Protein AF-0000000079821167 (afdb_homodimer)

Foldseek 3Di:
DFAAEEAAFDFFQDDLVLRLVLRAVLVVLRHAEYEYEDDPGDDQLVSLLVSLVRDLHQYEYLAAELQLDALVVQLVSQQVSLVSNVNSYAYEYENPFPCCACPVSVHDSPPRLQSVLQSLQQNQQAQQQHFGAGDGPRHGDDTDGDPRHRSDRHFYEYEDQDLVSLLVRLQRGQAYEYEQAFLVCLVVSVVSSVNSVVVNVHDHDPPHAYEYEAEAFADACQVVVLLVVLLVCLVVCLTPRNLVSCCVSPLVQLSVQSVVCVVVVNSVSSSVSCDPVSSVRRHQYYHLQSNLVRLLSNRVSPHNYYHYHYPDHDSVRSSRGSSSNSSNVD/DFAAEEAAFDFFQDDLVLRLVLRAVLVVLRHAEYEYEDDPGDDQLVSLLVSLVRDLHQYEYLAAELQLDALVVQLVSQQVSLVSNVNRYAYEYENPFPCCACPVSVHDSPPRLQSVLQSLQQNQQAQQQHFGAGDGPRHGDDTDGDPRHRSDRHFYEYEDQDLVSLLVRLQRGQAYEYEQAFLVCLVVSVVSSVNSVVVNVHDHDPPHAYEYEAEAFADACQVVVLLVVLLVCLVVCLTPRNLVSCCVSPLVQLSVQSVVCVVVVNSVSSSVSCDPVSSVRRHQYYHLQSNLVRLLSNRVSPHNYYHYHYRDHDSVRSSRGSSSNSSNVD

Solvent-accessible surface area (backbone atoms only — not comparable to full-atom values): 32207 Å² total; per-residue (Å²): 134,82,47,45,39,22,36,32,63,77,41,46,78,40,54,70,71,54,34,50,55,49,52,48,53,38,47,76,56,64,35,53,30,37,37,26,43,61,80,78,61,57,27,42,55,27,50,48,23,26,44,44,74,69,42,97,49,34,37,33,34,62,28,40,44,52,84,47,37,24,49,47,56,53,34,29,42,49,42,39,43,15,53,65,48,73,32,40,29,34,44,19,32,20,60,72,48,67,60,54,39,36,28,40,35,34,42,85,77,76,62,43,66,59,37,38,54,42,38,49,55,37,31,54,28,35,55,70,45,31,68,16,69,33,87,50,97,77,35,36,27,59,57,36,61,45,83,67,73,42,81,40,82,62,45,40,25,28,45,38,79,41,65,70,49,22,18,46,26,33,49,73,38,57,22,37,27,40,67,74,56,30,43,81,47,42,52,59,50,50,49,33,17,49,52,20,9,52,77,61,73,44,79,79,59,94,79,54,43,25,35,32,52,41,48,30,39,68,34,91,51,42,70,63,54,50,58,55,47,27,64,60,48,25,66,54,40,42,37,70,71,44,22,54,30,37,36,70,75,72,36,43,71,36,28,52,43,17,41,53,20,53,77,70,65,34,63,70,53,15,29,62,26,47,38,69,67,56,48,61,48,34,35,41,68,18,39,49,68,54,32,8,52,52,54,31,44,31,34,74,37,61,33,40,29,42,20,42,28,42,67,48,56,26,64,67,44,35,51,51,32,55,56,26,43,38,55,36,79,110,134,82,46,44,38,23,37,32,65,75,40,46,79,41,54,68,69,54,35,51,53,48,52,48,52,38,46,75,56,65,36,52,29,36,38,26,42,60,80,77,60,56,28,41,53,28,51,48,22,27,44,44,73,69,43,97,51,35,38,33,33,61,27,41,43,54,84,48,36,24,48,48,56,52,35,29,39,48,41,39,43,14,53,64,49,72,32,39,31,37,44,18,32,21,61,72,48,66,60,55,39,36,28,42,34,32,41,84,80,73,61,46,67,60,37,39,52,43,37,50,55,37,30,53,28,34,55,69,44,30,67,16,67,34,88,51,97,78,35,37,26,62,57,36,59,47,84,68,70,42,79,39,81,62,45,41,25,28,47,36,78,42,64,71,48,23,17,46,27,33,48,73,37,57,21,38,28,41,66,74,57,30,43,83,48,41,51,58,49,51,50,34,18,49,51,19,8,52,76,63,73,45,79,79,60,95,78,53,44,24,35,31,53,40,49,30,40,68,34,92,51,44,67,62,52,47,57,55,47,27,65,60,47,25,63,53,39,43,37,70,72,44,21,55,31,36,35,70,75,73,35,43,69,36,30,51,43,18,41,56,19,54,76,70,67,33,64,70,52,15,28,64,26,46,39,68,67,57,49,62,49,34,36,40,67,18,38,51,67,54,31,8,52,51,53,32,43,30,35,74,38,62,32,39,32,42,22,43,28,41,66,48,58,26,64,68,43,35,52,52,33,54,55,26,44,38,54,32,77,106

Radius of gyration: 25.73 Å; Cα contacts (8 Å, |Δi|>4): 1485; chains: 2; bounding box: 53×77×61 Å

Organism: NCBI:txid1608957

Structure (mmCIF, N/CA/C/O backbone):
data_AF-0000000079821167-model_v1
#
loop_
_entity.id
_entity.type
_entity.pdbx_description
1 polymer 'N5,N10-methylenetetrahydromethanopterin reductase-related protein, Tbis_3526 family'
#
loop_
_atom_site.group_PDB
_atom_site.id
_atom_site.type_symbol
_atom_site.label_atom_id
_atom_site.label_alt_id
_atom_site.label_comp_id
_atom_site.label_asym_id
_atom_site.label_entity_id
_atom_site.label_seq_id
_atom_site.pdbx_PDB_ins_code
_atom_site.Cartn_x
_atom_site.Cartn_y
_atom_site.Cartn_z
_atom_site.occupancy
_atom_site.B_iso_or_equiv
_atom_site.auth_seq_id
_atom_site.auth_comp_id
_atom_site.auth_asym_id
_atom_site.auth_atom_id
_atom_site.pdbx_PDB_model_num
ATOM 1 N N . MET A 1 1 ? 18.5 -29.359 -0.879 1 48.91 1 MET A N 1
ATOM 2 C CA . MET A 1 1 ? 17.969 -28.453 0.135 1 48.91 1 MET A CA 1
ATOM 3 C C . MET A 1 1 ? 16.469 -28.281 -0.023 1 48.91 1 MET A C 1
ATOM 5 O O . MET A 1 1 ? 15.984 -27.906 -1.097 1 48.91 1 MET A O 1
ATOM 9 N N . GLY A 1 2 ? 15.602 -29.109 0.552 1 73.44 2 GLY A N 1
ATOM 10 C CA . GLY A 1 2 ? 14.25 -29.469 0.149 1 73.44 2 GLY A CA 1
ATOM 11 C C . GLY A 1 2 ? 13.289 -28.297 0.189 1 73.44 2 GLY A C 1
ATOM 12 O O . GLY A 1 2 ? 13.562 -27.281 0.833 1 73.44 2 GLY A O 1
ATOM 13 N N . GLY A 1 3 ? 12.32 -28.094 -0.852 1 92.5 3 GLY A N 1
ATOM 14 C CA . GLY A 1 3 ? 11.266 -27.109 -1.002 1 92.5 3 GLY A CA 1
ATOM 15 C C . GLY A 1 3 ? 10.484 -26.875 0.274 1 92.5 3 GLY A C 1
ATOM 16 O O . GLY A 1 3 ? 10.555 -27.672 1.209 1 92.5 3 GLY A O 1
ATOM 17 N N . THR A 1 4 ? 10.094 -25.734 0.546 1 97.88 4 THR A N 1
ATOM 18 C CA . THR A 1 4 ? 9.281 -25.375 1.699 1 97.88 4 THR A CA 1
ATOM 19 C C . THR A 1 4 ? 7.848 -25.062 1.272 1 97.88 4 THR A C 1
ATOM 21 O O . THR A 1 4 ? 7.559 -24.953 0.078 1 97.88 4 THR A O 1
ATOM 24 N N . LEU A 1 5 ? 6.945 -25.062 2.24 1 98.56 5 LEU A N 1
ATOM 25 C CA . LEU A 1 5 ? 5.551 -24.734 1.989 1 98.56 5 LEU A CA 1
ATOM 26 C C . LEU A 1 5 ? 5.223 -23.344 2.525 1 98.56 5 LEU A C 1
ATOM 28 O O . LEU A 1 5 ? 5.77 -22.922 3.547 1 98.56 5 LEU A O 1
ATOM 32 N N . ALA A 1 6 ? 4.391 -22.719 1.831 1 98.81 6 ALA A N 1
ATOM 33 C CA . ALA A 1 6 ? 3.871 -21.406 2.213 1 98.81 6 ALA A CA 1
ATOM 34 C C . ALA A 1 6 ? 2.354 -21.359 2.072 1 98.81 6 ALA A C 1
ATOM 36 O O . ALA A 1 6 ? 1.765 -22.156 1.341 1 98.81 6 ALA A O 1
ATOM 37 N N . ILE A 1 7 ? 1.757 -20.469 2.777 1 98.44 7 ILE A N 1
ATOM 38 C CA . ILE A 1 7 ? 0.332 -20.219 2.58 1 98.44 7 ILE A CA 1
ATOM 39 C C . ILE A 1 7 ? 0.135 -19 1.675 1 98.44 7 ILE A C 1
ATOM 41 O O . ILE A 1 7 ? 0.974 -18.109 1.646 1 98.44 7 ILE A O 1
ATOM 45 N N . SER A 1 8 ? -0.812 -18.984 0.864 1 97.88 8 SER A N 1
ATOM 46 C CA . SER A 1 8 ? -1.346 -17.781 0.211 1 97.88 8 SER A CA 1
ATOM 47 C C . SER A 1 8 ? -2.531 -17.219 0.983 1 97.88 8 SER A C 1
ATOM 49 O O . SER A 1 8 ? -3.666 -17.672 0.81 1 97.88 8 SER A O 1
ATOM 51 N N . PRO A 1 9 ? -2.215 -16.172 1.705 1 94.56 9 PRO A N 1
ATOM 52 C CA . PRO A 1 9 ? -3.246 -15.727 2.645 1 94.56 9 PRO A CA 1
ATOM 53 C C . PRO A 1 9 ? -4.402 -15.008 1.955 1 94.56 9 PRO A C 1
ATOM 55 O O . PRO A 1 9 ? -4.344 -14.75 0.75 1 94.56 9 PRO A O 1
ATOM 58 N N . ALA A 1 10 ? -5.48 -14.664 2.678 1 88.56 10 ALA A N 1
ATOM 59 C CA . ALA A 1 10 ? -6.762 -14.133 2.217 1 88.56 10 ALA A CA 1
ATOM 60 C C . ALA A 1 10 ? -7.629 -15.242 1.621 1 88.56 10 ALA A C 1
ATOM 62 O O . ALA A 1 10 ? -8 -15.18 0.446 1 88.56 10 ALA A O 1
ATOM 63 N N . PHE A 1 11 ? -7.961 -16.203 2.414 1 92.69 11 PHE A N 1
ATOM 64 C CA . PHE A 1 11 ? -8.758 -17.359 2.01 1 92.69 11 PHE A CA 1
ATOM 65 C C . PHE A 1 11 ? -10.188 -16.938 1.694 1 92.69 11 PHE A C 1
ATOM 67 O O . PHE A 1 11 ? -10.82 -16.219 2.477 1 92.69 11 PHE A O 1
ATOM 74 N N . GLY A 1 12 ? -10.648 -17.422 0.536 1 92.06 12 GLY A N 1
ATOM 75 C CA . GLY A 1 12 ? -12.039 -17.141 0.202 1 92.06 12 GLY A CA 1
ATOM 76 C C . GLY A 1 12 ? -13.008 -17.562 1.289 1 92.06 12 GLY A C 1
ATOM 77 O O . GLY A 1 12 ? -12.891 -18.641 1.855 1 92.06 12 GLY A O 1
ATOM 78 N N . GLY A 1 13 ? -13.891 -16.656 1.615 1 92.75 13 GLY A N 1
ATOM 79 C CA . GLY A 1 13 ? -14.906 -17 2.604 1 92.75 13 GLY A CA 1
ATOM 80 C C . GLY A 1 13 ? -14.414 -16.875 4.031 1 92.75 13 GLY A C 1
ATOM 81 O O . GLY A 1 13 ? -15.117 -17.234 4.973 1 92.75 13 GLY A O 1
ATOM 82 N N . CYS A 1 14 ? -13.234 -16.391 4.23 1 95.31 14 CYS A N 1
ATOM 83 C CA . CYS A 1 14 ? -12.672 -16.188 5.559 1 95.31 14 CYS A CA 1
ATOM 84 C C . CYS A 1 14 ? -12.43 -14.719 5.844 1 95.31 14 CYS A C 1
ATOM 86 O O . CYS A 1 14 ? -12.016 -13.969 4.957 1 95.31 14 CYS A O 1
ATOM 88 N N . SER A 1 15 ? -12.742 -14.305 7.062 1 94.81 15 SER A N 1
ATOM 89 C CA . SER A 1 15 ? -12.281 -13 7.512 1 94.81 15 SER A CA 1
ATOM 90 C C . SER A 1 15 ? -10.766 -12.961 7.656 1 94.81 15 SER A C 1
ATOM 92 O O . SER A 1 15 ? -10.109 -14.008 7.656 1 94.81 15 SER A O 1
ATOM 94 N N . LEU A 1 16 ? -10.188 -11.836 7.773 1 96.19 16 LEU A N 1
ATOM 95 C CA . LEU A 1 16 ? -8.75 -11.727 8.023 1 96.19 16 LEU A CA 1
ATOM 96 C C . LEU A 1 16 ? -8.383 -12.328 9.367 1 96.19 16 LEU A C 1
ATOM 98 O O . LEU A 1 16 ? -7.328 -12.953 9.508 1 96.19 16 LEU A O 1
ATOM 102 N N . ALA A 1 17 ? -9.242 -12.117 10.359 1 96.25 17 ALA A N 1
ATOM 103 C CA . ALA A 1 17 ? -9 -12.734 11.656 1 96.25 17 ALA A CA 1
ATOM 104 C C . ALA A 1 17 ? -8.906 -14.25 11.539 1 96.25 17 ALA A C 1
ATOM 106 O O . ALA A 1 17 ? -8 -14.867 12.109 1 96.25 17 ALA A O 1
ATOM 107 N N . GLU A 1 18 ? -9.859 -14.82 10.773 1 97.5 18 GLU A N 1
ATOM 108 C CA . GLU A 1 18 ? -9.836 -16.266 10.531 1 97.5 18 GLU A CA 1
ATOM 109 C C . GLU A 1 18 ? -8.586 -16.672 9.75 1 97.5 18 GLU A C 1
ATOM 111 O O . GLU A 1 18 ? -7.984 -17.703 10.039 1 97.5 18 GLU A O 1
ATOM 116 N N . THR A 1 19 ? -8.266 -15.867 8.797 1 97.19 19 THR A N 1
ATOM 117 C CA . THR A 1 19 ? -7.066 -16.109 8.008 1 97.19 19 THR A CA 1
ATOM 118 C C . THR A 1 19 ? -5.828 -16.156 8.898 1 97.19 19 THR A C 1
ATOM 120 O O . THR A 1 19 ? -4.965 -17.016 8.727 1 97.19 19 THR A O 1
ATOM 123 N N . PHE A 1 20 ? -5.703 -15.258 9.852 1 97.75 20 PHE A N 1
ATOM 124 C CA . PHE A 1 20 ? -4.555 -15.195 10.75 1 97.75 20 PHE A CA 1
ATOM 125 C C . PHE A 1 20 ? -4.535 -16.406 11.68 1 97.75 20 PHE A C 1
ATOM 127 O O . PHE A 1 20 ? -3.469 -16.953 11.977 1 97.75 20 PHE A O 1
ATOM 134 N N . ASP A 1 21 ? -5.723 -16.828 12.133 1 97.94 21 ASP A N 1
ATOM 135 C CA . ASP A 1 21 ? -5.82 -18.047 12.938 1 97.94 21 ASP A CA 1
ATOM 136 C C . ASP A 1 21 ? -5.289 -19.266 12.18 1 97.94 21 ASP A C 1
ATOM 138 O O . ASP A 1 21 ? -4.551 -20.078 12.742 1 97.94 21 ASP A O 1
ATOM 142 N N . ILE A 1 22 ? -5.672 -19.312 10.938 1 98.12 22 ILE A N 1
ATOM 143 C CA . ILE A 1 22 ? -5.246 -20.422 10.094 1 98.12 22 ILE A CA 1
ATOM 144 C C . ILE A 1 22 ? -3.738 -20.344 9.867 1 98.12 22 ILE A C 1
ATOM 146 O O . ILE A 1 22 ? -3.049 -21.375 9.875 1 98.12 22 ILE A O 1
ATOM 150 N N . ALA A 1 23 ? -3.236 -19.156 9.633 1 98 23 ALA A N 1
ATOM 151 C CA . ALA A 1 23 ? -1.803 -18.969 9.43 1 98 23 ALA A CA 1
ATOM 152 C C . ALA A 1 23 ? -1.009 -19.422 10.648 1 98 23 ALA A C 1
ATOM 154 O O . ALA A 1 23 ? 0.037 -20.062 10.516 1 98 23 ALA A O 1
ATOM 155 N N . ARG A 1 24 ? -1.492 -19.094 11.828 1 97.25 24 ARG A N 1
ATOM 156 C CA . ARG A 1 24 ? -0.854 -19.531 13.062 1 97.25 24 ARG A CA 1
ATOM 157 C C . ARG A 1 24 ? -0.827 -21.047 13.164 1 97.25 24 ARG A C 1
ATOM 159 O O . ARG A 1 24 ? 0.194 -21.641 13.531 1 97.25 24 ARG A O 1
ATOM 166 N N . ALA A 1 25 ? -1.942 -21.609 12.828 1 97.38 25 ALA A N 1
ATOM 167 C CA . ALA A 1 25 ? -2.027 -23.078 12.875 1 97.38 25 ALA A CA 1
ATOM 168 C C . ALA A 1 25 ? -1.079 -23.703 11.859 1 97.38 25 ALA A C 1
ATOM 170 O O . ALA A 1 25 ? -0.433 -24.719 12.148 1 97.38 25 ALA A O 1
ATOM 171 N N . ALA A 1 26 ? -1.012 -23.125 10.68 1 97.62 26 ALA A N 1
ATOM 172 C CA . ALA A 1 26 ? -0.213 -23.656 9.586 1 97.62 26 ALA A CA 1
ATOM 173 C C . ALA A 1 26 ? 1.269 -23.688 9.945 1 97.62 26 ALA A C 1
ATOM 175 O O . ALA A 1 26 ? 2.008 -24.562 9.492 1 97.62 26 ALA A O 1
ATOM 176 N N . ALA A 1 27 ? 1.67 -22.719 10.75 1 95.44 27 ALA A N 1
ATOM 177 C CA . ALA A 1 27 ? 3.049 -22.734 11.234 1 95.44 27 ALA A CA 1
ATOM 178 C C . ALA A 1 27 ? 3.373 -24.047 11.945 1 95.44 27 ALA A C 1
ATOM 180 O O . ALA A 1 27 ? 4.484 -24.562 11.836 1 95.44 27 ALA A O 1
ATOM 181 N N . GLY A 1 28 ? 2.422 -24.578 12.602 1 95.5 28 GLY A N 1
ATOM 182 C CA . GLY A 1 28 ? 2.586 -25.844 13.305 1 95.5 28 GLY A CA 1
ATOM 183 C C . GLY A 1 28 ? 2.598 -27.047 12.383 1 95.5 28 GLY A C 1
ATOM 184 O O . GLY A 1 28 ? 2.992 -28.141 12.781 1 95.5 28 GLY A O 1
ATOM 185 N N . TRP A 1 29 ? 2.109 -26.844 11.148 1 97.06 29 TRP A N 1
ATOM 186 C CA . TRP A 1 29 ? 2.057 -27.938 10.172 1 97.06 29 TRP A CA 1
ATOM 187 C C . TRP A 1 29 ? 3.285 -27.906 9.266 1 97.06 29 TRP A C 1
ATOM 189 O O . TRP A 1 29 ? 3.348 -28.641 8.273 1 97.06 29 TRP A O 1
ATOM 199 N N . GLY A 1 30 ? 4.277 -27.062 9.547 1 96.56 30 GLY A N 1
ATOM 200 C CA . GLY A 1 30 ? 5.531 -27.047 8.805 1 96.56 30 GLY A CA 1
ATOM 201 C C . GLY A 1 30 ? 5.617 -25.922 7.793 1 96.56 30 GLY A C 1
ATOM 202 O O . GLY A 1 30 ? 6.625 -25.781 7.102 1 96.56 30 GLY A O 1
ATOM 203 N N . TYR A 1 31 ? 4.609 -25.141 7.672 1 98.44 31 TYR A N 1
ATOM 204 C CA . TYR A 1 31 ? 4.668 -23.969 6.797 1 98.44 31 TYR A CA 1
ATOM 205 C C . TYR A 1 31 ? 5.641 -22.938 7.34 1 98.44 31 TYR A C 1
ATOM 207 O O . TYR A 1 31 ? 5.691 -22.688 8.547 1 98.44 31 TYR A O 1
ATOM 215 N N . THR A 1 32 ? 6.43 -22.297 6.383 1 98.25 32 THR A N 1
ATOM 216 C CA . THR A 1 32 ? 7.512 -21.438 6.855 1 98.25 32 THR A CA 1
ATOM 217 C C . THR A 1 32 ? 7.348 -20.016 6.336 1 98.25 32 THR A C 1
ATOM 219 O O . THR A 1 32 ? 8.094 -19.109 6.73 1 98.25 32 THR A O 1
ATOM 222 N N . SER A 1 33 ? 6.34 -19.781 5.492 1 98.75 33 SER A N 1
ATOM 223 C CA . SER A 1 33 ? 6.164 -18.438 4.938 1 98.75 33 SER A CA 1
ATOM 224 C C . SER A 1 33 ? 4.727 -18.219 4.477 1 98.75 33 SER A C 1
ATOM 226 O O . SER A 1 33 ? 3.916 -19.141 4.484 1 98.75 33 SER A O 1
ATOM 228 N N . ALA A 1 34 ? 4.367 -17.031 4.23 1 98.81 34 ALA A N 1
ATOM 229 C CA . ALA A 1 34 ? 3.104 -16.594 3.641 1 98.81 34 ALA A CA 1
ATOM 230 C C . ALA A 1 34 ? 3.344 -15.617 2.49 1 98.81 34 ALA A C 1
ATOM 232 O O . ALA A 1 34 ? 4.117 -14.664 2.625 1 98.81 34 ALA A O 1
ATOM 233 N N . TRP A 1 35 ? 2.732 -15.898 1.364 1 98.75 35 TRP A N 1
ATOM 234 C CA . TRP A 1 35 ? 2.912 -15.078 0.168 1 98.75 35 TRP A CA 1
ATOM 235 C C . TRP A 1 35 ? 1.577 -14.531 -0.326 1 98.75 35 TRP A C 1
ATOM 237 O O . TRP A 1 35 ? 0.714 -15.297 -0.77 1 98.75 35 TRP A O 1
ATOM 247 N N . ALA A 1 36 ? 1.436 -13.211 -0.233 1 98 36 ALA A N 1
ATOM 248 C CA . ALA A 1 36 ? 0.217 -12.547 -0.687 1 98 36 ALA A CA 1
ATOM 249 C C . ALA A 1 36 ? 0.332 -12.133 -2.15 1 98 36 ALA A C 1
ATOM 251 O O . ALA A 1 36 ? 1.434 -12.062 -2.701 1 98 36 ALA A O 1
ATOM 252 N N . ASP A 1 37 ? -0.785 -11.938 -2.748 1 94.25 37 ASP A N 1
ATOM 253 C CA . ASP A 1 37 ? -0.856 -11.438 -4.121 1 94.25 37 ASP A CA 1
ATOM 254 C C . ASP A 1 37 ? -1.741 -10.203 -4.207 1 94.25 37 ASP A C 1
ATOM 256 O O . ASP A 1 37 ? -2.373 -9.812 -3.225 1 94.25 37 ASP A O 1
ATOM 260 N N . GLU A 1 38 ? -1.683 -9.57 -5.34 1 89.88 38 GLU A N 1
ATOM 261 C CA . GLU A 1 38 ? -2.584 -8.453 -5.605 1 89.88 38 GLU A CA 1
ATOM 262 C C . GLU A 1 38 ? -3.426 -8.703 -6.855 1 89.88 38 GLU A C 1
ATOM 264 O O . GLU A 1 38 ? -2.953 -8.516 -7.977 1 89.88 38 GLU A O 1
ATOM 269 N N . VAL A 1 39 ? -4.57 -9.133 -6.688 1 84.69 39 VAL A N 1
ATOM 270 C CA . VAL A 1 39 ? -5.566 -9.281 -7.742 1 84.69 39 VAL A CA 1
ATOM 271 C C . VAL A 1 39 ? -6.867 -8.602 -7.32 1 84.69 39 VAL A C 1
ATOM 273 O O . VAL A 1 39 ? -6.934 -7.375 -7.234 1 84.69 39 VAL A O 1
ATOM 276 N N . VAL A 1 40 ? -7.84 -9.352 -6.715 1 76.12 40 VAL A N 1
ATOM 277 C CA . VAL A 1 40 ? -9.086 -8.711 -6.312 1 76.12 40 VAL A CA 1
ATOM 278 C C . VAL A 1 40 ? -9.281 -8.859 -4.805 1 76.12 40 VAL A C 1
ATOM 280 O O . VAL A 1 40 ? -10.273 -8.383 -4.254 1 76.12 40 VAL A O 1
ATOM 283 N N . GLY A 1 41 ? -8.43 -9.336 -4.082 1 86.5 41 GLY A N 1
ATOM 284 C CA . GLY A 1 41 ? -8.57 -9.547 -2.648 1 86.5 41 GLY A CA 1
ATOM 285 C C . GLY A 1 41 ? -7.977 -8.422 -1.818 1 86.5 41 GLY A C 1
ATOM 286 O O . GLY A 1 41 ? -7.965 -7.27 -2.248 1 86.5 41 GLY A O 1
ATOM 287 N N . HIS A 1 42 ? -7.656 -8.719 -0.639 1 94.5 42 HIS A N 1
ATOM 288 C CA . HIS A 1 42 ? -7.117 -7.766 0.325 1 94.5 42 HIS A CA 1
ATOM 289 C C . HIS A 1 42 ? -5.828 -7.137 -0.189 1 94.5 42 HIS A C 1
ATOM 291 O O . HIS A 1 42 ? -5.117 -7.734 -1.001 1 94.5 42 HIS A O 1
ATOM 297 N N . ASP A 1 43 ? -5.621 -5.891 0.245 1 96.25 43 ASP A N 1
ATOM 298 C CA . ASP A 1 43 ? -4.32 -5.262 0.02 1 96.25 43 ASP A CA 1
ATOM 299 C C . ASP A 1 43 ? -3.197 -6.09 0.642 1 96.25 43 ASP A C 1
ATOM 301 O O . ASP A 1 43 ? -3.23 -6.387 1.838 1 96.25 43 ASP A O 1
ATOM 305 N N . CYS A 1 44 ? -2.236 -6.383 -0.137 1 97.5 44 CYS A N 1
ATOM 306 C CA . CYS A 1 44 ? -1.211 -7.312 0.321 1 97.5 44 CYS A CA 1
ATOM 307 C C . CYS A 1 44 ? -0.336 -6.676 1.394 1 97.5 44 CYS A C 1
ATOM 309 O O . CYS A 1 44 ? 0.047 -7.336 2.361 1 97.5 44 CYS A O 1
ATOM 311 N N . PHE A 1 45 ? -0.057 -5.352 1.305 1 98.44 45 PHE A N 1
ATOM 312 C CA . PHE A 1 45 ? 0.894 -4.738 2.225 1 98.44 45 PHE A CA 1
ATOM 313 C C . PHE A 1 45 ? 0.253 -4.5 3.586 1 98.44 45 PHE A C 1
ATOM 315 O O . PHE A 1 45 ? 0.854 -4.801 4.621 1 98.44 45 PHE A O 1
ATOM 322 N N . ALA A 1 46 ? -0.969 -3.99 3.602 1 98.44 46 ALA A N 1
ATOM 323 C CA . ALA A 1 46 ? -1.689 -3.816 4.859 1 98.44 46 ALA A CA 1
ATOM 324 C C . ALA A 1 46 ? -1.907 -5.156 5.559 1 98.44 46 ALA A C 1
ATOM 326 O O . ALA A 1 46 ? -1.701 -5.273 6.77 1 98.44 46 ALA A O 1
ATOM 327 N N . MET A 1 47 ? -2.312 -6.133 4.793 1 98.25 47 MET A N 1
ATOM 328 C CA . MET A 1 47 ? -2.58 -7.453 5.352 1 98.25 47 MET A CA 1
ATOM 329 C C . MET A 1 47 ? -1.304 -8.078 5.91 1 98.25 47 MET A C 1
ATOM 331 O O . MET A 1 47 ? -1.308 -8.625 7.012 1 98.25 47 MET A O 1
ATOM 335 N N . LEU A 1 48 ? -0.213 -7.996 5.129 1 98.75 48 LEU A N 1
ATOM 336 C CA . LEU A 1 48 ? 1.044 -8.578 5.586 1 98.75 48 LEU A CA 1
ATOM 337 C C . LEU A 1 48 ? 1.594 -7.812 6.785 1 98.75 48 LEU A C 1
ATOM 339 O O . LEU A 1 48 ? 2.221 -8.398 7.672 1 98.75 48 LEU A O 1
ATOM 343 N N . GLY A 1 49 ? 1.378 -6.461 6.828 1 98.81 49 GLY A N 1
ATOM 344 C CA . GLY A 1 49 ? 1.702 -5.727 8.039 1 98.81 49 GLY A CA 1
ATOM 345 C C . GLY A 1 49 ? 1.031 -6.285 9.273 1 98.81 49 GLY A C 1
ATOM 346 O O . GLY A 1 49 ? 1.694 -6.559 10.281 1 98.81 49 GLY A O 1
ATOM 347 N N . ALA A 1 50 ? -0.245 -6.523 9.188 1 98.75 50 ALA A N 1
ATOM 348 C CA . ALA A 1 50 ? -1.003 -7.094 10.297 1 98.75 50 ALA A CA 1
ATOM 349 C C . ALA A 1 50 ? -0.515 -8.5 10.633 1 98.75 50 ALA A C 1
ATOM 351 O O . ALA A 1 50 ? -0.293 -8.828 11.805 1 98.75 50 ALA A O 1
ATOM 352 N N . LEU A 1 51 ? -0.323 -9.281 9.555 1 98.56 51 LEU A N 1
ATOM 353 C CA . LEU A 1 51 ? 0.07 -10.672 9.727 1 98.56 51 LEU A CA 1
ATOM 354 C C . LEU A 1 51 ? 1.429 -10.773 10.414 1 98.56 51 LEU A C 1
ATOM 356 O O . LEU A 1 51 ? 1.67 -11.695 11.195 1 98.56 51 LEU A O 1
ATOM 360 N N . SER A 1 52 ? 2.311 -9.812 10.164 1 98.44 52 SER A N 1
ATOM 361 C CA . SER A 1 52 ? 3.652 -9.812 10.742 1 98.44 52 SER A CA 1
ATOM 362 C C . SER A 1 52 ? 3.6 -9.758 12.266 1 98.44 52 SER A C 1
ATOM 364 O O . SER A 1 52 ? 4.551 -10.156 12.938 1 98.44 52 SER A O 1
ATOM 366 N N . GLN A 1 53 ? 2.508 -9.242 12.828 1 97.69 53 GLN A N 1
ATOM 367 C CA . GLN A 1 53 ? 2.365 -9.133 14.273 1 97.69 53 GLN A CA 1
ATOM 368 C C . GLN A 1 53 ? 1.751 -10.398 14.859 1 97.69 53 GLN A C 1
ATOM 370 O O . GLN A 1 53 ? 1.69 -10.555 16.078 1 97.69 53 GLN A O 1
ATOM 375 N N . GLU A 1 54 ? 1.336 -11.328 13.984 1 96.31 54 GLU A N 1
ATOM 376 C CA . GLU A 1 54 ? 0.533 -12.469 14.422 1 96.31 54 GLU A CA 1
ATOM 377 C C . GLU A 1 54 ? 1.317 -13.773 14.328 1 96.31 54 GLU A C 1
ATOM 379 O O . GLU A 1 54 ? 1.007 -14.742 15.016 1 96.31 54 GLU A O 1
ATOM 384 N N . VAL A 1 55 ? 2.312 -13.812 13.391 1 96 55 VAL A N 1
ATOM 385 C CA . VAL A 1 55 ? 3.016 -15.062 13.148 1 96 55 VAL A CA 1
ATOM 386 C C . VAL A 1 55 ? 4.504 -14.789 12.93 1 96 55 VAL A C 1
ATOM 388 O O . VAL A 1 55 ? 4.887 -13.672 12.57 1 96 55 VAL A O 1
ATOM 391 N N . ASP A 1 56 ? 5.309 -15.859 13.211 1 96.25 56 ASP A N 1
ATOM 392 C CA . ASP A 1 56 ? 6.73 -15.805 12.898 1 96.25 56 ASP A CA 1
ATOM 393 C C . ASP A 1 56 ? 7.035 -16.516 11.586 1 96.25 56 ASP A C 1
ATOM 395 O O . ASP A 1 56 ? 7.766 -17.516 11.562 1 96.25 56 ASP A O 1
ATOM 399 N N . LEU A 1 57 ? 6.422 -16.188 10.492 1 98.12 57 LEU A N 1
ATOM 400 C CA . LEU A 1 57 ? 6.625 -16.688 9.141 1 98.12 57 LEU A CA 1
ATOM 401 C C . LEU A 1 57 ? 7.375 -15.664 8.289 1 98.12 57 LEU A C 1
ATOM 403 O O . LEU A 1 57 ? 7.285 -14.461 8.531 1 98.12 57 LEU A O 1
ATOM 407 N N . ASP A 1 58 ? 8.195 -16.156 7.375 1 98.5 58 ASP A N 1
ATOM 408 C CA . ASP A 1 58 ? 8.633 -15.242 6.324 1 98.5 58 ASP A CA 1
ATOM 409 C C . ASP A 1 58 ? 7.453 -14.742 5.5 1 98.5 58 ASP A C 1
ATOM 411 O O . ASP A 1 58 ? 6.469 -15.461 5.316 1 98.5 58 ASP A O 1
ATOM 415 N N . LEU A 1 59 ? 7.516 -13.539 5.121 1 98.81 59 LEU A N 1
ATOM 416 C CA . LEU A 1 59 ? 6.422 -12.945 4.359 1 98.81 59 LEU A CA 1
ATOM 417 C C . LEU A 1 59 ? 6.891 -12.523 2.971 1 98.81 59 LEU A C 1
ATOM 419 O O . LEU A 1 59 ? 8.055 -12.156 2.789 1 98.81 59 LEU A O 1
ATOM 423 N N . GLY A 1 60 ? 6.031 -12.562 2.01 1 98.75 60 GLY A N 1
ATOM 424 C CA . GLY A 1 60 ? 6.355 -12.102 0.667 1 98.75 60 GLY A CA 1
ATOM 425 C C . GLY A 1 60 ? 5.133 -11.719 -0.143 1 98.75 60 GLY A C 1
ATOM 426 O O . GLY A 1 60 ? 3.998 -11.945 0.284 1 98.75 60 GLY A O 1
ATOM 427 N N . VAL A 1 61 ? 5.367 -11.062 -1.194 1 98.62 61 VAL A N 1
ATOM 428 C CA . VAL A 1 61 ? 4.363 -10.727 -2.195 1 98.62 61 VAL A CA 1
ATOM 429 C C . VAL A 1 61 ? 4.676 -11.445 -3.506 1 98.62 61 VAL A C 1
ATOM 431 O O . VAL A 1 61 ? 5.824 -11.445 -3.963 1 98.62 61 VAL A O 1
ATOM 434 N N . ALA A 1 62 ? 3.676 -12.094 -4.121 1 98.06 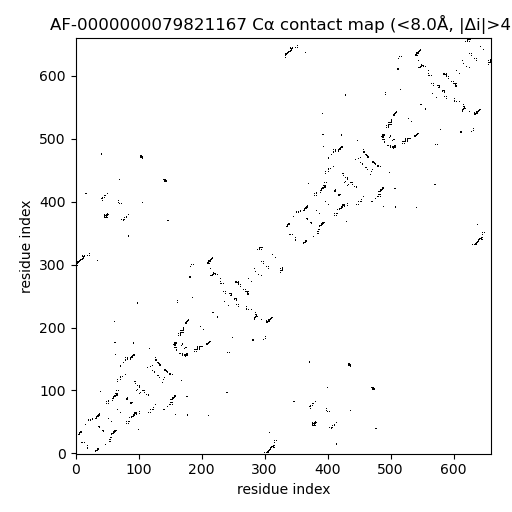62 ALA A N 1
ATOM 435 C CA . ALA A 1 62 ? 3.859 -12.828 -5.367 1 98.06 62 ALA A CA 1
ATOM 436 C C . ALA A 1 62 ? 2.633 -12.695 -6.27 1 98.06 62 ALA A C 1
ATOM 438 O O . ALA A 1 62 ? 1.786 -13.594 -6.309 1 98.06 62 ALA A O 1
ATOM 439 N N . VAL A 1 63 ? 2.416 -11.57 -6.84 1 97.5 63 VAL A N 1
ATOM 440 C CA . VAL A 1 63 ? 3.271 -10.391 -6.973 1 97.5 63 VAL A CA 1
ATOM 441 C C . VAL A 1 63 ? 2.424 -9.125 -6.891 1 97.5 63 VAL A C 1
ATOM 443 O O . VAL A 1 63 ? 1.193 -9.188 -6.953 1 97.5 63 VAL A O 1
ATOM 446 N N . ALA A 1 64 ? 3.027 -7.98 -6.766 1 97.62 64 ALA A N 1
ATOM 447 C CA . ALA A 1 64 ? 2.414 -6.664 -6.93 1 97.62 64 ALA A CA 1
ATOM 448 C C . ALA A 1 64 ? 2.641 -6.121 -8.336 1 97.62 64 ALA A C 1
ATOM 450 O O . ALA A 1 64 ? 3.771 -6.121 -8.836 1 97.62 64 ALA A O 1
ATOM 451 N N . PRO A 1 65 ? 1.562 -5.699 -9.031 1 96.94 65 PRO A N 1
ATOM 452 C CA . PRO A 1 65 ? 1.741 -5.113 -10.367 1 96.94 65 PRO A CA 1
ATOM 453 C C . PRO A 1 65 ? 2.521 -3.803 -10.336 1 96.94 65 PRO A C 1
ATOM 455 O O . PRO A 1 65 ? 2.193 -2.902 -9.555 1 96.94 65 PRO A O 1
ATOM 458 N N . VAL A 1 66 ? 3.43 -3.6 -11.242 1 97.19 66 VAL A N 1
ATOM 459 C CA . VAL A 1 66 ? 4.359 -2.477 -11.195 1 97.19 66 VAL A CA 1
ATOM 460 C C . VAL A 1 66 ? 3.672 -1.212 -11.703 1 97.19 66 VAL A C 1
ATOM 462 O O . VAL A 1 66 ? 4.145 -0.1 -11.453 1 97.19 66 VAL A O 1
ATOM 465 N N . GLN A 1 67 ? 2.539 -1.378 -12.375 1 96.19 67 GLN A N 1
ATOM 466 C CA . GLN A 1 67 ? 1.899 -0.219 -12.992 1 96.19 67 GLN A CA 1
ATOM 467 C C . GLN A 1 67 ? 0.977 0.488 -12 1 96.19 67 GLN A C 1
ATOM 469 O O . GLN A 1 67 ? 0.601 1.643 -12.211 1 96.19 67 GLN A O 1
ATOM 474 N N . THR A 1 68 ? 0.645 -0.225 -10.953 1 96.12 68 THR A N 1
ATOM 475 C CA . THR A 1 68 ? -0.47 0.25 -10.141 1 96.12 68 THR A CA 1
ATOM 476 C C . THR A 1 68 ? 0.02 1.199 -9.047 1 96.12 68 THR A C 1
ATOM 478 O O . THR A 1 68 ? -0.785 1.838 -8.367 1 96.12 68 THR A O 1
ATOM 481 N N . ARG A 1 69 ? 1.309 1.357 -8.836 1 96.5 69 ARG A N 1
ATOM 482 C CA . ARG A 1 69 ? 1.953 2.242 -7.875 1 96.5 69 ARG A CA 1
ATOM 483 C C . ARG A 1 69 ? 3.336 2.666 -8.359 1 96.5 69 ARG A C 1
ATOM 485 O O . ARG A 1 69 ? 3.941 1.991 -9.195 1 96.5 69 ARG A O 1
ATOM 492 N N . SER A 1 70 ? 3.852 3.77 -7.801 1 96.56 70 SER A N 1
ATOM 493 C CA . SER A 1 70 ? 5.207 4.199 -8.125 1 96.56 70 SER A CA 1
ATOM 494 C C . SER A 1 70 ? 6.246 3.326 -7.43 1 96.56 70 SER A C 1
ATOM 496 O O . SER A 1 70 ? 5.949 2.678 -6.426 1 96.56 70 SER A O 1
ATOM 498 N N . ALA A 1 71 ? 7.457 3.326 -7.992 1 96.62 71 ALA A N 1
ATOM 499 C CA . ALA A 1 71 ? 8.57 2.625 -7.359 1 96.62 71 ALA A CA 1
ATOM 500 C C . ALA A 1 71 ? 8.82 3.156 -5.953 1 96.62 71 ALA A C 1
ATOM 502 O O . ALA A 1 71 ? 9.211 2.4 -5.059 1 96.62 71 ALA A O 1
ATOM 503 N N . PHE A 1 72 ? 8.508 4.438 -5.789 1 95.19 72 PHE A N 1
ATOM 504 C CA . PHE A 1 72 ? 8.641 5.094 -4.496 1 95.19 72 PHE A CA 1
ATOM 505 C C . PHE A 1 72 ? 7.742 4.426 -3.459 1 95.19 72 PHE A C 1
ATOM 507 O O . PHE A 1 72 ? 8.195 4.074 -2.369 1 95.19 72 PHE A O 1
ATOM 514 N N . VAL A 1 73 ? 6.527 4.152 -3.814 1 96.38 73 VAL A N 1
ATOM 515 C CA . VAL A 1 73 ? 5.527 3.559 -2.934 1 96.38 73 VAL A CA 1
ATOM 516 C C . VAL A 1 73 ? 5.859 2.088 -2.689 1 96.38 73 VAL A C 1
ATOM 518 O O . VAL A 1 73 ? 5.805 1.613 -1.553 1 96.38 73 VAL A O 1
ATOM 521 N N . LEU A 1 74 ? 6.254 1.4 -3.711 1 97.12 74 LEU A N 1
ATOM 522 C CA . LEU A 1 74 ? 6.605 -0.01 -3.592 1 97.12 74 LEU A CA 1
ATOM 523 C C . LEU A 1 74 ? 7.805 -0.195 -2.67 1 97.12 74 LEU A C 1
ATOM 525 O O . LEU A 1 74 ? 7.809 -1.089 -1.821 1 97.12 74 LEU A O 1
ATOM 529 N N . GLY A 1 75 ? 8.812 0.632 -2.877 1 96.25 75 GLY A N 1
ATOM 530 C CA . GLY A 1 75 ?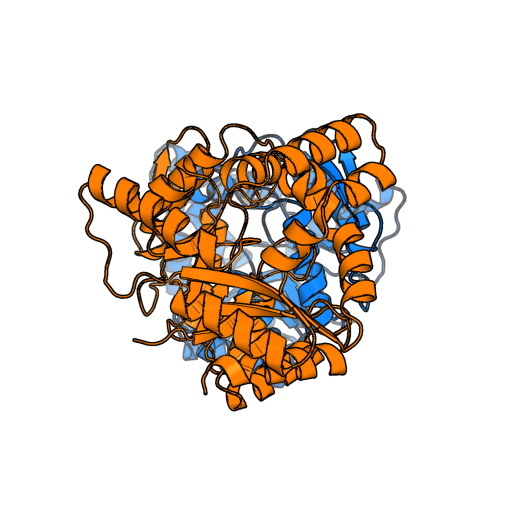 10.008 0.558 -2.053 1 96.25 75 GLY A CA 1
ATOM 531 C C . GLY A 1 75 ? 9.734 0.805 -0.582 1 96.25 75 GLY A C 1
ATOM 532 O O . GLY A 1 75 ? 10.242 0.081 0.279 1 96.25 75 GLY A O 1
ATOM 533 N N . ARG A 1 76 ? 8.898 1.776 -0.312 1 95.25 76 ARG A N 1
ATOM 534 C CA . ARG A 1 76 ? 8.539 2.102 1.064 1 95.25 76 ARG A CA 1
ATOM 535 C C . ARG A 1 76 ? 7.793 0.944 1.723 1 95.25 76 ARG A C 1
ATOM 537 O O . ARG A 1 76 ? 8.039 0.622 2.887 1 95.25 76 ARG A O 1
ATOM 544 N N . ALA A 1 77 ? 6.887 0.371 0.972 1 96.94 77 ALA A N 1
ATOM 545 C CA . ALA A 1 77 ? 6.137 -0.766 1.499 1 96.94 77 ALA A CA 1
ATOM 546 C C . ALA A 1 77 ? 7.062 -1.932 1.827 1 96.94 77 ALA A C 1
ATOM 548 O O . ALA A 1 77 ? 6.949 -2.543 2.893 1 96.94 77 ALA A O 1
ATOM 549 N N . ALA A 1 78 ? 7.988 -2.172 0.95 1 97.56 78 ALA A N 1
ATOM 550 C CA . ALA A 1 78 ? 8.93 -3.275 1.136 1 97.56 78 ALA A CA 1
ATOM 551 C C . ALA A 1 78 ? 9.812 -3.043 2.357 1 97.56 78 ALA A C 1
ATOM 553 O O . ALA A 1 78 ? 9.992 -3.945 3.18 1 97.56 78 ALA A O 1
ATOM 554 N N . LEU A 1 79 ? 10.328 -1.868 2.463 1 96.62 79 LEU A N 1
ATOM 555 C CA . LEU A 1 79 ? 11.219 -1.553 3.57 1 96.62 79 LEU A CA 1
ATOM 556 C C . LEU A 1 79 ? 10.477 -1.576 4.898 1 96.62 79 LEU A C 1
ATOM 558 O O . LEU A 1 79 ? 11.023 -1.997 5.918 1 96.62 79 LEU A O 1
ATOM 562 N N . THR A 1 80 ? 9.25 -1.084 4.898 1 97.06 80 THR A N 1
ATOM 563 C CA . THR A 1 80 ? 8.422 -1.134 6.102 1 97.06 80 THR A CA 1
ATOM 564 C C . THR A 1 80 ? 8.188 -2.578 6.535 1 97.06 80 THR A C 1
ATOM 566 O O . THR A 1 80 ? 8.367 -2.916 7.711 1 97.06 80 THR A O 1
ATOM 569 N N . LEU A 1 81 ? 7.848 -3.443 5.609 1 98.25 81 LEU A N 1
ATOM 570 C CA . LEU A 1 81 ? 7.598 -4.844 5.934 1 98.25 81 LEU A CA 1
ATOM 571 C C . LEU A 1 81 ? 8.891 -5.551 6.324 1 98.25 81 LEU A C 1
ATOM 573 O O . LEU A 1 81 ? 8.883 -6.445 7.172 1 98.25 81 LEU A O 1
ATOM 577 N N . ALA A 1 82 ? 9.984 -5.191 5.691 1 97.69 82 ALA A N 1
ATOM 578 C CA . ALA A 1 82 ? 11.273 -5.727 6.102 1 97.69 82 ALA A CA 1
ATOM 579 C C . ALA A 1 82 ? 11.562 -5.41 7.566 1 97.69 82 ALA A C 1
ATOM 581 O O . ALA A 1 82 ? 12.023 -6.273 8.312 1 97.69 82 ALA A O 1
ATOM 582 N N . GLU A 1 83 ? 11.273 -4.195 7.938 1 96.75 83 GLU A N 1
ATOM 583 C CA . GLU A 1 83 ? 11.477 -3.82 9.336 1 96.75 83 GLU A CA 1
ATOM 584 C C . GLU A 1 83 ? 10.531 -4.598 10.25 1 96.75 83 GLU A C 1
ATOM 586 O O . GLU A 1 83 ? 10.969 -5.141 11.273 1 96.75 83 GLU A O 1
ATOM 591 N N . LEU A 1 84 ? 9.273 -4.684 9.891 1 97.44 84 LEU A N 1
ATOM 592 C CA . LEU A 1 84 ? 8.258 -5.32 10.719 1 97.44 84 LEU A CA 1
ATOM 593 C C . LEU A 1 84 ? 8.57 -6.793 10.938 1 97.44 84 LEU A C 1
ATOM 595 O O . LEU A 1 84 ? 8.203 -7.367 11.969 1 97.44 84 LEU A O 1
ATOM 599 N N . THR A 1 85 ? 9.297 -7.414 10.008 1 97.62 85 THR A N 1
ATOM 600 C CA . THR A 1 85 ? 9.547 -8.852 10.062 1 97.62 85 THR A CA 1
ATOM 601 C C . THR A 1 85 ? 10.977 -9.133 10.516 1 97.62 85 THR A C 1
ATOM 603 O O . THR A 1 85 ? 11.391 -10.289 10.602 1 97.62 85 THR A O 1
ATOM 606 N N . GLY A 1 86 ? 11.742 -8.102 10.766 1 96 86 GLY A N 1
ATOM 607 C CA . GLY A 1 86 ? 13.141 -8.281 11.109 1 96 86 GLY A CA 1
ATOM 608 C C . GLY A 1 86 ? 13.984 -8.797 9.953 1 96 86 GLY A C 1
ATOM 609 O O . GLY A 1 86 ? 14.945 -9.539 10.164 1 96 86 GLY A O 1
ATOM 610 N N . GLY A 1 87 ? 13.531 -8.492 8.734 1 96.75 87 GLY A N 1
ATOM 611 C CA . GLY A 1 87 ? 14.312 -8.836 7.559 1 96.75 87 GLY A CA 1
ATOM 612 C C . GLY A 1 87 ? 13.781 -10.062 6.836 1 96.75 87 GLY A C 1
ATOM 613 O O . GLY A 1 87 ? 14.375 -10.516 5.855 1 96.75 87 GLY A O 1
ATOM 614 N N . ARG A 1 88 ? 12.672 -10.609 7.242 1 97.56 88 ARG A N 1
ATOM 615 C CA . ARG A 1 88 ? 12.109 -11.828 6.664 1 97.56 88 ARG A CA 1
ATOM 616 C C . ARG A 1 88 ? 11.023 -11.5 5.645 1 97.56 88 ARG A C 1
ATOM 618 O O . ARG A 1 88 ? 9.938 -12.078 5.676 1 97.56 88 ARG A O 1
ATOM 625 N N . PHE A 1 89 ? 11.312 -10.547 4.812 1 98.44 89 PHE A N 1
ATOM 626 C CA . PHE A 1 89 ? 10.359 -10.133 3.795 1 98.44 89 PHE A CA 1
ATOM 627 C C . PHE A 1 89 ? 10.992 -10.164 2.41 1 98.44 89 PHE A C 1
ATOM 629 O O . PHE A 1 89 ? 12.164 -9.789 2.25 1 98.44 89 PHE A O 1
ATOM 636 N N . SER A 1 90 ? 10.211 -10.633 1.367 1 98.75 90 SER A N 1
ATOM 637 C CA . SER A 1 90 ? 10.594 -10.586 -0.041 1 98.75 90 SER A CA 1
ATOM 638 C C . SER A 1 90 ? 9.516 -9.906 -0.883 1 98.75 90 SER A C 1
ATOM 640 O O . SER A 1 90 ? 8.32 -10.102 -0.655 1 98.75 90 SER A O 1
ATOM 642 N N . LEU A 1 91 ? 9.969 -9.109 -1.814 1 98.81 91 LEU A N 1
ATOM 643 C CA . LEU A 1 91 ? 9.031 -8.414 -2.688 1 98.81 91 LEU A CA 1
ATOM 644 C C . LEU A 1 91 ? 9.047 -9.016 -4.09 1 98.81 91 LEU A C 1
ATOM 646 O O . LEU A 1 91 ? 10.078 -9.008 -4.758 1 98.81 91 LEU A O 1
ATOM 650 N N . GLY A 1 92 ? 7.93 -9.555 -4.477 1 98.81 92 GLY A N 1
ATOM 651 C CA . GLY A 1 92 ? 7.734 -9.914 -5.871 1 98.81 92 GLY A CA 1
ATOM 652 C C . GLY A 1 92 ? 6.914 -8.891 -6.641 1 98.81 92 GLY A C 1
ATOM 653 O O . GLY A 1 92 ? 5.867 -8.445 -6.168 1 98.81 92 GLY A O 1
ATOM 654 N N . ILE A 1 93 ? 7.398 -8.508 -7.785 1 98.69 93 ILE A N 1
ATOM 655 C CA . ILE A 1 93 ? 6.691 -7.574 -8.656 1 98.69 93 ILE A CA 1
ATOM 656 C C . ILE A 1 93 ? 6.516 -8.188 -10.039 1 98.69 93 ILE A C 1
ATOM 658 O O . ILE A 1 93 ? 7.176 -9.18 -10.375 1 98.69 93 ILE A O 1
ATOM 662 N N . GLY A 1 94 ? 5.625 -7.695 -10.789 1 97.5 94 GLY A N 1
ATOM 663 C CA . GLY A 1 94 ? 5.406 -8.148 -12.156 1 97.5 94 GLY A CA 1
ATOM 664 C C . GLY A 1 94 ? 4.406 -7.293 -12.914 1 97.5 94 GLY A C 1
ATOM 665 O O . GLY A 1 94 ? 3.857 -6.336 -12.359 1 97.5 94 GLY A O 1
ATOM 666 N N . ALA A 1 95 ? 4.184 -7.582 -14.141 1 93.62 95 ALA A N 1
ATOM 667 C CA . ALA A 1 95 ? 3.256 -6.848 -15 1 93.62 95 ALA A CA 1
ATOM 668 C C . ALA A 1 95 ? 1.808 -7.184 -14.664 1 93.62 95 ALA A C 1
ATOM 670 O O . ALA A 1 95 ? 0.903 -6.383 -14.906 1 93.62 95 ALA A O 1
ATOM 671 N N . SER A 1 96 ? 1.649 -8.305 -14.039 1 89.56 96 SER A N 1
ATOM 672 C CA . SER A 1 96 ? 0.308 -8.797 -13.75 1 89.56 96 SER A CA 1
ATOM 673 C C . SER A 1 96 ? -0.491 -9.016 -15.031 1 89.56 96 SER A C 1
ATOM 675 O O . SER A 1 96 ? 0.055 -9.469 -16.031 1 89.56 96 SER A O 1
ATOM 677 N N . SER A 1 97 ? -1.843 -8.859 -14.984 1 87.25 97 SER A N 1
ATOM 678 C CA . SER A 1 97 ? -2.678 -9.102 -16.156 1 87.25 97 SER A CA 1
ATOM 679 C C . SER A 1 97 ? -3.178 -7.793 -16.766 1 87.25 97 SER A C 1
ATOM 681 O O . SER A 1 97 ? -3.367 -6.805 -16.047 1 87.25 97 SER A O 1
ATOM 683 N N . GLU A 1 98 ? -3.385 -7.867 -18.031 1 89.06 98 GLU A N 1
ATOM 684 C CA . GLU A 1 98 ? -3.873 -6.699 -18.766 1 89.06 98 GLU A CA 1
ATOM 685 C C . GLU A 1 98 ? -5.211 -6.223 -18.203 1 89.06 98 GLU A C 1
ATOM 687 O O . GLU A 1 98 ? -5.457 -5.02 -18.109 1 89.06 98 GLU A O 1
ATOM 692 N N . VAL A 1 99 ? -6.039 -7.141 -17.828 1 86.81 99 VAL A N 1
ATOM 693 C CA . VAL A 1 99 ? -7.367 -6.805 -17.328 1 86.81 99 VAL A CA 1
ATOM 694 C C . VAL A 1 99 ? -7.246 -6.016 -16.031 1 86.81 99 VAL A C 1
ATOM 696 O O . VAL A 1 99 ? -7.906 -4.988 -15.852 1 86.81 99 VAL A O 1
ATOM 699 N N . LEU A 1 100 ? -6.43 -6.488 -15.094 1 89.5 100 LEU A N 1
ATOM 700 C CA . LEU A 1 100 ? -6.238 -5.805 -13.82 1 89.5 100 LEU A CA 1
ATOM 701 C C . LEU A 1 100 ? -5.691 -4.398 -14.031 1 89.5 100 LEU A C 1
ATOM 703 O O . LEU A 1 100 ? -6.207 -3.438 -13.453 1 89.5 100 LEU A O 1
ATOM 707 N N . VAL A 1 101 ? -4.75 -4.234 -14.922 1 93.56 101 VAL A N 1
ATOM 708 C CA . VAL A 1 101 ? -4.043 -2.969 -15.109 1 93.56 101 VAL A CA 1
ATOM 709 C C . VAL A 1 101 ? -4.938 -1.984 -15.859 1 93.56 101 VAL A C 1
ATOM 711 O O . VAL A 1 101 ? -5.07 -0.827 -15.461 1 93.56 101 VAL A O 1
ATOM 714 N N . THR A 1 102 ? -5.621 -2.439 -16.906 1 93.25 102 THR A N 1
ATOM 715 C CA . THR A 1 102 ? -6.367 -1.518 -17.766 1 93.25 102 THR A CA 1
ATOM 716 C C . THR A 1 102 ? -7.777 -1.3 -17.219 1 93.25 102 THR A C 1
ATOM 718 O O . THR A 1 102 ? -8.234 -0.161 -17.109 1 93.25 102 THR A O 1
ATOM 721 N N . ARG A 1 103 ? -8.398 -2.373 -16.797 1 91.62 103 ARG A N 1
ATOM 722 C CA . ARG A 1 103 ? -9.797 -2.244 -16.422 1 91.62 103 ARG A CA 1
ATOM 723 C C . ARG A 1 103 ? -9.93 -1.866 -14.945 1 91.62 103 ARG A C 1
ATOM 725 O O . ARG A 1 103 ? -10.617 -0.901 -14.602 1 91.62 103 ARG A O 1
ATOM 732 N N . PHE A 1 104 ? -9.234 -2.561 -14.055 1 91.69 104 PHE A N 1
ATOM 733 C CA . PHE A 1 104 ? -9.391 -2.309 -12.625 1 91.69 104 PHE A CA 1
ATOM 734 C C . PHE A 1 104 ? -8.617 -1.066 -12.211 1 91.69 104 PHE A C 1
ATOM 736 O O . PHE A 1 104 ? -9.148 -0.208 -11.5 1 91.69 104 PHE A O 1
ATOM 743 N N . ALA A 1 105 ? -7.402 -0.93 -12.727 1 93.62 105 ALA A N 1
ATOM 744 C CA . ALA A 1 105 ? -6.547 0.167 -12.273 1 93.62 105 ALA A CA 1
ATOM 745 C C . ALA A 1 105 ? -6.637 1.355 -13.227 1 93.62 105 ALA A C 1
ATOM 747 O O . ALA A 1 105 ? -6.215 2.463 -12.891 1 93.62 105 ALA A O 1
ATOM 748 N N . GLY A 1 106 ? -7.203 1.163 -14.469 1 94.31 106 GLY A N 1
ATOM 749 C CA . GLY A 1 106 ? -7.402 2.246 -15.422 1 94.31 106 GLY A CA 1
ATOM 750 C C . GLY A 1 106 ? -6.102 2.779 -16 1 94.31 106 GLY A C 1
ATOM 751 O O . GLY A 1 106 ? -5.984 3.973 -16.281 1 94.31 106 GLY A O 1
ATOM 752 N N . LEU A 1 107 ? -5.098 1.908 -16.078 1 94.94 107 LEU A N 1
ATOM 753 C CA . LEU A 1 107 ? -3.771 2.34 -16.5 1 94.94 107 LEU A CA 1
ATOM 754 C C . LEU A 1 107 ? -3.43 1.771 -17.875 1 94.94 107 LEU A C 1
ATOM 756 O O . LEU A 1 107 ? -4.109 0.865 -18.359 1 94.94 107 LEU A O 1
ATOM 760 N N . ASP A 1 108 ? -2.379 2.295 -18.422 1 91.25 108 ASP A N 1
ATOM 761 C CA . ASP A 1 108 ? -1.947 1.833 -19.734 1 91.25 108 ASP A CA 1
ATOM 762 C C . ASP A 1 108 ? -1.17 0.523 -19.641 1 91.25 108 ASP A C 1
ATOM 764 O O . ASP A 1 108 ? -0.407 0.323 -18.688 1 91.25 108 ASP A O 1
ATOM 768 N N . TRP A 1 109 ? -1.378 -0.353 -20.594 1 90.88 109 TRP A N 1
ATOM 769 C CA . TRP A 1 109 ? -0.67 -1.625 -20.688 1 90.88 109 TRP A CA 1
ATOM 770 C C . TRP A 1 109 ? 0.386 -1.584 -21.781 1 90.88 109 TRP A C 1
ATOM 772 O O . TRP A 1 109 ? 0.833 -2.629 -22.266 1 90.88 109 TRP A O 1
ATOM 782 N N . ASP A 1 110 ? 1.029 -0.539 -22 1 90.94 110 ASP A N 1
ATOM 783 C CA . ASP A 1 110 ? 2.037 -0.408 -23.047 1 90.94 110 ASP A CA 1
ATOM 784 C C . ASP A 1 110 ? 3.428 -0.755 -22.516 1 90.94 110 ASP A C 1
ATOM 786 O O . ASP A 1 110 ? 3.893 -0.159 -21.547 1 90.94 110 ASP A O 1
ATOM 790 N N . LYS A 1 111 ? 4.195 -1.712 -23.156 1 95.25 111 LYS A N 1
ATOM 791 C CA . LYS A 1 111 ? 5.551 -2.156 -22.844 1 95.25 111 LYS A CA 1
ATOM 792 C C . LYS A 1 111 ? 5.672 -2.582 -21.391 1 95.25 111 LYS A C 1
ATOM 794 O O . LYS A 1 111 ? 6.547 -2.098 -20.656 1 95.25 111 LYS A O 1
ATOM 799 N N . PRO A 1 112 ? 4.875 -3.602 -20.969 1 95.19 112 PRO A N 1
ATOM 800 C CA . PRO A 1 112 ? 4.844 -4 -19.562 1 95.19 112 PRO A CA 1
ATOM 801 C C . PRO A 1 112 ? 6.195 -4.516 -19.062 1 95.19 112 PRO A C 1
ATOM 803 O O . PRO A 1 112 ? 6.562 -4.285 -17.906 1 95.19 112 PRO A O 1
ATOM 806 N N . LEU A 1 113 ? 6.988 -5.188 -19.891 1 96.69 113 LEU A N 1
ATOM 807 C CA . LEU A 1 113 ? 8.273 -5.719 -19.453 1 96.69 113 LEU A CA 1
ATOM 808 C C . LEU A 1 113 ? 9.281 -4.594 -19.25 1 96.69 113 LEU A C 1
ATOM 810 O O . LEU A 1 113 ? 10.141 -4.68 -18.359 1 96.69 113 LEU A O 1
ATOM 814 N N . THR A 1 114 ? 9.188 -3.551 -20.109 1 98 114 THR A N 1
ATOM 815 C CA . THR A 1 114 ? 10.016 -2.367 -19.891 1 98 114 THR A CA 1
ATOM 816 C C . THR A 1 114 ? 9.695 -1.729 -18.531 1 98 114 THR A C 1
ATOM 818 O O . THR A 1 114 ? 10.602 -1.314 -17.812 1 98 114 THR A O 1
ATOM 821 N N . HIS A 1 115 ? 8.414 -1.688 -18.219 1 97.88 115 HIS A N 1
ATOM 822 C CA . HIS A 1 115 ? 7.984 -1.137 -16.938 1 97.88 115 HIS A CA 1
ATOM 823 C C . HIS A 1 115 ? 8.547 -1.945 -15.773 1 97.88 115 HIS A C 1
ATOM 825 O O . HIS A 1 115 ? 9.008 -1.376 -14.789 1 97.88 115 HIS A O 1
ATOM 831 N N . VAL A 1 116 ? 8.516 -3.244 -15.891 1 98.44 116 VAL A N 1
ATOM 832 C CA . VAL A 1 116 ? 9.039 -4.121 -14.852 1 98.44 116 VAL A CA 1
ATOM 833 C C . VAL A 1 116 ? 10.539 -3.893 -14.688 1 98.44 116 VAL A C 1
ATOM 835 O O . VAL A 1 116 ? 11.023 -3.727 -13.562 1 98.44 116 VAL A O 1
ATOM 838 N N . ARG A 1 117 ? 11.25 -3.875 -15.758 1 98.5 117 ARG A N 1
ATOM 839 C CA . ARG A 1 117 ? 12.695 -3.709 -15.727 1 98.5 117 ARG A CA 1
ATOM 840 C C . ARG A 1 117 ? 13.086 -2.391 -15.062 1 98.5 117 ARG A C 1
ATOM 842 O O . ARG A 1 117 ? 13.953 -2.357 -14.195 1 98.5 117 ARG A O 1
ATOM 849 N N . GLU A 1 118 ? 12.453 -1.312 -15.5 1 98.5 118 GLU A N 1
ATOM 850 C CA . GLU A 1 118 ? 12.797 0.013 -15 1 98.5 118 GLU A CA 1
ATOM 851 C C . GLU A 1 118 ? 12.375 0.181 -13.547 1 98.5 118 GLU A C 1
ATOM 853 O O . GLU A 1 118 ? 13.055 0.851 -12.766 1 98.5 118 GLU A O 1
ATOM 858 N N . THR A 1 119 ? 11.227 -0.428 -13.156 1 98.44 119 THR A N 1
ATOM 859 C CA . THR A 1 119 ? 10.836 -0.437 -11.75 1 98.44 119 THR A CA 1
ATOM 860 C C . THR A 1 119 ? 11.852 -1.196 -10.906 1 98.44 119 THR A C 1
ATOM 862 O O . THR A 1 119 ? 12.195 -0.768 -9.805 1 98.44 119 THR A O 1
ATOM 865 N N . THR A 1 120 ? 12.32 -2.33 -11.43 1 98.56 120 THR A N 1
ATOM 866 C CA . THR A 1 120 ? 13.328 -3.119 -10.727 1 98.56 120 THR A CA 1
ATOM 867 C C . THR A 1 120 ? 14.594 -2.299 -10.492 1 98.56 120 THR A C 1
ATOM 869 O O . THR A 1 120 ? 15.172 -2.336 -9.406 1 98.56 120 THR A O 1
ATOM 872 N N . GLU A 1 121 ? 14.984 -1.592 -11.5 1 97.81 121 GLU A N 1
ATOM 873 C CA . GLU A 1 121 ? 16.156 -0.726 -11.383 1 97.81 121 GLU A CA 1
ATOM 874 C C . GLU A 1 121 ? 15.977 0.297 -10.266 1 97.81 121 GLU A C 1
ATOM 876 O O . GLU A 1 121 ? 16.859 0.475 -9.43 1 97.81 121 GLU A O 1
ATOM 881 N N . ALA A 1 122 ? 14.875 0.971 -10.25 1 97.31 122 ALA A N 1
ATOM 882 C CA . ALA A 1 122 ? 14.578 1.96 -9.219 1 97.31 122 ALA A CA 1
ATOM 883 C C . ALA A 1 122 ? 14.555 1.316 -7.836 1 97.31 122 ALA A C 1
ATOM 885 O O . ALA A 1 122 ? 15.148 1.84 -6.891 1 97.31 122 ALA A O 1
ATOM 886 N N . LEU A 1 123 ? 13.914 0.173 -7.715 1 97.5 123 LEU A N 1
ATOM 887 C CA . LEU A 1 123 ? 13.742 -0.503 -6.434 1 97.5 123 LEU A CA 1
ATOM 888 C C . LEU A 1 123 ? 15.086 -0.98 -5.891 1 97.5 123 LEU A C 1
ATOM 890 O O . LEU A 1 123 ? 15.305 -0.963 -4.68 1 97.5 123 LEU A O 1
ATOM 894 N N . ARG A 1 124 ? 15.953 -1.44 -6.734 1 96.31 124 ARG A N 1
ATOM 895 C CA . ARG A 1 124 ? 17.266 -1.878 -6.281 1 96.31 124 ARG A CA 1
ATOM 896 C C . ARG A 1 124 ? 17.984 -0.764 -5.527 1 96.31 124 ARG A C 1
ATOM 898 O O . ARG A 1 124 ? 18.547 -0.995 -4.449 1 96.31 124 ARG A O 1
ATOM 905 N N . ALA A 1 125 ? 17.953 0.393 -6.082 1 94.94 125 ALA A N 1
ATOM 906 C CA . ALA A 1 125 ? 18.578 1.539 -5.441 1 94.94 125 ALA A CA 1
ATOM 907 C C . ALA A 1 125 ? 17.875 1.908 -4.145 1 94.94 125 ALA A C 1
ATOM 909 O O . ALA A 1 125 ? 18.516 2.105 -3.107 1 94.94 125 ALA A O 1
ATOM 910 N N . ILE A 1 126 ? 16.547 1.952 -4.164 1 94.62 126 ILE A N 1
ATOM 911 C CA . ILE A 1 126 ? 15.734 2.342 -3.014 1 94.62 126 ILE A CA 1
ATOM 912 C C . ILE A 1 126 ? 15.969 1.364 -1.864 1 94.62 126 ILE A C 1
ATOM 914 O O . ILE A 1 126 ? 16.234 1.778 -0.733 1 94.62 126 ILE A O 1
ATOM 918 N N . LEU A 1 127 ? 15.938 0.082 -2.16 1 95.38 127 LEU A N 1
ATOM 919 C CA . LEU A 1 127 ? 16.031 -0.956 -1.14 1 95.38 127 LEU A CA 1
ATOM 920 C C . LEU A 1 127 ? 17.438 -1.037 -0.566 1 95.38 127 LEU A C 1
ATOM 922 O O . LEU A 1 127 ? 17.625 -1.471 0.573 1 95.38 127 LEU A O 1
ATOM 926 N N . ALA A 1 128 ? 18.406 -0.591 -1.304 1 93.06 128 ALA A N 1
ATOM 927 C CA . ALA A 1 128 ? 19.797 -0.588 -0.854 1 93.06 128 ALA A CA 1
ATOM 928 C C . ALA A 1 128 ? 20.109 0.679 -0.066 1 93.06 128 ALA A C 1
ATOM 930 O O . ALA A 1 128 ? 21.234 0.852 0.417 1 93.06 128 ALA A O 1
ATOM 931 N N . GLY A 1 129 ? 19.156 1.588 0.029 1 90.56 129 GLY A N 1
ATOM 932 C CA . GLY A 1 129 ? 19.375 2.834 0.742 1 90.56 129 GLY A CA 1
ATOM 933 C C . GLY A 1 129 ? 20.219 3.828 -0.05 1 90.56 129 GLY A C 1
ATOM 934 O O . GLY A 1 129 ? 20.875 4.695 0.529 1 90.56 129 GLY A O 1
ATOM 935 N N . GLN A 1 130 ? 20.188 3.654 -1.337 1 92.44 130 GLN A N 1
ATOM 936 C CA . GLN A 1 130 ? 20.891 4.566 -2.227 1 92.44 130 GLN A CA 1
ATOM 937 C C . GLN A 1 130 ? 19.938 5.574 -2.857 1 92.44 130 GLN A C 1
ATOM 939 O O . GLN A 1 130 ? 18.734 5.348 -2.9 1 92.44 130 GLN A O 1
ATOM 944 N N . ARG A 1 131 ? 20.469 6.734 -3.225 1 92.56 131 ARG A N 1
ATOM 945 C CA . ARG A 1 131 ? 19.688 7.691 -3.99 1 92.56 131 ARG A CA 1
ATOM 946 C C . ARG A 1 131 ? 19.234 7.09 -5.316 1 92.56 131 ARG A C 1
ATOM 948 O O . ARG A 1 131 ? 20.062 6.629 -6.109 1 92.56 131 ARG A O 1
ATOM 955 N N . ALA A 1 132 ? 17.984 6.977 -5.543 1 93.06 132 ALA A N 1
ATOM 956 C CA . ALA A 1 132 ? 17.438 6.352 -6.746 1 93.06 132 ALA A CA 1
ATOM 957 C C . ALA A 1 132 ? 17.188 7.391 -7.832 1 93.06 132 ALA A C 1
ATOM 959 O O . ALA A 1 132 ? 16.469 8.367 -7.609 1 93.06 132 ALA A O 1
ATOM 960 N N . THR A 1 133 ? 17.812 7.219 -8.961 1 95.19 133 THR A N 1
ATOM 961 C CA . THR A 1 133 ? 17.578 8.031 -10.148 1 95.19 133 THR A CA 1
ATOM 962 C C . THR A 1 133 ? 17.391 7.152 -11.383 1 95.19 133 THR A C 1
ATOM 964 O O . THR A 1 133 ? 18.266 6.363 -11.734 1 95.19 133 THR A O 1
ATOM 967 N N . VAL A 1 134 ? 16.219 7.18 -11.906 1 96.19 134 VAL A N 1
ATOM 968 C CA . VAL A 1 134 ? 15.875 6.441 -13.117 1 96.19 134 VAL A CA 1
ATOM 969 C C . VAL A 1 134 ? 15.18 7.375 -14.109 1 96.19 134 VAL A C 1
ATOM 971 O O . VAL A 1 134 ? 14.219 8.062 -13.75 1 96.19 134 VAL A O 1
ATOM 974 N N . GLU A 1 135 ? 15.68 7.52 -15.273 1 96.06 135 GLU A N 1
ATOM 975 C CA . GLU A 1 135 ? 15.055 8.234 -16.391 1 96.06 135 GLU A CA 1
ATOM 976 C C . GLU A 1 135 ? 14.688 7.281 -17.516 1 96.06 135 GLU A C 1
ATOM 978 O O . GLU A 1 135 ? 15.242 7.375 -18.609 1 96.06 135 GLU A O 1
ATOM 983 N N . GLY A 1 136 ? 13.734 6.453 -17.172 1 96.94 136 GLY A N 1
ATOM 984 C CA . GLY A 1 136 ? 13.359 5.426 -18.141 1 96.94 136 GLY A CA 1
ATOM 985 C C . GLY A 1 136 ? 12.227 5.848 -19.047 1 96.94 136 GLY A C 1
ATOM 986 O O . GLY A 1 136 ? 11.781 6.996 -19 1 96.94 136 GLY A O 1
ATOM 987 N N . GLU A 1 137 ? 11.805 4.949 -19.922 1 97.12 137 GLU A N 1
ATOM 988 C CA . GLU A 1 137 ? 10.672 5.156 -20.828 1 97.12 137 GLU A CA 1
ATOM 989 C C . GLU A 1 137 ? 9.352 5.145 -20.062 1 97.12 137 GLU A C 1
ATOM 991 O O . GLU A 1 137 ? 8.453 5.941 -20.359 1 97.12 137 GLU A O 1
ATOM 996 N N . LYS A 1 138 ? 9.242 4.227 -19.047 1 96.81 138 LYS A N 1
ATOM 997 C CA . LYS A 1 138 ? 7.977 4.035 -18.328 1 96.81 138 LYS A CA 1
ATOM 998 C C . LYS A 1 138 ? 8.094 4.488 -16.875 1 96.81 138 LYS A C 1
ATOM 1000 O O . LYS A 1 138 ? 7.082 4.766 -16.234 1 96.81 138 LYS A O 1
ATOM 1005 N N . VAL A 1 139 ? 9.32 4.527 -16.359 1 97 139 VAL A N 1
ATOM 1006 C CA . VAL A 1 139 ? 9.539 4.84 -14.945 1 97 139 VAL A CA 1
ATOM 1007 C C . VAL A 1 139 ? 10.562 5.973 -14.828 1 97 139 VAL A C 1
ATOM 1009 O O . VAL A 1 139 ? 11.617 5.938 -15.469 1 97 139 VAL A O 1
ATOM 1012 N N . ARG A 1 140 ? 10.18 7.004 -14.055 1 96.56 140 ARG A N 1
ATOM 1013 C CA . ARG A 1 140 ? 11.086 8.086 -13.688 1 96.56 140 ARG A CA 1
ATOM 1014 C C . ARG A 1 140 ? 11.203 8.219 -12.18 1 96.56 140 ARG A C 1
ATOM 1016 O O . ARG A 1 140 ? 10.211 8.086 -11.461 1 96.56 140 ARG A O 1
ATOM 1023 N N . VAL A 1 141 ? 12.352 8.391 -11.633 1 95.31 141 VAL A N 1
ATOM 1024 C CA . VAL A 1 141 ? 12.641 8.727 -10.25 1 95.31 141 VAL A CA 1
ATOM 1025 C C . VAL A 1 141 ? 13.75 9.773 -10.195 1 95.31 141 VAL A C 1
ATOM 1027 O O . VAL A 1 141 ? 14.805 9.609 -10.82 1 95.31 141 VAL A O 1
ATOM 1030 N N . GLY A 1 142 ? 13.516 10.938 -9.539 1 91.62 142 GLY A N 1
ATOM 1031 C CA . GLY A 1 142 ? 14.398 12.086 -9.562 1 91.62 142 GLY A CA 1
ATOM 1032 C C . GLY A 1 142 ? 15.242 12.219 -8.312 1 91.62 142 GLY A C 1
ATOM 1033 O O . GLY A 1 142 ? 15.305 13.297 -7.703 1 91.62 142 GLY A O 1
ATOM 1034 N N . GLY A 1 143 ? 15.844 11.141 -7.812 1 86.38 143 GLY A N 1
ATOM 1035 C CA . GLY A 1 143 ? 16.797 11.203 -6.719 1 86.38 143 GLY A CA 1
ATOM 1036 C C . GLY A 1 143 ? 16.141 11.117 -5.352 1 86.38 143 GLY A C 1
ATOM 1037 O O . GLY A 1 143 ? 16.141 12.094 -4.594 1 86.38 143 GLY A O 1
ATOM 1038 N N . PHE A 1 144 ? 15.664 10.117 -4.992 1 83.38 144 PHE A N 1
ATOM 1039 C CA . PHE A 1 144 ? 15.07 9.898 -3.678 1 83.38 144 PHE A CA 1
ATOM 1040 C C . PHE A 1 144 ? 15.891 8.883 -2.881 1 83.38 144 PHE A C 1
ATOM 1042 O O . PHE A 1 144 ? 16.406 7.918 -3.443 1 83.38 144 PHE A O 1
ATOM 1049 N N . LYS A 1 145 ? 16.172 9.227 -1.63 1 85.69 145 LYS A N 1
ATOM 1050 C CA . LYS A 1 145 ? 16.844 8.289 -0.733 1 85.69 145 LYS A CA 1
ATOM 1051 C C . LYS A 1 145 ? 16.031 8.062 0.535 1 85.69 145 LYS A C 1
ATOM 1053 O O . LYS A 1 145 ? 15.695 9.016 1.241 1 85.69 145 LYS A O 1
ATOM 1058 N N . TYR A 1 146 ? 15.742 6.812 0.7 1 79.81 146 TYR A N 1
ATOM 1059 C CA . TYR A 1 146 ? 15.016 6.473 1.917 1 79.81 146 TYR A CA 1
ATOM 1060 C C . TYR A 1 146 ? 15.969 6.293 3.092 1 79.81 146 TYR A C 1
ATOM 1062 O O . TYR A 1 146 ? 17.016 5.645 2.959 1 79.81 146 TYR A O 1
ATOM 1070 N N . GLY A 1 147 ? 15.664 6.965 4.121 1 72.94 147 GLY A N 1
ATOM 1071 C CA . GLY A 1 147 ? 16.547 6.953 5.281 1 72.94 147 GLY A CA 1
ATOM 1072 C C . GLY A 1 147 ? 16.344 5.734 6.164 1 72.94 147 GLY A C 1
ATOM 1073 O O . GLY A 1 147 ? 16.891 5.66 7.262 1 72.94 147 GLY A O 1
ATOM 1074 N N . LEU A 1 148 ? 15.508 4.84 5.844 1 73.69 148 LEU A N 1
ATOM 1075 C CA . LEU A 1 148 ? 15.297 3.646 6.66 1 73.69 148 LEU A CA 1
ATOM 1076 C C . LEU A 1 148 ? 16.062 2.459 6.094 1 73.69 148 LEU A C 1
ATOM 1078 O O . LEU A 1 148 ? 15.633 1.837 5.121 1 73.69 148 LEU A O 1
ATOM 1082 N N . PRO A 1 149 ? 17.125 2.174 6.656 1 76.56 149 PRO A N 1
ATOM 1083 C CA . PRO A 1 149 ? 17.844 1.003 6.148 1 76.56 149 PRO A CA 1
ATOM 1084 C C . PRO A 1 149 ? 17.141 -0.31 6.477 1 76.56 149 PRO A C 1
ATOM 1086 O O . PRO A 1 149 ? 16.531 -0.441 7.543 1 76.56 149 PRO A O 1
ATOM 1089 N N . ALA A 1 150 ? 17.094 -1.176 5.484 1 83.56 150 ALA A N 1
ATOM 1090 C CA . ALA A 1 150 ? 16.594 -2.52 5.77 1 83.56 150 ALA A CA 1
ATOM 1091 C C . ALA A 1 150 ? 17.578 -3.297 6.641 1 83.56 150 ALA A C 1
ATOM 1093 O O . ALA A 1 150 ? 18.797 -3.184 6.473 1 83.56 150 ALA A O 1
ATOM 1094 N N . PRO A 1 151 ? 17 -4.066 7.582 1 86.31 151 PRO A N 1
ATOM 1095 C CA . PRO A 1 151 ? 17.875 -4.898 8.406 1 86.31 151 PRO A CA 1
ATOM 1096 C C . PRO A 1 151 ? 18.734 -5.852 7.574 1 86.31 151 PRO A C 1
ATOM 1098 O O . PRO A 1 151 ? 19.891 -6.102 7.918 1 86.31 151 PRO A O 1
ATOM 1101 N N . THR A 1 152 ? 18.141 -6.445 6.543 1 91.19 152 THR A N 1
ATOM 1102 C CA . THR A 1 152 ? 18.781 -7.285 5.535 1 91.19 152 THR A CA 1
ATOM 1103 C C . THR A 1 152 ? 18.328 -6.887 4.133 1 91.19 152 THR A C 1
ATOM 1105 O O . THR A 1 152 ? 17.266 -6.27 3.969 1 91.19 152 THR A O 1
ATOM 1108 N N . PRO A 1 153 ? 19.188 -7.172 3.191 1 94.56 153 PRO A N 1
ATOM 1109 C CA . PRO A 1 153 ? 18.734 -6.879 1.83 1 94.56 153 PRO A CA 1
ATOM 1110 C C . PRO A 1 153 ? 17.375 -7.516 1.507 1 94.56 153 PRO A C 1
ATOM 1112 O O . PRO A 1 153 ? 17.141 -8.672 1.849 1 94.56 153 PRO A O 1
ATOM 1115 N N . VAL A 1 154 ? 16.5 -6.781 0.936 1 97.44 154 VAL A N 1
ATOM 1116 C CA . VAL A 1 154 ? 15.18 -7.27 0.563 1 97.44 154 VAL A CA 1
ATOM 1117 C C . VAL A 1 154 ? 15.25 -7.957 -0.798 1 97.44 154 VAL A C 1
ATOM 1119 O O . VAL A 1 154 ? 15.516 -7.312 -1.815 1 97.44 154 VAL A O 1
ATOM 1122 N N . PRO A 1 155 ? 15.023 -9.273 -0.853 1 98.19 155 PRO A N 1
ATOM 1123 C CA . PRO A 1 155 ? 15.008 -9.938 -2.156 1 98.19 155 PRO A CA 1
ATOM 1124 C C . PRO A 1 155 ? 13.898 -9.414 -3.072 1 98.19 155 PRO A C 1
ATOM 1126 O O . PRO A 1 155 ? 12.781 -9.18 -2.617 1 98.19 155 PRO A O 1
ATOM 1129 N N . LEU A 1 156 ? 14.297 -9.156 -4.297 1 98.5 156 LEU A N 1
ATOM 1130 C CA . LEU A 1 156 ? 13.367 -8.734 -5.336 1 98.5 156 LEU A CA 1
ATOM 1131 C C . LEU A 1 156 ? 13.117 -9.867 -6.332 1 98.5 156 LEU A C 1
ATOM 1133 O O . LEU A 1 156 ? 14.031 -10.281 -7.043 1 98.5 156 LEU A O 1
ATOM 1137 N N . LEU A 1 157 ? 11.906 -10.375 -6.34 1 98.88 157 LEU A N 1
ATOM 1138 C CA . LEU A 1 157 ? 11.516 -11.438 -7.258 1 98.88 157 LEU A CA 1
ATOM 1139 C C . LEU A 1 157 ? 10.672 -10.883 -8.406 1 98.88 157 LEU A C 1
ATOM 1141 O O . LEU A 1 157 ? 10.078 -9.812 -8.281 1 98.88 157 LEU A O 1
ATOM 1145 N N . LEU A 1 158 ? 10.648 -11.617 -9.516 1 98.81 158 LEU A N 1
ATOM 1146 C CA . LEU A 1 158 ? 9.812 -11.234 -10.648 1 98.81 158 LEU A CA 1
ATOM 1147 C C . LEU A 1 158 ? 8.781 -12.312 -10.961 1 98.81 158 LEU A C 1
ATOM 1149 O O . LEU A 1 158 ? 9.109 -13.5 -10.977 1 98.81 158 LEU A O 1
ATOM 1153 N N . GLY A 1 159 ? 7.512 -11.914 -11.016 1 98.25 159 GLY A N 1
ATOM 1154 C CA . GLY A 1 159 ? 6.527 -12.781 -11.641 1 98.25 159 GLY A CA 1
ATOM 1155 C C . GLY A 1 159 ? 6.742 -12.945 -13.133 1 98.25 159 GLY A C 1
ATOM 1156 O O . GLY A 1 159 ? 6.758 -11.961 -13.875 1 98.25 159 GLY A O 1
ATOM 1157 N N . SER A 1 160 ? 6.918 -14.148 -13.562 1 97.19 160 SER A N 1
ATOM 1158 C CA . SER A 1 160 ? 7.227 -14.406 -14.969 1 97.19 160 SER A CA 1
ATOM 1159 C C . SER A 1 160 ? 6.609 -15.719 -15.438 1 97.19 160 SER A C 1
ATOM 1161 O O . SER A 1 160 ? 6.629 -16.719 -14.719 1 97.19 160 SER A O 1
ATOM 1163 N N . LEU A 1 161 ? 6.043 -15.695 -16.672 1 93.88 161 LEU A N 1
ATOM 1164 C CA . LEU A 1 161 ? 5.438 -16.906 -17.203 1 93.88 161 LEU A CA 1
ATOM 1165 C C . LEU A 1 161 ? 5.91 -17.172 -18.625 1 93.88 161 LEU A C 1
ATOM 1167 O O . LEU A 1 161 ? 5.797 -18.297 -19.125 1 93.88 161 LEU A O 1
ATOM 1171 N N . ASN A 1 162 ? 6.465 -16.188 -19.344 1 96.19 162 ASN A N 1
ATOM 1172 C CA . ASN A 1 162 ? 6.883 -16.328 -20.734 1 96.19 162 ASN A CA 1
ATOM 1173 C C . ASN A 1 162 ? 8.398 -16.219 -20.891 1 96.19 162 ASN A C 1
ATOM 1175 O O . ASN A 1 162 ? 9.07 -15.672 -20 1 96.19 162 ASN A O 1
ATOM 1179 N N . PRO A 1 163 ? 8.93 -16.703 -22.016 1 97.88 163 PRO A N 1
ATOM 1180 C CA . PRO A 1 163 ? 10.383 -16.797 -22.156 1 97.88 163 PRO A CA 1
ATOM 1181 C C . PRO A 1 163 ? 11.078 -15.453 -21.922 1 97.88 163 PRO A C 1
ATOM 1183 O O . PRO A 1 163 ? 12.047 -15.383 -21.156 1 97.88 163 PRO A O 1
ATOM 1186 N N . LYS A 1 164 ? 10.594 -14.406 -22.516 1 97.44 164 LYS A N 1
ATOM 1187 C CA . LYS A 1 164 ? 11.25 -13.109 -22.391 1 97.44 164 LYS A CA 1
ATOM 1188 C C . LYS A 1 164 ? 11.266 -12.641 -20.938 1 97.44 164 LYS A C 1
ATOM 1190 O O . LYS A 1 164 ? 12.273 -12.133 -20.453 1 97.44 164 LYS A O 1
ATOM 1195 N N . SER A 1 165 ? 10.164 -12.75 -20.25 1 98 165 SER A N 1
ATOM 1196 C CA . SER A 1 165 ? 10.094 -12.344 -18.859 1 98 165 SER A CA 1
ATOM 1197 C C . SER A 1 165 ? 10.93 -13.266 -17.969 1 98 165 SER A C 1
ATOM 1199 O O . SER A 1 165 ? 11.516 -12.82 -16.984 1 98 165 SER A O 1
ATOM 1201 N N . LEU A 1 166 ? 10.992 -14.539 -18.297 1 98.75 166 LEU A N 1
ATOM 1202 C CA . LEU A 1 166 ? 11.812 -15.484 -17.547 1 98.75 166 LEU A CA 1
ATOM 1203 C C . LEU A 1 166 ? 13.297 -15.164 -17.703 1 98.75 166 LEU A C 1
ATOM 1205 O O . LEU A 1 166 ? 14.047 -15.18 -16.734 1 98.75 166 LEU A O 1
ATOM 1209 N N . GLN A 1 167 ? 13.648 -14.922 -18.891 1 98.81 167 GLN A N 1
ATOM 1210 C CA . GLN A 1 167 ? 15.039 -14.539 -19.156 1 98.81 167 GLN A CA 1
ATOM 1211 C C . GLN A 1 167 ? 15.391 -13.242 -18.438 1 98.81 167 GLN A C 1
ATOM 1213 O O . GLN A 1 167 ? 16.484 -13.109 -17.891 1 98.81 167 GLN A O 1
ATOM 1218 N N . MET A 1 168 ? 14.461 -12.305 -18.375 1 98.62 168 MET A N 1
ATOM 1219 C CA . MET A 1 168 ? 14.672 -11.086 -17.609 1 98.62 168 MET A CA 1
ATOM 1220 C C . MET A 1 168 ? 14.859 -11.391 -16.141 1 98.62 168 MET A C 1
ATOM 1222 O O . MET A 1 168 ? 15.734 -10.82 -15.484 1 98.62 168 MET A O 1
ATOM 1226 N N . ALA A 1 169 ? 14.039 -12.25 -15.609 1 98.75 169 ALA A N 1
ATOM 1227 C CA . ALA A 1 169 ? 14.172 -12.648 -14.211 1 98.75 169 ALA A CA 1
ATOM 1228 C C . ALA A 1 169 ? 15.562 -13.211 -13.93 1 98.75 169 ALA A C 1
ATOM 1230 O O . ALA A 1 169 ? 16.188 -12.867 -12.93 1 98.75 169 ALA A O 1
ATOM 1231 N N . GLY A 1 170 ? 15.992 -14.07 -14.82 1 98.62 170 GLY A N 1
ATOM 1232 C CA . GLY A 1 170 ? 17.328 -14.602 -14.68 1 98.62 170 GLY A CA 1
ATOM 1233 C C . GLY A 1 170 ? 18.406 -13.531 -14.664 1 98.62 170 GLY A C 1
ATOM 1234 O O . GLY A 1 170 ? 19.375 -13.617 -13.914 1 98.62 170 GLY A O 1
ATOM 1235 N N . ALA A 1 171 ? 18.188 -12.516 -15.461 1 98.56 171 ALA A N 1
ATOM 1236 C CA . ALA A 1 171 ? 19.203 -11.477 -15.656 1 98.56 171 ALA A CA 1
ATOM 1237 C C . ALA A 1 171 ? 19.25 -10.523 -14.469 1 98.56 171 ALA A C 1
ATOM 1239 O O . ALA A 1 171 ? 20.312 -10 -14.125 1 98.56 171 ALA A O 1
ATOM 1240 N N . ILE A 1 172 ? 18.078 -10.297 -13.742 1 98.19 172 ILE A N 1
ATOM 1241 C CA . ILE A 1 172 ? 18.125 -9.109 -12.891 1 98.19 172 ILE A CA 1
ATOM 1242 C C . ILE A 1 172 ? 17.469 -9.414 -11.547 1 98.19 172 ILE A C 1
ATOM 1244 O O . ILE A 1 172 ? 17.578 -8.625 -10.602 1 98.19 172 ILE A O 1
ATOM 1248 N N . ALA A 1 173 ? 16.734 -10.508 -11.383 1 98.5 173 ALA A N 1
ATOM 1249 C CA . ALA A 1 173 ? 15.938 -10.727 -10.18 1 98.5 173 ALA A CA 1
ATOM 1250 C C . ALA A 1 173 ? 16.672 -11.602 -9.172 1 98.5 173 ALA A C 1
ATOM 1252 O O . ALA A 1 173 ? 17.688 -12.227 -9.516 1 98.5 173 ALA A O 1
ATOM 1253 N N . ASP A 1 174 ? 16.203 -11.562 -7.949 1 98.44 174 ASP A N 1
ATOM 1254 C CA . ASP A 1 174 ? 16.75 -12.406 -6.891 1 98.44 174 ASP A CA 1
ATOM 1255 C C . ASP A 1 174 ? 15.953 -13.695 -6.738 1 98.44 174 ASP A C 1
ATOM 1257 O O . ASP A 1 174 ? 16.328 -14.578 -5.957 1 98.44 174 ASP A O 1
ATOM 1261 N N . GLY A 1 175 ? 14.898 -13.844 -7.469 1 98.69 175 GLY A N 1
ATOM 1262 C CA . GLY A 1 175 ? 14.031 -15.008 -7.441 1 98.69 175 GLY A CA 1
ATOM 1263 C C . GLY A 1 175 ? 12.906 -14.938 -8.453 1 98.69 175 GLY A C 1
ATOM 1264 O O . GLY A 1 175 ? 12.836 -13.992 -9.25 1 98.69 175 GLY A O 1
ATOM 1265 N N . LEU A 1 176 ? 12.094 -15.961 -8.43 1 98.81 176 LEU A N 1
ATOM 1266 C CA . LEU A 1 176 ? 11.062 -16.141 -9.445 1 98.81 176 LEU A CA 1
ATOM 1267 C C . LEU A 1 176 ? 9.719 -16.469 -8.812 1 98.81 176 LEU A C 1
ATOM 1269 O O . LEU A 1 176 ? 9.648 -17.266 -7.871 1 98.81 176 LEU A O 1
ATOM 1273 N N . CYS A 1 177 ? 8.672 -15.82 -9.273 1 98.75 177 CYS A N 1
ATOM 1274 C CA . CYS A 1 177 ? 7.309 -16.203 -8.922 1 98.75 177 CYS A CA 1
ATOM 1275 C C . CYS A 1 177 ? 6.586 -16.797 -10.125 1 98.75 177 CYS A C 1
ATOM 1277 O O . CYS A 1 177 ? 6.512 -16.172 -11.188 1 98.75 177 CYS A O 1
ATOM 1279 N N . LEU A 1 178 ? 6.062 -17.984 -9.953 1 98.38 178 LEU A N 1
ATOM 1280 C CA . LEU A 1 178 ? 5.352 -18.703 -10.992 1 98.38 178 LEU A CA 1
ATOM 1281 C C . LEU A 1 178 ? 3.885 -18.891 -10.625 1 98.38 178 LEU A C 1
ATOM 1283 O O . LEU A 1 178 ? 3.506 -18.719 -9.469 1 98.38 178 LEU A O 1
ATOM 1287 N N . ASN A 1 179 ? 3.098 -19.188 -11.625 1 97.12 179 ASN A N 1
ATOM 1288 C CA . ASN A 1 179 ? 1.663 -19.375 -11.453 1 97.12 179 ASN A CA 1
ATOM 1289 C C . ASN A 1 179 ? 1.072 -20.234 -12.57 1 97.12 179 ASN A C 1
ATOM 1291 O O . ASN A 1 179 ? 1.495 -20.125 -13.719 1 97.12 179 ASN A O 1
ATOM 1295 N N . GLN A 1 180 ? 0.173 -21.141 -12.25 1 96.69 180 GLN A N 1
ATOM 1296 C CA . GLN A 1 180 ? -0.683 -21.859 -13.18 1 96.69 180 GLN A CA 1
ATOM 1297 C C . GLN A 1 180 ? 0.146 -22.688 -14.156 1 96.69 180 GLN A C 1
ATOM 1299 O O . GLN A 1 180 ? -0.034 -22.578 -15.375 1 96.69 180 GLN A O 1
ATOM 1304 N N . LEU A 1 181 ? 1.015 -23.5 -13.703 1 98.12 181 LEU A N 1
ATOM 1305 C CA . LEU A 1 181 ? 1.797 -24.438 -14.508 1 98.12 181 LEU A CA 1
ATOM 1306 C C . LEU A 1 181 ? 1.826 -25.812 -13.859 1 98.12 181 LEU A C 1
ATOM 1308 O O . LEU A 1 181 ? 1.527 -25.953 -12.672 1 98.12 181 LEU A O 1
ATOM 1312 N N . ALA A 1 182 ? 2.162 -26.797 -14.625 1 98.25 182 ALA A N 1
ATOM 1313 C CA . ALA A 1 182 ? 2.328 -28.156 -14.125 1 98.25 182 ALA A CA 1
ATOM 1314 C C . ALA A 1 182 ? 3.766 -28.406 -13.68 1 98.25 182 ALA A C 1
ATOM 1316 O O . ALA A 1 182 ? 4.684 -27.703 -14.094 1 98.25 182 ALA A O 1
ATOM 1317 N N . PRO A 1 183 ? 3.957 -29.438 -12.812 1 98.38 183 PRO A N 1
ATOM 1318 C CA . PRO A 1 183 ? 5.32 -29.75 -12.375 1 98.38 183 PRO A CA 1
ATOM 1319 C C . PRO A 1 183 ? 6.285 -29.953 -13.539 1 98.38 183 PRO A C 1
ATOM 1321 O O . PRO A 1 183 ? 7.422 -29.484 -13.492 1 98.38 183 PRO A O 1
ATOM 1324 N N . ARG A 1 184 ? 5.824 -30.531 -14.578 1 98.12 184 ARG A N 1
ATOM 1325 C CA . ARG A 1 184 ? 6.695 -30.859 -15.703 1 98.12 184 ARG A CA 1
ATOM 1326 C C . ARG A 1 184 ? 7.168 -29.594 -16.406 1 98.12 184 ARG A C 1
ATOM 1328 O O . ARG A 1 184 ? 8.141 -29.625 -17.156 1 98.12 184 ARG A O 1
ATOM 1335 N N . HIS A 1 185 ? 6.492 -28.5 -16.25 1 98.44 185 HIS A N 1
ATOM 1336 C CA . HIS A 1 185 ? 6.84 -27.234 -16.906 1 98.44 185 HIS A CA 1
ATOM 1337 C C . HIS A 1 185 ? 7.934 -26.5 -16.141 1 98.44 185 HIS A C 1
ATOM 1339 O O . HIS A 1 185 ? 8.594 -25.609 -16.688 1 98.44 185 HIS A O 1
ATOM 1345 N N . VAL A 1 186 ? 8.148 -26.781 -14.859 1 98.38 186 VAL A N 1
ATOM 1346 C CA . VAL A 1 186 ? 9.023 -26.016 -13.977 1 98.38 186 VAL A CA 1
ATOM 1347 C C . VAL A 1 186 ? 10.453 -26.047 -14.523 1 98.38 186 VAL A C 1
ATOM 1349 O O . VAL A 1 186 ? 11.078 -24.984 -14.672 1 98.38 186 VAL A O 1
ATOM 1352 N N . PRO A 1 187 ? 10.961 -27.219 -14.953 1 98 187 PRO A N 1
ATOM 1353 C CA . PRO A 1 187 ? 12.32 -27.219 -15.5 1 98 187 PRO A CA 1
ATOM 1354 C C . PRO A 1 187 ? 12.453 -26.375 -16.766 1 98 187 PRO A C 1
ATOM 1356 O O . PRO A 1 187 ? 13.508 -25.797 -17.016 1 98 187 PRO A O 1
ATOM 1359 N N . VAL A 1 188 ? 11.383 -26.359 -17.547 1 98.12 188 VAL A N 1
ATOM 1360 C CA . VAL A 1 188 ? 11.383 -25.562 -18.766 1 98.12 188 VAL A CA 1
ATOM 1361 C C . VAL A 1 188 ? 11.523 -24.078 -18.422 1 98.12 188 VAL A C 1
ATOM 1363 O O . VAL A 1 188 ? 12.297 -23.359 -19.062 1 98.12 188 VAL A O 1
ATOM 1366 N N . MET A 1 189 ? 10.766 -23.594 -17.406 1 98.38 189 MET A N 1
ATOM 1367 C CA . MET A 1 189 ? 10.867 -22.219 -16.938 1 98.38 189 MET A CA 1
ATOM 1368 C C . MET A 1 189 ? 12.273 -21.906 -16.438 1 98.38 189 MET A C 1
ATOM 1370 O O . MET A 1 189 ? 12.836 -20.859 -16.766 1 98.38 189 MET A O 1
ATOM 1374 N N . LEU A 1 190 ? 12.812 -22.828 -15.68 1 98.06 190 LEU A N 1
ATOM 1375 C CA . LEU A 1 190 ? 14.109 -22.609 -15.047 1 98.06 190 LEU A CA 1
ATOM 1376 C C . LEU A 1 190 ? 15.219 -22.562 -16.094 1 98.06 190 LEU A C 1
ATOM 1378 O O . LEU A 1 190 ? 16.219 -21.859 -15.914 1 98.06 190 LEU A O 1
ATOM 1382 N N . GLU A 1 191 ? 15.023 -23.297 -17.156 1 98.25 191 GLU A N 1
ATOM 1383 C CA . GLU A 1 191 ? 15.992 -23.234 -18.25 1 98.25 191 GLU A CA 1
ATOM 1384 C C . GLU A 1 191 ? 16.031 -21.844 -18.875 1 98.25 191 GLU A C 1
ATOM 1386 O O . GLU A 1 191 ? 17.109 -21.344 -19.188 1 98.25 191 GLU A O 1
ATOM 1391 N N . GLU A 1 192 ? 14.867 -21.25 -19.125 1 98.69 192 GLU A N 1
ATOM 1392 C CA . GLU A 1 192 ? 14.805 -19.891 -19.656 1 98.69 192 GLU A CA 1
ATOM 1393 C C . GLU A 1 192 ? 15.445 -18.906 -18.688 1 98.69 192 GLU A C 1
ATOM 1395 O O . GLU A 1 192 ? 16.109 -17.953 -19.109 1 98.69 192 GLU A O 1
ATOM 1400 N N . VAL A 1 193 ? 15.227 -19.078 -17.391 1 98.75 193 VAL A N 1
ATOM 1401 C CA . VAL A 1 193 ? 15.828 -18.234 -16.359 1 98.75 193 VAL A CA 1
ATOM 1402 C C . VAL A 1 193 ? 17.359 -18.344 -16.438 1 98.75 193 VAL A C 1
ATOM 1404 O O . VAL A 1 193 ? 18.047 -17.328 -16.438 1 98.75 193 VAL A O 1
ATOM 1407 N N . ARG A 1 194 ? 17.859 -19.547 -16.547 1 98.25 194 ARG A N 1
ATOM 1408 C CA . ARG A 1 194 ? 19.297 -19.781 -16.641 1 98.25 194 ARG A CA 1
ATOM 1409 C C . ARG A 1 194 ? 19.875 -19.125 -17.891 1 98.25 194 ARG A C 1
ATOM 1411 O O . ARG A 1 194 ? 20.938 -18.516 -17.828 1 98.25 194 ARG A O 1
ATOM 1418 N N . ARG A 1 195 ? 19.188 -19.25 -18.984 1 98.31 195 ARG A N 1
ATOM 1419 C CA . ARG A 1 195 ? 19.609 -18.625 -20.219 1 98.31 195 ARG A CA 1
ATOM 1420 C C . ARG A 1 195 ? 19.75 -17.109 -20.047 1 98.31 195 ARG A C 1
ATOM 1422 O O . ARG A 1 195 ? 20.734 -16.516 -20.5 1 98.31 195 ARG A O 1
ATOM 1429 N N . GLY A 1 196 ? 18.766 -16.531 -19.406 1 98.62 196 GLY A N 1
ATOM 1430 C CA . GLY A 1 196 ? 18.812 -15.094 -19.141 1 98.62 196 GLY A CA 1
ATOM 1431 C C . GLY A 1 196 ? 19.984 -14.695 -18.266 1 98.62 196 GLY A C 1
ATOM 1432 O O . GLY A 1 196 ? 20.625 -13.68 -18.5 1 98.62 196 GLY A O 1
ATOM 1433 N N . ALA A 1 197 ? 20.203 -15.453 -17.234 1 98.62 197 ALA A N 1
ATOM 1434 C CA . ALA A 1 197 ? 21.312 -15.188 -16.328 1 98.62 197 ALA A CA 1
ATOM 1435 C C . ALA A 1 197 ? 22.656 -15.273 -17.062 1 98.62 197 ALA A C 1
ATOM 1437 O O . ALA A 1 197 ? 23.5 -14.398 -16.906 1 98.62 197 ALA A O 1
ATOM 1438 N N . GLU A 1 198 ? 22.797 -16.297 -17.859 1 98.12 198 GLU A N 1
ATOM 1439 C CA . GLU A 1 198 ? 24.031 -16.484 -18.625 1 98.12 198 GLU A CA 1
ATOM 1440 C C . GLU A 1 198 ? 24.281 -15.32 -19.578 1 98.12 198 GLU A C 1
ATOM 1442 O O . GLU A 1 198 ? 25.391 -14.828 -19.672 1 98.12 198 GLU A O 1
ATOM 1447 N N . GLU A 1 199 ? 23.297 -14.961 -20.266 1 98.19 199 GLU A N 1
ATOM 1448 C CA . GLU A 1 199 ? 23.422 -13.852 -21.219 1 98.19 199 GLU A CA 1
ATOM 1449 C C . GLU A 1 199 ? 23.812 -12.562 -20.5 1 98.19 199 GLU A C 1
ATOM 1451 O O . GLU A 1 199 ? 24.516 -11.719 -21.078 1 98.19 199 GLU A O 1
ATOM 1456 N N . ALA A 1 200 ? 23.375 -12.477 -19.281 1 97.94 200 ALA A N 1
ATOM 1457 C CA . ALA A 1 200 ? 23.688 -11.281 -18.5 1 97.94 200 ALA A CA 1
ATOM 1458 C C . ALA A 1 200 ? 25.031 -11.422 -17.781 1 97.94 200 ALA A C 1
ATOM 1460 O O . ALA A 1 200 ? 25.453 -10.523 -17.047 1 97.94 200 ALA A O 1
ATOM 1461 N N . GLY A 1 201 ? 25.672 -12.547 -17.859 1 97.94 201 GLY A N 1
ATOM 1462 C CA . GLY A 1 201 ? 26.938 -12.797 -17.188 1 97.94 201 GLY A CA 1
ATOM 1463 C C . GLY A 1 201 ? 26.781 -13.039 -15.695 1 97.94 201 GLY A C 1
ATOM 1464 O O . GLY A 1 201 ? 27.688 -12.734 -14.914 1 97.94 201 GLY A O 1
ATOM 1465 N N . ARG A 1 202 ? 25.672 -13.453 -15.336 1 95.62 202 ARG A N 1
ATOM 1466 C CA . ARG A 1 202 ? 25.328 -13.703 -13.93 1 95.62 202 ARG A CA 1
ATOM 1467 C C . ARG A 1 202 ? 25.266 -15.195 -13.641 1 95.62 202 ARG A C 1
ATOM 1469 O O . ARG A 1 202 ? 24.812 -15.977 -14.477 1 95.62 202 ARG A O 1
ATOM 1476 N N . ALA A 1 203 ? 25.75 -15.578 -12.469 1 94.25 203 ALA A N 1
ATOM 1477 C CA . ALA A 1 203 ? 25.547 -16.938 -11.961 1 94.25 203 ALA A CA 1
ATOM 1478 C C . ALA A 1 203 ? 24.422 -16.953 -10.914 1 94.25 203 ALA A C 1
ATOM 1480 O O . ALA A 1 203 ? 24.469 -16.219 -9.938 1 94.25 203 ALA A O 1
ATOM 1481 N N . LEU A 1 204 ? 23.484 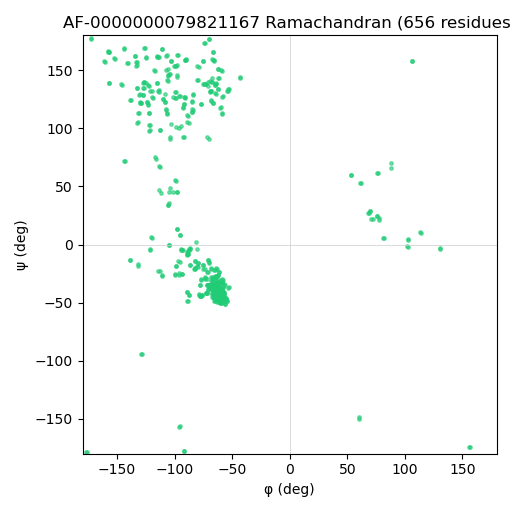-17.797 -11.125 1 95.19 204 LEU A N 1
ATOM 1482 C CA . LEU A 1 204 ? 22.391 -17.906 -10.156 1 95.19 204 LEU A CA 1
ATOM 1483 C C . LEU A 1 204 ? 22.859 -18.641 -8.906 1 95.19 204 LEU A C 1
ATOM 1485 O O . LEU A 1 204 ? 23.609 -19.625 -8.992 1 95.19 204 LEU A O 1
ATOM 1489 N N . PRO A 1 205 ? 22.438 -18.109 -7.812 1 91.75 205 PRO A N 1
ATOM 1490 C CA . PRO A 1 205 ? 22.781 -18.859 -6.602 1 91.75 205 PRO A CA 1
ATOM 1491 C C . PRO A 1 205 ? 22.078 -20.203 -6.516 1 91.75 205 PRO A C 1
ATOM 1493 O O . PRO A 1 205 ? 21.031 -20.391 -7.133 1 91.75 205 PRO A O 1
ATOM 1496 N N . ASP A 1 206 ? 22.609 -21.109 -5.73 1 89.88 206 ASP A N 1
ATOM 1497 C CA . ASP A 1 206 ? 22.031 -22.422 -5.527 1 89.88 206 ASP A CA 1
ATOM 1498 C C . ASP A 1 206 ? 20.656 -22.328 -4.867 1 89.88 206 ASP A C 1
ATOM 1500 O O . ASP A 1 206 ? 19.797 -23.172 -5.086 1 89.88 206 ASP A O 1
ATOM 1504 N N . ASP A 1 207 ? 20.516 -21.281 -4.125 1 92.25 207 ASP A N 1
ATOM 1505 C CA . ASP A 1 207 ? 19.281 -21.125 -3.375 1 92.25 207 ASP A CA 1
ATOM 1506 C C . ASP A 1 207 ? 18.391 -20.062 -4.012 1 92.25 207 ASP A C 1
ATOM 1508 O O . ASP A 1 207 ? 17.719 -19.312 -3.309 1 92.25 207 ASP A O 1
ATOM 1512 N N . PHE A 1 208 ? 18.422 -19.953 -5.328 1 97.12 208 PHE A N 1
ATOM 1513 C CA . PHE A 1 208 ? 17.531 -19.062 -6.055 1 97.12 208 PHE A CA 1
ATOM 1514 C C . PHE A 1 208 ? 16.078 -19.406 -5.777 1 97.12 208 PHE A C 1
ATOM 1516 O O . PHE A 1 208 ? 15.602 -20.484 -6.168 1 97.12 208 PHE A O 1
ATOM 1523 N N . PRO A 1 209 ? 15.391 -18.5 -5.094 1 98.44 209 PRO A N 1
ATOM 1524 C CA . PRO A 1 209 ? 14.023 -18.844 -4.715 1 98.44 209 PRO A CA 1
ATOM 1525 C C . PRO A 1 209 ? 13.07 -18.906 -5.906 1 98.44 209 PRO A C 1
ATOM 1527 O O . PRO A 1 209 ? 13.094 -18 -6.758 1 98.44 209 PRO A O 1
ATOM 1530 N N . VAL A 1 210 ? 12.32 -19.938 -5.984 1 98.75 210 VAL A N 1
ATOM 1531 C CA . VAL A 1 210 ? 11.25 -20.125 -6.957 1 98.75 210 VAL A CA 1
ATOM 1532 C C . VAL A 1 210 ? 9.93 -20.359 -6.227 1 98.75 210 VAL A C 1
ATOM 1534 O O . VAL A 1 210 ? 9.664 -21.469 -5.75 1 98.75 210 VAL A O 1
ATOM 1537 N N . VAL A 1 211 ? 9.102 -19.312 -6.188 1 98.81 211 VAL A N 1
ATOM 1538 C CA . VAL A 1 211 ? 7.785 -19.375 -5.562 1 98.81 211 VAL A CA 1
ATOM 1539 C C . VAL A 1 211 ? 6.738 -19.781 -6.598 1 98.81 211 VAL A C 1
ATOM 1541 O O . VAL A 1 211 ? 6.691 -19.219 -7.695 1 98.81 211 VAL A O 1
ATOM 1544 N N . ALA A 1 212 ? 5.992 -20.766 -6.309 1 98.62 212 ALA A N 1
ATOM 1545 C CA . ALA A 1 212 ? 4.863 -21.125 -7.164 1 98.62 212 ALA A CA 1
ATOM 1546 C C . ALA A 1 212 ? 3.559 -21.125 -6.371 1 98.62 212 ALA A C 1
ATOM 1548 O O . ALA A 1 212 ? 3.445 -21.828 -5.363 1 98.62 212 ALA A O 1
ATOM 1549 N N . ARG A 1 213 ? 2.623 -20.312 -6.773 1 97.75 213 ARG A N 1
ATOM 1550 C CA . ARG A 1 213 ? 1.292 -20.375 -6.18 1 97.75 213 ARG A CA 1
ATOM 1551 C C . ARG A 1 213 ? 0.504 -21.562 -6.73 1 97.75 213 ARG A C 1
ATOM 1553 O O . ARG A 1 213 ? 0.313 -21.672 -7.941 1 97.75 213 ARG A O 1
ATOM 1560 N N . LEU A 1 214 ? 0.107 -22.406 -5.879 1 98.5 214 LEU A N 1
ATOM 1561 C CA . LEU A 1 214 ? -0.597 -23.625 -6.273 1 98.5 214 LEU A CA 1
ATOM 1562 C C . LEU A 1 214 ? -2.074 -23.547 -5.898 1 98.5 214 LEU A C 1
ATOM 1564 O O . LEU A 1 214 ? -2.412 -23.359 -4.727 1 98.5 214 LEU A O 1
ATOM 1568 N N . MET A 1 215 ? -2.941 -23.688 -6.863 1 98.06 215 MET A N 1
ATOM 1569 C CA . MET A 1 215 ? -4.391 -23.672 -6.68 1 98.06 215 MET A CA 1
ATOM 1570 C C . MET A 1 215 ? -4.906 -25.047 -6.281 1 98.06 215 MET A C 1
ATOM 1572 O O . MET A 1 215 ? -4.898 -25.969 -7.09 1 98.06 215 MET A O 1
ATOM 1576 N N . VAL A 1 216 ? -5.441 -25.125 -5.105 1 98.62 216 VAL A N 1
ATOM 1577 C CA . VAL A 1 216 ? -5.652 -26.453 -4.551 1 98.62 216 VAL A CA 1
ATOM 1578 C C . VAL A 1 216 ? -7.105 -26.609 -4.113 1 98.62 216 VAL A C 1
ATOM 1580 O O . VAL A 1 216 ? -7.672 -25.703 -3.49 1 98.62 216 VAL A O 1
ATOM 1583 N N . VAL A 1 217 ? -7.711 -27.688 -4.434 1 98.31 217 VAL A N 1
ATOM 1584 C CA . VAL A 1 217 ? -8.984 -28.125 -3.871 1 98.31 217 VAL A CA 1
ATOM 1585 C C . VAL A 1 217 ? -8.867 -29.578 -3.395 1 98.31 217 VAL A C 1
ATOM 1587 O O . VAL A 1 217 ? -8.531 -30.469 -4.176 1 98.31 217 VAL A O 1
ATOM 1590 N N . VAL A 1 218 ? -9.117 -29.766 -2.146 1 98.56 218 VAL A N 1
ATOM 1591 C CA . VAL A 1 218 ? -9.188 -31.109 -1.592 1 98.56 218 VAL A CA 1
ATOM 1592 C C . VAL A 1 218 ? -10.633 -31.609 -1.629 1 98.56 218 VAL A C 1
ATOM 1594 O O . VAL A 1 218 ? -11.516 -31 -1.018 1 98.56 218 VAL A O 1
ATOM 1597 N N . THR A 1 219 ? -10.844 -32.656 -2.352 1 98.06 219 THR A N 1
ATOM 1598 C CA . THR A 1 219 ? -12.188 -33.188 -2.525 1 98.06 219 THR A CA 1
ATOM 1599 C C . THR A 1 219 ? -12.148 -34.625 -2.986 1 98.06 219 THR A C 1
ATOM 1601 O O . THR A 1 219 ? -11.141 -35.094 -3.525 1 98.06 219 THR A O 1
ATOM 1604 N N . ASP A 1 220 ? -13.266 -35.344 -2.715 1 97.19 220 ASP A N 1
ATOM 1605 C CA . ASP A 1 220 ? -13.43 -36.688 -3.26 1 97.19 220 ASP A CA 1
ATOM 1606 C C . ASP A 1 220 ? -14.188 -36.656 -4.586 1 97.19 220 ASP A C 1
ATOM 1608 O O . ASP A 1 220 ? -14.281 -37.688 -5.273 1 97.19 220 ASP A O 1
ATOM 1612 N N . ASP A 1 221 ? -14.625 -35.562 -4.945 1 97.44 221 ASP A N 1
ATOM 1613 C CA . ASP A 1 221 ? -15.312 -35.375 -6.223 1 97.44 221 ASP A CA 1
ATOM 1614 C C . ASP A 1 221 ? -14.516 -34.406 -7.133 1 97.44 221 ASP A C 1
ATOM 1616 O O . ASP A 1 221 ? -14.969 -33.312 -7.43 1 97.44 221 ASP A O 1
ATOM 1620 N N . ALA A 1 222 ? -13.5 -34.938 -7.645 1 96.75 222 ALA A N 1
ATOM 1621 C CA . ALA A 1 222 ? -12.578 -34.156 -8.461 1 96.75 222 ALA A CA 1
ATOM 1622 C C . ALA A 1 222 ? -13.273 -33.625 -9.711 1 96.75 222 ALA A C 1
ATOM 1624 O O . ALA A 1 222 ? -12.969 -32.531 -10.172 1 96.75 222 ALA A O 1
ATOM 1625 N N . SER A 1 223 ? -14.172 -34.406 -10.234 1 96.94 223 SER A N 1
ATOM 1626 C CA . SER A 1 223 ? -14.859 -34.031 -11.461 1 96.94 223 SER A CA 1
ATOM 1627 C C . SER A 1 223 ? -15.688 -32.75 -11.258 1 96.94 223 SER A C 1
ATOM 1629 O O . SER A 1 223 ? -15.625 -31.828 -12.062 1 96.94 223 SER A O 1
ATOM 1631 N N . ALA A 1 224 ? -16.406 -32.719 -10.18 1 96.94 224 ALA A N 1
ATOM 1632 C CA . ALA A 1 224 ? -17.234 -31.562 -9.875 1 96.94 224 ALA A CA 1
ATOM 1633 C C . ALA A 1 224 ? -16.375 -30.328 -9.625 1 96.94 224 ALA A C 1
ATOM 1635 O O . ALA A 1 224 ? -16.703 -29.234 -10.086 1 96.94 224 ALA A O 1
ATOM 1636 N N . ALA A 1 225 ? -15.328 -30.484 -8.891 1 97.06 225 ALA A N 1
ATOM 1637 C CA . ALA A 1 225 ? -14.422 -29.375 -8.594 1 97.06 225 ALA A CA 1
ATOM 1638 C C . ALA A 1 225 ? -13.781 -28.844 -9.867 1 97.06 225 ALA A C 1
ATOM 1640 O O . ALA A 1 225 ? -13.688 -27.625 -10.055 1 97.06 225 ALA A O 1
ATOM 1641 N N . ARG A 1 226 ? -13.359 -29.734 -10.703 1 97.25 226 ARG A N 1
ATOM 1642 C CA . ARG A 1 226 ? -12.727 -29.344 -11.969 1 97.25 226 ARG A CA 1
ATOM 1643 C C . ARG A 1 226 ? -13.672 -28.484 -12.805 1 97.25 226 ARG A C 1
ATOM 1645 O O . ARG A 1 226 ? -13.273 -27.453 -13.344 1 97.25 226 ARG A O 1
ATOM 1652 N N . GLN A 1 227 ? -14.875 -28.953 -12.859 1 95.81 227 GLN A N 1
ATOM 1653 C CA . GLN A 1 227 ? -15.859 -28.219 -13.656 1 95.81 227 GLN A CA 1
ATOM 1654 C C . GLN A 1 227 ? -16.062 -26.812 -13.117 1 95.81 227 GLN A C 1
ATOM 1656 O O . GLN A 1 227 ? -16.141 -25.844 -13.891 1 95.81 227 GLN A O 1
ATOM 1661 N N . MET A 1 228 ? -16.141 -26.734 -11.875 1 95.38 228 MET A N 1
ATOM 1662 C CA . MET A 1 228 ? -16.312 -25.438 -11.25 1 95.38 228 MET A CA 1
ATOM 1663 C C . MET A 1 228 ? -15.102 -24.547 -11.523 1 95.38 228 MET A C 1
ATOM 1665 O O . MET A 1 228 ? -15.258 -23.375 -11.883 1 95.38 228 MET A O 1
ATOM 1669 N N . LEU A 1 229 ? -13.953 -25.047 -11.414 1 96.62 229 LEU A N 1
ATOM 1670 C CA . LEU A 1 229 ? -12.727 -24.266 -11.516 1 96.62 229 LEU A CA 1
ATOM 1671 C C . LEU A 1 229 ? -12.453 -23.859 -12.969 1 96.62 229 LEU A C 1
ATOM 1673 O O . LEU A 1 229 ? -11.82 -22.828 -13.219 1 96.62 229 LEU A O 1
ATOM 1677 N N . LYS A 1 230 ? -12.906 -24.688 -13.906 1 97.5 230 LYS A N 1
ATOM 1678 C CA . LYS A 1 230 ? -12.805 -24.281 -15.305 1 97.5 230 LYS A CA 1
ATOM 1679 C C . LYS A 1 230 ? -13.547 -22.969 -15.555 1 97.5 230 LYS A C 1
ATOM 1681 O O . LYS A 1 230 ? -13.125 -22.172 -16.391 1 97.5 230 LYS A O 1
ATOM 1686 N N . GLY A 1 231 ? -14.633 -22.766 -14.82 1 95.81 231 GLY A N 1
ATOM 1687 C CA . GLY A 1 231 ? -15.367 -21.516 -14.898 1 95.81 231 GLY A CA 1
ATOM 1688 C C . GLY A 1 231 ? -14.555 -20.328 -14.43 1 95.81 231 GLY A C 1
ATOM 1689 O O . GLY A 1 231 ? -14.758 -19.203 -14.906 1 95.81 231 GLY A O 1
ATOM 1690 N N . VAL A 1 232 ? -13.672 -20.547 -13.586 1 93.38 232 VAL A N 1
ATOM 1691 C CA . VAL A 1 232 ? -12.844 -19.484 -13.008 1 93.38 232 VAL A CA 1
ATOM 1692 C C . VAL A 1 232 ? -11.602 -19.281 -13.875 1 93.38 232 VAL A C 1
ATOM 1694 O O . VAL A 1 232 ? -11.234 -18.141 -14.172 1 93.38 232 VAL A O 1
ATOM 1697 N N . PHE A 1 233 ? -11 -20.266 -14.352 1 96.5 233 PHE A N 1
ATOM 1698 C CA . PHE A 1 233 ? -9.648 -20.172 -14.891 1 96.5 233 PHE A CA 1
ATOM 1699 C C . PHE A 1 233 ? -9.672 -20.047 -16.406 1 96.5 233 PHE A C 1
ATOM 1701 O O . PHE A 1 233 ? -8.703 -19.609 -17.016 1 96.5 233 PHE A O 1
ATOM 1708 N N . ALA A 1 234 ? -10.797 -20.422 -17.031 1 97.06 234 ALA A N 1
ATOM 1709 C CA . ALA A 1 234 ? -10.891 -20.25 -18.469 1 97.06 234 ALA A CA 1
ATOM 1710 C C . ALA A 1 234 ? -10.797 -18.781 -18.859 1 97.06 234 ALA A C 1
ATOM 1712 O O . ALA A 1 234 ? -10.023 -18.422 -19.75 1 97.06 234 ALA A O 1
ATOM 1713 N N . PRO A 1 235 ? -11.555 -17.969 -18.172 1 92.94 235 PRO A N 1
ATOM 1714 C CA . PRO A 1 235 ? -11.391 -16.547 -18.484 1 92.94 235 PRO A CA 1
ATOM 1715 C C . PRO A 1 235 ? -9.977 -16.031 -18.203 1 92.94 235 PRO A C 1
ATOM 1717 O O . PRO A 1 235 ? -9.477 -15.156 -18.922 1 92.94 235 PRO A O 1
ATOM 1720 N N . TYR A 1 236 ? -9.414 -16.547 -17.188 1 91.44 236 TYR A N 1
ATOM 1721 C CA . TYR A 1 236 ? -8.039 -16.203 -16.859 1 91.44 236 TYR A CA 1
ATOM 1722 C C . TYR A 1 236 ? -7.094 -16.594 -18 1 91.44 236 TYR A C 1
ATOM 1724 O O . TYR A 1 236 ? -6.211 -15.82 -18.375 1 91.44 236 TYR A O 1
ATOM 1732 N N . ALA A 1 237 ? -7.285 -17.703 -18.547 1 95.69 237 ALA A N 1
ATOM 1733 C CA . ALA A 1 237 ? -6.461 -18.234 -19.625 1 95.69 237 ALA A CA 1
ATOM 1734 C C . ALA A 1 237 ? -6.664 -17.453 -20.922 1 95.69 237 ALA A C 1
ATOM 1736 O O . ALA A 1 237 ? -5.863 -17.547 -21.859 1 95.69 237 ALA A O 1
ATOM 1737 N N . ALA A 1 238 ? -7.73 -16.672 -20.984 1 94.5 238 ALA A N 1
ATOM 1738 C CA . ALA A 1 238 ? -8.055 -15.906 -22.188 1 94.5 238 ALA A CA 1
ATOM 1739 C C . ALA A 1 238 ? -7.25 -14.609 -22.25 1 94.5 238 ALA A C 1
ATOM 1741 O O . ALA A 1 238 ? -7.145 -13.992 -23.312 1 94.5 238 ALA A O 1
ATOM 1742 N N . THR A 1 239 ? -6.75 -14.18 -21.062 1 91.31 239 THR A N 1
ATOM 1743 C CA . THR A 1 239 ? -5.973 -12.945 -21.062 1 91.31 239 THR A CA 1
ATOM 1744 C C . THR A 1 239 ? -4.719 -13.094 -21.922 1 91.31 239 THR A C 1
ATOM 1746 O O . THR A 1 239 ? -4.176 -14.195 -22.047 1 91.31 239 THR A O 1
ATOM 1749 N N . THR A 1 240 ? -4.258 -11.984 -22.484 1 89.31 240 THR A N 1
ATOM 1750 C CA . THR A 1 240 ? -3.203 -12.016 -23.484 1 89.31 240 THR A CA 1
ATOM 1751 C C . THR A 1 240 ? -1.966 -12.727 -22.953 1 89.31 240 THR A C 1
ATOM 1753 O O . THR A 1 240 ? -1.447 -13.641 -23.594 1 89.31 240 THR A O 1
ATOM 1756 N N . GLY A 1 241 ? -1.494 -12.359 -21.812 1 91.44 241 GLY A N 1
ATOM 1757 C CA . GLY A 1 241 ? -0.289 -12.938 -21.234 1 91.44 241 GLY A CA 1
ATOM 1758 C C . GLY A 1 241 ? -0.421 -14.414 -20.938 1 91.44 241 GLY A C 1
ATOM 1759 O O . GLY A 1 241 ? 0.461 -15.211 -21.266 1 91.44 241 GLY A O 1
ATOM 1760 N N . TYR A 1 242 ? -1.534 -14.828 -20.422 1 95 242 TYR A N 1
ATOM 1761 C CA . TYR A 1 242 ? -1.742 -16.219 -20.047 1 95 242 TYR A CA 1
ATOM 1762 C C . TYR A 1 242 ? -2.025 -17.078 -21.266 1 95 242 TYR A C 1
ATOM 1764 O O . TYR A 1 242 ? -1.628 -18.25 -21.328 1 95 242 TYR A O 1
ATOM 1772 N N . ASN A 1 243 ? -2.73 -16.438 -22.219 1 96.75 243 ASN A N 1
ATOM 1773 C CA . ASN A 1 243 ? -2.992 -17.219 -23.438 1 96.75 243 ASN A CA 1
ATOM 1774 C C . ASN A 1 243 ? -1.699 -17.578 -24.156 1 96.75 243 ASN A C 1
ATOM 1776 O O . ASN A 1 243 ? -1.511 -18.719 -24.578 1 96.75 243 ASN A O 1
ATOM 1780 N N . ARG A 1 244 ? -0.829 -16.609 -24.281 1 95.81 244 ARG A N 1
ATOM 1781 C CA . ARG A 1 244 ? 0.479 -16.844 -24.891 1 95.81 244 ARG A CA 1
ATOM 1782 C C . ARG A 1 244 ? 1.271 -17.859 -24.078 1 95.81 244 ARG A C 1
ATOM 1784 O O . ARG A 1 244 ? 1.979 -18.703 -24.656 1 95.81 244 ARG A O 1
ATOM 1791 N N . PHE A 1 245 ? 1.181 -17.781 -22.859 1 97.06 245 PHE A N 1
ATOM 1792 C CA . PHE A 1 245 ? 1.869 -18.703 -21.953 1 97.06 245 PHE A CA 1
ATOM 1793 C C . PHE A 1 245 ? 1.41 -20.141 -22.188 1 97.06 245 PHE A C 1
ATOM 1795 O O . PHE A 1 245 ? 2.232 -21.031 -22.391 1 97.06 245 PHE A O 1
ATOM 1802 N N . PHE A 1 246 ? 0.108 -20.359 -22.203 1 98.06 246 PHE A N 1
ATOM 1803 C CA . PHE A 1 246 ? -0.435 -21.703 -22.359 1 98.06 246 PHE A CA 1
ATOM 1804 C C . PHE A 1 246 ? -0.118 -22.25 -23.75 1 98.06 246 PHE A C 1
ATOM 1806 O O . PHE A 1 246 ? 0.141 -23.438 -23.906 1 98.06 246 PHE A O 1
ATOM 1813 N N . ARG A 1 247 ? -0.075 -21.359 -24.75 1 97.69 247 ARG A N 1
ATOM 1814 C CA . ARG A 1 247 ? 0.365 -21.781 -26.078 1 97.69 247 ARG A CA 1
ATOM 1815 C C . ARG A 1 247 ? 1.801 -22.297 -26.031 1 97.69 247 ARG A C 1
ATOM 1817 O O . ARG A 1 247 ? 2.113 -23.328 -26.625 1 97.69 247 ARG A O 1
ATOM 1824 N N . TRP A 1 248 ? 2.582 -21.625 -25.312 1 97.81 248 TRP A N 1
ATOM 1825 C CA . TRP A 1 248 ? 4.012 -21.922 -25.266 1 97.81 248 TRP A CA 1
ATOM 1826 C C . TRP A 1 248 ? 4.277 -23.234 -24.531 1 97.81 248 TRP A C 1
ATOM 1828 O O . TRP A 1 248 ? 5.145 -24.016 -24.938 1 97.81 248 TRP A O 1
ATOM 1838 N N . ILE A 1 249 ? 3.473 -23.516 -23.5 1 97.19 249 ILE A N 1
ATOM 1839 C CA . ILE A 1 249 ? 3.857 -24.625 -22.625 1 97.19 249 ILE A CA 1
ATOM 1840 C C . ILE A 1 249 ? 3.094 -25.875 -23.031 1 97.19 249 ILE A C 1
ATOM 1842 O O . ILE A 1 249 ? 2.965 -26.812 -22.25 1 97.19 249 ILE A O 1
ATOM 1846 N N . GLY A 1 250 ? 2.459 -25.891 -24.188 1 97.06 250 GLY A N 1
ATOM 1847 C CA . GLY A 1 250 ? 2.012 -27.141 -24.766 1 97.06 250 GLY A CA 1
ATOM 1848 C C . GLY A 1 250 ? 0.502 -27.266 -24.828 1 97.06 250 GLY A C 1
ATOM 1849 O O . GLY A 1 250 ? -0.027 -28.344 -25.109 1 97.06 250 GLY A O 1
ATOM 1850 N N . TYR A 1 251 ? -0.225 -26.172 -24.578 1 98.25 251 TYR A N 1
ATOM 1851 C CA . TYR A 1 251 ? -1.681 -26.188 -24.672 1 98.25 251 TYR A CA 1
ATOM 1852 C C . TYR A 1 251 ? -2.17 -25.312 -25.812 1 98.25 251 TYR A C 1
ATOM 1854 O O . TYR A 1 251 ? -3.102 -24.516 -25.641 1 98.25 251 TYR A O 1
ATOM 1862 N N . GLU A 1 252 ? -1.553 -25.469 -26.938 1 98 252 GLU A N 1
ATOM 1863 C CA . GLU A 1 252 ? -1.818 -24.594 -28.078 1 98 252 GLU A CA 1
ATOM 1864 C C . GLU A 1 252 ? -3.273 -24.703 -28.531 1 98 252 GLU A C 1
ATOM 1866 O O . GLU A 1 252 ? -3.912 -23.688 -28.828 1 98 252 GLU A O 1
ATOM 1871 N N . GLU A 1 253 ? -3.809 -25.938 -28.641 1 98.25 253 GLU A N 1
ATOM 1872 C CA . GLU A 1 253 ? -5.188 -26.141 -29.078 1 98.25 253 GLU A CA 1
ATOM 1873 C C . GLU A 1 253 ? -6.172 -25.5 -28.109 1 98.25 253 GLU A C 1
ATOM 1875 O O . GLU A 1 253 ? -7.094 -24.797 -28.516 1 98.25 253 GLU A O 1
ATOM 1880 N N . GLU A 1 254 ? -5.977 -25.75 -26.812 1 98.5 254 GLU A N 1
ATOM 1881 C CA . GLU A 1 254 ? -6.832 -25.141 -25.797 1 98.5 254 GLU A CA 1
ATOM 1882 C C . GLU A 1 254 ? -6.766 -23.625 -25.859 1 98.5 254 GLU A C 1
ATOM 1884 O O . GLU A 1 254 ? -7.801 -22.953 -25.875 1 98.5 254 GLU A O 1
ATOM 1889 N N . ALA A 1 255 ? -5.547 -23.078 -25.875 1 98.44 255 ALA A N 1
ATOM 1890 C CA . ALA A 1 255 ? -5.344 -21.641 -25.875 1 98.44 255 ALA A CA 1
ATOM 1891 C C . ALA A 1 255 ? -6.02 -20.969 -27.078 1 98.44 255 ALA A C 1
ATOM 1893 O O . ALA A 1 255 ? -6.633 -19.922 -26.938 1 98.44 255 ALA A O 1
ATOM 1894 N N . THR A 1 256 ? -5.91 -21.625 -28.25 1 98.44 256 THR A N 1
ATOM 1895 C CA . THR A 1 256 ? -6.527 -21.109 -29.453 1 98.44 256 THR A CA 1
ATOM 1896 C C . THR A 1 256 ? -8.047 -21.078 -29.328 1 98.44 256 THR A C 1
ATOM 1898 O O . THR A 1 256 ? -8.68 -20.062 -29.609 1 98.44 256 THR A O 1
ATOM 1901 N N . ALA A 1 257 ? -8.594 -22.156 -28.844 1 98.62 257 ALA A N 1
ATOM 1902 C CA . ALA A 1 257 ? -10.039 -22.25 -28.688 1 98.62 257 ALA A CA 1
ATOM 1903 C C . ALA A 1 257 ? -10.547 -21.25 -27.656 1 98.62 257 ALA A C 1
ATOM 1905 O O . ALA A 1 257 ? -11.609 -20.656 -27.828 1 98.62 257 ALA A O 1
ATOM 1906 N N . ILE A 1 258 ? -9.844 -21.094 -26.562 1 98.44 258 ILE A N 1
ATOM 1907 C CA . ILE A 1 258 ? -10.211 -20.156 -25.516 1 98.44 258 ILE A CA 1
ATOM 1908 C C . ILE A 1 258 ? -10.203 -18.734 -26.062 1 98.44 258 ILE A C 1
ATOM 1910 O O . ILE A 1 258 ? -11.141 -17.969 -25.828 1 98.44 258 ILE A O 1
ATOM 1914 N N . ALA A 1 259 ? -9.172 -18.375 -26.797 1 97.88 259 ALA A N 1
ATOM 1915 C CA . ALA A 1 259 ? -9.062 -17.031 -27.375 1 97.88 259 ALA A CA 1
ATOM 1916 C C . ALA A 1 259 ? -10.227 -16.75 -28.328 1 97.88 259 ALA A C 1
ATOM 1918 O O . ALA A 1 259 ? -10.805 -15.664 -28.312 1 97.88 259 ALA A O 1
ATOM 1919 N N . GLU A 1 260 ? -10.57 -17.688 -29.141 1 98.06 260 GLU A N 1
ATOM 1920 C CA . GLU A 1 260 ? -11.664 -17.547 -30.094 1 98.06 260 GLU A CA 1
ATOM 1921 C C . GLU A 1 260 ? -13 -17.375 -29.375 1 98.06 260 GLU A C 1
ATOM 1923 O O . GLU A 1 260 ? -13.82 -16.547 -29.781 1 98.06 260 GLU A O 1
ATOM 1928 N N . ALA A 1 261 ? -13.195 -18.188 -28.391 1 98.31 261 ALA A N 1
ATOM 1929 C CA . ALA A 1 261 ? -14.422 -18.094 -27.594 1 98.31 261 ALA A CA 1
ATOM 1930 C C . ALA A 1 261 ? -14.531 -16.734 -26.906 1 98.31 261 ALA A C 1
ATOM 1932 O O . ALA A 1 261 ? -15.609 -16.156 -26.828 1 98.31 261 ALA A O 1
ATOM 1933 N N . ALA A 1 262 ? -13.414 -16.312 -26.359 1 96.25 262 ALA A N 1
ATOM 1934 C CA . ALA A 1 262 ? -13.375 -15.016 -25.672 1 96.25 262 ALA A CA 1
ATOM 1935 C C . ALA A 1 262 ? -13.727 -13.883 -26.641 1 96.25 262 ALA A C 1
ATOM 1937 O O . ALA A 1 262 ? -14.438 -12.953 -26.266 1 96.25 262 ALA A O 1
ATOM 1938 N N . GLU A 1 263 ? -13.234 -13.883 -27.859 1 95.88 263 GLU A N 1
ATOM 1939 C CA . GLU A 1 263 ? -13.516 -12.875 -28.875 1 95.88 263 GLU A CA 1
ATOM 1940 C C . GLU A 1 263 ? -15.008 -12.789 -29.188 1 95.88 263 GLU A C 1
ATOM 1942 O O . GLU A 1 263 ? -15.531 -11.711 -29.469 1 95.88 263 GLU A O 1
ATOM 1947 N N . ARG A 1 264 ? -15.672 -13.914 -29.078 1 96.62 264 ARG A N 1
ATOM 1948 C CA . ARG A 1 264 ? -17.094 -13.992 -29.359 1 96.62 264 ARG A CA 1
ATOM 1949 C C . ARG A 1 264 ? -17.922 -13.695 -28.109 1 96.62 264 ARG A C 1
ATOM 1951 O O . ARG A 1 264 ? -19.156 -13.625 -28.172 1 96.62 264 ARG A O 1
ATOM 1958 N N . GLY A 1 265 ? -17.25 -13.609 -27 1 95.19 265 GLY A N 1
ATOM 1959 C CA . GLY A 1 265 ? -17.953 -13.414 -25.75 1 95.19 265 GLY A CA 1
ATOM 1960 C C . GLY A 1 265 ? -18.703 -14.648 -25.297 1 95.19 265 GLY A C 1
ATOM 1961 O O . GLY A 1 265 ? -19.719 -14.531 -24.609 1 95.19 265 GLY A O 1
ATOM 1962 N N . ASP A 1 266 ? -18.281 -15.766 -25.781 1 97.12 266 ASP A N 1
ATOM 1963 C CA . ASP A 1 266 ? -18.953 -17.031 -25.484 1 97.12 266 ASP A CA 1
ATOM 1964 C C . ASP A 1 266 ? -18.312 -17.719 -24.266 1 97.12 266 ASP A C 1
ATOM 1966 O O . ASP A 1 266 ? -17.453 -18.578 -24.422 1 97.12 266 ASP A O 1
ATOM 1970 N N . ARG A 1 267 ? -18.812 -17.484 -23.156 1 95.12 267 ARG A N 1
ATOM 1971 C CA . ARG A 1 267 ? -18.266 -17.969 -21.906 1 95.12 267 ARG A CA 1
ATOM 1972 C C . ARG A 1 267 ? -18.328 -19.484 -21.828 1 95.12 267 ARG A C 1
ATOM 1974 O O . ARG A 1 267 ? -17.391 -20.141 -21.359 1 95.12 267 ARG A O 1
ATOM 1981 N N . ALA A 1 268 ? -19.438 -20.062 -22.266 1 97.25 268 ALA A N 1
ATOM 1982 C CA . ALA A 1 268 ? -19.609 -21.516 -22.219 1 97.25 268 ALA A CA 1
ATOM 1983 C C . ALA A 1 268 ? -18.547 -22.219 -23.062 1 97.25 268 ALA A C 1
ATOM 1985 O O . ALA A 1 268 ? -17.984 -23.234 -22.656 1 97.25 268 ALA A O 1
ATOM 1986 N N . ALA A 1 269 ? -18.344 -21.656 -24.188 1 97.88 269 ALA A N 1
ATOM 1987 C CA . ALA A 1 269 ? -17.328 -22.219 -25.078 1 97.88 269 ALA A CA 1
ATOM 1988 C C . ALA A 1 269 ? -15.938 -22.094 -24.484 1 97.88 269 ALA A C 1
ATOM 1990 O O . ALA A 1 269 ? -15.086 -22.969 -24.688 1 97.88 269 ALA A O 1
ATOM 1991 N N . MET A 1 270 ? -15.633 -21.016 -23.812 1 97.81 270 MET A N 1
ATOM 1992 C CA . MET A 1 270 ? -14.344 -20.812 -23.156 1 97.81 270 MET A CA 1
ATOM 1993 C C . MET A 1 270 ? -14.094 -21.891 -22.109 1 97.81 270 MET A C 1
ATOM 1995 O O . MET A 1 270 ? -13 -22.453 -22.047 1 97.81 270 MET A O 1
ATOM 1999 N N . ILE A 1 271 ? -15.133 -22.125 -21.359 1 97.94 271 ILE A N 1
ATOM 2000 C CA . ILE A 1 271 ? -15.031 -23.109 -20.297 1 97.94 271 ILE A CA 1
ATOM 2001 C C . ILE A 1 271 ? -14.797 -24.5 -20.891 1 97.94 271 ILE A C 1
ATOM 2003 O O . ILE A 1 271 ? -13.961 -25.266 -20.406 1 97.94 271 ILE A O 1
ATOM 2007 N N . GLU A 1 272 ? -15.5 -24.766 -21.938 1 97.56 272 GLU A N 1
ATOM 2008 C CA . GLU A 1 272 ? -15.367 -26.047 -22.609 1 97.56 272 GLU A CA 1
ATOM 2009 C C . GLU A 1 272 ? -13.969 -26.219 -23.203 1 97.56 272 GLU A C 1
ATOM 2011 O O . GLU A 1 272 ? -13.438 -27.328 -23.266 1 97.56 272 GLU A O 1
ATOM 2016 N N . ALA A 1 273 ? -13.43 -25.125 -23.656 1 98.31 273 ALA A N 1
ATOM 2017 C CA . ALA A 1 273 ? -12.125 -25.141 -24.312 1 98.31 273 ALA A CA 1
ATOM 2018 C C . ALA A 1 273 ? -11.008 -25.391 -23.297 1 98.31 273 ALA A C 1
ATOM 2020 O O . ALA A 1 273 ? -9.93 -25.875 -23.656 1 98.31 273 ALA A O 1
ATOM 2021 N N . TYR A 1 274 ? -11.18 -24.984 -22.094 1 98.44 274 TYR A N 1
ATOM 2022 C CA . TYR A 1 274 ? -10.258 -25.344 -21.031 1 98.44 274 TYR A CA 1
ATOM 2023 C C . TYR A 1 274 ? -10.359 -26.812 -20.672 1 98.44 274 TYR A C 1
ATOM 2025 O O . TYR A 1 274 ? -11.148 -27.203 -19.797 1 98.44 274 TYR A O 1
ATOM 2033 N N . SER A 1 275 ? -9.562 -27.672 -21.312 1 97.94 275 SER A N 1
ATOM 2034 C CA . SER A 1 275 ? -9.742 -29.125 -21.297 1 97.94 275 SER A CA 1
ATOM 2035 C C . SER A 1 275 ? -9.523 -29.688 -19.906 1 97.94 275 SER A C 1
ATOM 2037 O O . SER A 1 275 ? -8.867 -29.062 -19.062 1 97.94 275 SER A O 1
ATOM 2039 N N . ASP A 1 276 ? -10.062 -30.859 -19.656 1 97.38 276 ASP A N 1
ATOM 2040 C CA . ASP A 1 276 ? -9.844 -31.562 -18.406 1 97.38 276 ASP A CA 1
ATOM 2041 C C . ASP A 1 276 ? -8.359 -31.875 -18.188 1 97.38 276 ASP A C 1
ATOM 2043 O O . ASP A 1 276 ? -7.863 -31.812 -17.062 1 97.38 276 ASP A O 1
ATOM 2047 N N . GLU A 1 277 ? -7.738 -32.188 -19.219 1 96 277 GLU A N 1
ATOM 2048 C CA . GLU A 1 277 ? -6.305 -32.469 -19.156 1 96 277 GLU A CA 1
ATOM 2049 C C . GLU A 1 277 ? -5.531 -31.25 -18.672 1 96 277 GLU A C 1
ATOM 2051 O O . GLU A 1 277 ? -4.688 -31.344 -17.781 1 96 277 GLU A O 1
ATOM 2056 N N . MET A 1 278 ? -5.816 -30.125 -19.281 1 97.31 278 MET A N 1
ATOM 2057 C CA . MET A 1 278 ? -5.18 -28.875 -18.891 1 97.31 278 MET A CA 1
ATOM 2058 C C . MET A 1 278 ? -5.48 -28.531 -17.438 1 97.31 278 MET A C 1
ATOM 2060 O O . MET A 1 278 ? -4.57 -28.219 -16.656 1 97.31 278 MET A O 1
ATOM 2064 N N . ALA A 1 279 ? -6.727 -28.656 -17.047 1 97.81 279 ALA A N 1
ATOM 2065 C CA . ALA A 1 279 ? -7.145 -28.375 -15.672 1 97.81 279 ALA A CA 1
ATOM 2066 C C . ALA A 1 279 ? -6.434 -29.281 -14.688 1 97.81 279 ALA A C 1
ATOM 2068 O O . ALA A 1 279 ? -5.918 -28.828 -13.664 1 97.81 279 ALA A O 1
ATOM 2069 N N . ASN A 1 280 ? -6.344 -30.562 -15.016 1 96.38 280 ASN A N 1
ATOM 2070 C CA . ASN A 1 280 ? -5.715 -31.531 -14.141 1 96.38 280 ASN A CA 1
ATOM 2071 C C . ASN A 1 280 ? -4.211 -31.312 -14.023 1 96.38 280 ASN A C 1
ATOM 2073 O O . ASN A 1 280 ? -3.605 -31.609 -13 1 96.38 280 ASN A O 1
ATOM 2077 N N . ASP A 1 281 ? -3.676 -30.766 -15.047 1 96.62 281 ASP A N 1
ATOM 2078 C CA . ASP A 1 281 ? -2.236 -30.531 -15.07 1 96.62 281 ASP A CA 1
ATOM 2079 C C . ASP A 1 281 ? -1.865 -29.312 -14.219 1 96.62 281 ASP A C 1
ATOM 2081 O O . ASP A 1 281 ? -0.94 -29.375 -13.406 1 96.62 281 ASP A O 1
ATOM 2085 N N . VAL A 1 282 ? -2.643 -28.281 -14.383 1 96.38 282 VAL A N 1
ATOM 2086 C CA . VAL A 1 282 ? -2.17 -27 -13.859 1 96.38 282 VAL A CA 1
ATOM 2087 C C . VAL A 1 282 ? -2.762 -26.766 -12.469 1 96.38 282 VAL A C 1
ATOM 2089 O O . VAL A 1 282 ? -2.209 -26 -11.68 1 96.38 282 VAL A O 1
ATOM 2092 N N . LEU A 1 283 ? -3.939 -27.359 -12.172 1 98 283 LEU A N 1
ATOM 2093 C CA . LEU A 1 283 ? -4.57 -27.234 -10.859 1 98 283 LEU A CA 1
ATOM 2094 C C . LEU A 1 283 ? -4.27 -28.453 -10 1 98 283 LEU A C 1
ATOM 2096 O O . LEU A 1 283 ? -3.934 -29.516 -10.523 1 98 283 LEU A O 1
ATOM 2100 N N . VAL A 1 284 ? -4.305 -28.281 -8.711 1 98.62 284 VAL A N 1
ATOM 2101 C CA . VAL A 1 284 ? -4.094 -29.375 -7.77 1 98.62 284 VAL A CA 1
ATOM 2102 C C . VAL A 1 284 ? -5.434 -29.797 -7.168 1 98.62 284 VAL A C 1
ATOM 2104 O O . VAL A 1 284 ? -5.852 -29.266 -6.133 1 98.62 284 VAL A O 1
ATOM 2107 N N . ILE A 1 285 ? -6.09 -30.797 -7.805 1 98.38 285 ILE A N 1
ATOM 2108 C CA . ILE A 1 285 ? -7.418 -31.234 -7.41 1 98.38 285 ILE A CA 1
ATOM 2109 C C . ILE A 1 285 ? -7.375 -32.719 -7.047 1 98.38 285 ILE A C 1
ATOM 2111 O O . ILE A 1 285 ? -6.863 -33.531 -7.812 1 98.38 285 ILE A O 1
ATOM 2115 N N . GLY A 1 286 ? -7.957 -33.094 -5.906 1 98.25 286 GLY A N 1
ATOM 2116 C CA . GLY A 1 286 ? -8.055 -34.5 -5.527 1 98.25 286 GLY A CA 1
ATOM 2117 C C . GLY A 1 286 ? -8.188 -34.688 -4.031 1 98.25 286 GLY A C 1
ATOM 2118 O O . GLY A 1 286 ? -8.422 -33.75 -3.285 1 98.25 286 GLY A O 1
ATOM 2119 N N . ASN A 1 287 ? -8.164 -35.938 -3.645 1 98.06 287 ASN A N 1
ATOM 2120 C CA . ASN A 1 287 ? -8.172 -36.219 -2.211 1 98.06 287 ASN A CA 1
ATOM 2121 C C . ASN A 1 287 ? -6.844 -35.812 -1.563 1 98.06 287 ASN A C 1
ATOM 2123 O O . ASN A 1 287 ? -5.93 -35.344 -2.246 1 98.06 287 ASN A O 1
ATOM 2127 N N . ALA A 1 288 ? -6.762 -35.969 -0.26 1 98.19 288 ALA A N 1
ATOM 2128 C CA . ALA A 1 288 ? -5.625 -35.469 0.511 1 98.19 288 ALA A CA 1
ATOM 2129 C C . ALA A 1 288 ? -4.316 -36.062 0.015 1 98.19 288 ALA A C 1
ATOM 2131 O O . ALA A 1 288 ? -3.318 -35.375 -0.148 1 98.19 288 ALA A O 1
ATOM 2132 N N . ASP A 1 289 ? -4.328 -37.344 -0.267 1 98.06 289 ASP A N 1
ATOM 2133 C CA . ASP A 1 289 ? -3.119 -38.031 -0.71 1 98.06 289 ASP A CA 1
ATOM 2134 C C . ASP A 1 289 ? -2.684 -37.531 -2.09 1 98.06 289 ASP A C 1
ATOM 2136 O O . ASP A 1 289 ? -1.49 -37.375 -2.342 1 98.06 289 ASP A O 1
ATOM 2140 N N . GLU A 1 290 ? -3.609 -37.375 -2.949 1 98.19 290 GLU A N 1
ATOM 2141 C CA . GLU A 1 290 ? -3.326 -36.906 -4.297 1 98.19 290 GLU A CA 1
ATOM 2142 C C . GLU A 1 290 ? -2.762 -35.5 -4.273 1 98.19 290 GLU A C 1
ATOM 2144 O O . GLU A 1 290 ? -1.843 -35.156 -5.031 1 98.19 290 GLU A O 1
ATOM 2149 N N . VAL A 1 291 ? -3.324 -34.688 -3.428 1 98.62 291 VAL A N 1
ATOM 2150 C CA . VAL A 1 291 ? -2.863 -33.312 -3.281 1 98.62 291 VAL A CA 1
ATOM 2151 C C . VAL A 1 291 ? -1.423 -33.281 -2.777 1 98.62 291 VAL A C 1
ATOM 2153 O O . VAL A 1 291 ? -0.562 -32.625 -3.354 1 98.62 291 VAL A O 1
ATOM 2156 N N . ALA A 1 292 ? -1.148 -34.031 -1.771 1 98.56 292 ALA A N 1
ATOM 2157 C CA . ALA A 1 292 ? 0.204 -34.094 -1.222 1 98.56 292 ALA A CA 1
ATOM 2158 C C . ALA A 1 292 ? 1.202 -34.562 -2.273 1 98.56 292 ALA A C 1
ATOM 2160 O O . ALA A 1 292 ? 2.297 -34 -2.395 1 98.56 292 ALA A O 1
ATOM 2161 N N . THR A 1 293 ? 0.812 -35.594 -2.996 1 98.44 293 THR A N 1
ATOM 2162 C CA . THR A 1 293 ? 1.668 -36.156 -4.031 1 98.44 293 THR A CA 1
ATOM 2163 C C . THR A 1 293 ? 1.99 -35.125 -5.102 1 98.44 293 THR A C 1
ATOM 2165 O O . THR A 1 293 ? 3.143 -35 -5.52 1 98.44 293 THR A O 1
ATOM 2168 N N . LYS A 1 294 ? 1.021 -34.406 -5.516 1 98.62 294 LYS A N 1
ATOM 2169 C CA . LYS A 1 294 ? 1.233 -33.438 -6.578 1 98.62 294 LYS A CA 1
ATOM 2170 C C . LYS A 1 294 ? 2.043 -32.25 -6.074 1 98.62 294 LYS A C 1
ATOM 2172 O O . LYS A 1 294 ? 2.885 -31.703 -6.797 1 98.62 294 LYS A O 1
ATOM 2177 N N . VAL A 1 295 ? 1.773 -31.75 -4.875 1 98.75 295 VAL A N 1
ATOM 2178 C CA . VAL A 1 295 ? 2.574 -30.688 -4.289 1 98.75 295 VAL A CA 1
ATOM 2179 C C . VAL A 1 295 ? 4.035 -31.109 -4.211 1 98.75 295 VAL A C 1
ATOM 2181 O O . VAL A 1 295 ? 4.938 -30.344 -4.551 1 98.75 295 VAL A O 1
ATOM 2184 N N . ARG A 1 296 ? 4.293 -32.344 -3.812 1 98.38 296 ARG A N 1
ATOM 2185 C CA . ARG A 1 296 ? 5.648 -32.875 -3.777 1 98.38 296 ARG A CA 1
ATOM 2186 C C . ARG A 1 296 ? 6.281 -32.875 -5.164 1 98.38 296 ARG A C 1
ATOM 2188 O O . ARG A 1 296 ? 7.473 -32.562 -5.309 1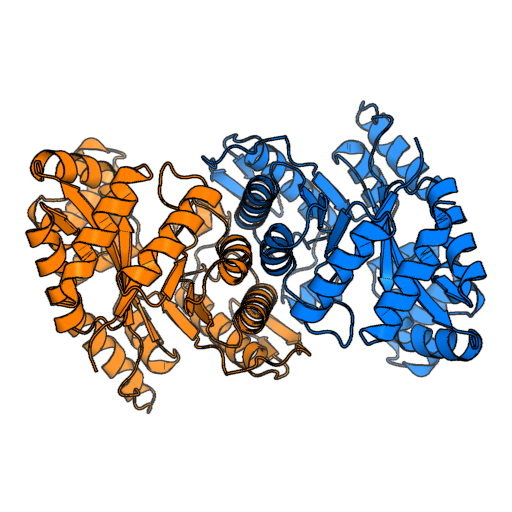 98.38 296 ARG A O 1
ATOM 2195 N N . ALA A 1 297 ? 5.508 -33.156 -6.16 1 98.5 297 ALA A N 1
ATOM 2196 C CA . ALA A 1 297 ? 6.016 -33.156 -7.527 1 98.5 297 ALA A CA 1
ATOM 2197 C C . ALA A 1 297 ? 6.523 -31.781 -7.926 1 98.5 297 ALA A C 1
ATOM 2199 O O . ALA A 1 297 ? 7.504 -31.656 -8.664 1 98.5 297 ALA A O 1
ATOM 2200 N N . TYR A 1 298 ? 5.836 -30.703 -7.488 1 98.56 298 TYR A N 1
ATOM 2201 C CA . TYR A 1 298 ? 6.309 -29.344 -7.754 1 98.56 298 TYR A CA 1
ATOM 2202 C C . TYR A 1 298 ? 7.648 -29.094 -7.066 1 98.56 298 TYR A C 1
ATOM 2204 O O . TYR A 1 298 ? 8.562 -28.516 -7.668 1 98.56 298 TYR A O 1
ATOM 2212 N N . LEU A 1 299 ? 7.742 -29.531 -5.828 1 98.12 299 LEU A N 1
ATOM 2213 C CA . LEU A 1 299 ? 8.984 -29.359 -5.074 1 98.12 299 LEU A CA 1
ATOM 2214 C C . LEU A 1 299 ? 10.133 -30.109 -5.738 1 98.12 299 LEU A C 1
ATOM 2216 O O . LEU A 1 299 ? 11.219 -29.562 -5.914 1 98.12 299 LEU A O 1
ATOM 2220 N N . ASP A 1 300 ? 9.844 -31.281 -6.164 1 97.69 300 ASP A N 1
ATOM 2221 C CA . ASP A 1 300 ? 10.859 -32.125 -6.812 1 97.69 300 ASP A CA 1
ATOM 2222 C C . ASP A 1 300 ? 11.281 -31.516 -8.156 1 97.69 300 ASP A C 1
ATOM 2224 O O . ASP A 1 300 ? 12.406 -31.734 -8.609 1 97.69 300 ASP A O 1
ATOM 2228 N N . ALA A 1 301 ? 10.375 -30.797 -8.758 1 97.81 301 ALA A N 1
ATOM 2229 C CA . ALA A 1 301 ? 10.609 -30.266 -10.094 1 97.81 301 ALA A CA 1
ATOM 2230 C C . ALA A 1 301 ? 11.438 -28.969 -10.031 1 97.81 301 ALA A C 1
ATOM 2232 O O . ALA A 1 301 ? 11.922 -28.5 -11.055 1 97.81 301 ALA A O 1
ATOM 2233 N N . GLY A 1 302 ? 11.562 -28.375 -8.828 1 97.12 302 GLY A N 1
ATOM 2234 C CA . GLY A 1 302 ? 12.43 -27.203 -8.727 1 97.12 302 GLY A CA 1
ATOM 2235 C C . GLY A 1 302 ? 11.773 -26.031 -8.031 1 97.12 302 GLY A C 1
ATOM 2236 O O . GLY A 1 302 ? 12.414 -25 -7.797 1 97.12 302 GLY A O 1
ATOM 2237 N N . VAL A 1 303 ? 10.5 -26.172 -7.68 1 98.25 303 VAL A N 1
ATOM 2238 C CA . VAL A 1 303 ? 9.867 -25.156 -6.844 1 98.25 303 VAL A CA 1
ATOM 2239 C C . VAL A 1 303 ? 10.477 -25.188 -5.441 1 98.25 303 VAL A C 1
ATOM 2241 O O . VAL A 1 303 ? 10.5 -26.234 -4.793 1 98.25 303 VAL A O 1
ATOM 2244 N N . THR A 1 304 ? 10.992 -24.031 -4.996 1 98.25 304 THR A N 1
ATOM 2245 C CA . THR A 1 304 ? 11.625 -24.016 -3.682 1 98.25 304 THR A CA 1
ATOM 2246 C C . THR A 1 304 ? 10.625 -23.594 -2.605 1 98.25 304 THR A C 1
ATOM 2248 O O . THR A 1 304 ? 10.828 -23.891 -1.422 1 98.25 304 THR A O 1
ATOM 2251 N N . ILE A 1 305 ? 9.578 -22.844 -2.947 1 98.69 305 ILE A N 1
ATOM 2252 C CA . ILE A 1 305 ? 8.508 -22.406 -2.055 1 98.69 305 ILE A CA 1
ATOM 2253 C C . ILE A 1 305 ? 7.152 -22.672 -2.707 1 98.69 305 ILE A C 1
ATOM 2255 O O . ILE A 1 305 ? 6.75 -21.953 -3.621 1 98.69 305 ILE A O 1
ATOM 2259 N N . ALA A 1 306 ? 6.453 -23.656 -2.268 1 98.81 306 ALA A N 1
ATOM 2260 C CA . ALA A 1 306 ? 5.105 -23.938 -2.75 1 98.81 306 ALA A CA 1
ATOM 2261 C C . ALA A 1 306 ? 4.059 -23.188 -1.931 1 98.81 306 ALA A C 1
ATOM 2263 O O . ALA A 1 306 ? 3.797 -23.547 -0.777 1 98.81 306 ALA A O 1
ATOM 2264 N N . ALA A 1 307 ? 3.498 -22.156 -2.48 1 98.75 307 ALA A N 1
ATOM 2265 C CA . ALA A 1 307 ? 2.488 -21.344 -1.803 1 98.75 307 ALA A CA 1
ATOM 2266 C C . ALA A 1 307 ? 1.086 -21.891 -2.061 1 98.75 307 ALA A C 1
ATOM 2268 O O . ALA A 1 307 ? 0.551 -21.75 -3.162 1 98.75 307 ALA A O 1
ATOM 2269 N N . ILE A 1 308 ? 0.494 -22.406 -1.049 1 98.81 308 ILE A N 1
ATOM 2270 C CA . ILE A 1 308 ? -0.766 -23.125 -1.182 1 98.81 308 ILE A CA 1
ATOM 2271 C C . ILE A 1 308 ? -1.933 -22.141 -1.144 1 98.81 308 ILE A C 1
ATOM 2273 O O . ILE A 1 308 ? -2.07 -21.375 -0.192 1 98.81 308 ILE A O 1
ATOM 2277 N N . GLU A 1 309 ? -2.713 -22.156 -2.133 1 97.88 309 GLU A N 1
ATOM 2278 C CA . GLU A 1 309 ? -3.93 -21.359 -2.252 1 97.88 309 GLU A CA 1
ATOM 2279 C C . GLU A 1 309 ? -5.172 -22.25 -2.229 1 97.88 309 GLU A C 1
ATOM 2281 O O . GLU A 1 309 ? -5.578 -22.781 -3.262 1 97.88 309 GLU A O 1
ATOM 2286 N N . PRO A 1 310 ? -5.816 -22.359 -1.089 1 97.94 310 PRO A N 1
ATOM 2287 C CA . PRO A 1 310 ? -7.105 -23.062 -1.074 1 97.94 310 PRO A CA 1
ATOM 2288 C C . PRO A 1 310 ? -8.172 -22.344 -1.894 1 97.94 310 PRO A C 1
ATOM 2290 O O . PRO A 1 310 ? -8.422 -21.156 -1.688 1 97.94 310 PRO A O 1
ATOM 2293 N N . LEU A 1 311 ? -8.82 -23.094 -2.746 1 96.88 311 LEU A N 1
ATOM 2294 C CA . LEU A 1 311 ? -9.797 -22.453 -3.621 1 96.88 311 LEU A CA 1
ATOM 2295 C C . LEU A 1 311 ? -11.211 -22.656 -3.096 1 96.88 311 LEU A C 1
ATOM 2297 O O . LEU A 1 311 ? -12.125 -21.922 -3.459 1 96.88 311 LEU A O 1
ATOM 2301 N N . ALA A 1 312 ? -11.43 -23.734 -2.344 1 95.19 312 ALA A N 1
ATOM 2302 C CA . ALA A 1 312 ? -12.727 -23.875 -1.678 1 95.19 312 ALA A CA 1
ATOM 2303 C C . ALA A 1 312 ? -12.852 -22.906 -0.506 1 95.19 312 ALA A C 1
ATOM 2305 O O . ALA A 1 312 ? -11.914 -22.75 0.282 1 95.19 312 ALA A O 1
ATOM 2306 N N . PRO A 1 313 ? -14.039 -22.312 -0.415 1 95.12 313 PRO A N 1
ATOM 2307 C CA . PRO A 1 313 ? -14.172 -21.25 0.598 1 95.12 313 PRO A CA 1
ATOM 2308 C C . PRO A 1 313 ? -14.398 -21.812 2 1 95.12 313 PRO A C 1
ATOM 2310 O O . PRO A 1 313 ? -14.93 -22.922 2.152 1 95.12 313 PRO A O 1
ATOM 2313 N N . GLY A 1 314 ? -13.953 -20.953 2.971 1 96.88 314 GLY A N 1
ATOM 2314 C CA . GLY A 1 314 ? -14.281 -21.25 4.355 1 96.88 314 GLY A CA 1
ATOM 2315 C C . GLY A 1 314 ? -13.109 -21.766 5.156 1 96.88 314 GLY A C 1
ATOM 2316 O O . GLY A 1 314 ? -12.172 -22.328 4.594 1 96.88 314 GLY A O 1
ATOM 2317 N N . VAL A 1 315 ? -13.242 -21.609 6.383 1 98 315 VAL A N 1
ATOM 2318 C CA . VAL A 1 315 ? -12.195 -21.953 7.332 1 98 315 VAL A CA 1
ATOM 2319 C C . VAL A 1 315 ? -11.883 -23.453 7.23 1 98 315 VAL A C 1
ATOM 2321 O O . VAL A 1 315 ? -10.719 -23.844 7.176 1 98 315 VAL A O 1
ATOM 2324 N N . GLU A 1 316 ? -12.938 -24.25 7.203 1 97.88 316 GLU A N 1
ATOM 2325 C CA . GLU A 1 316 ? -12.75 -25.688 7.172 1 97.88 316 GLU A CA 1
ATOM 2326 C C . GLU A 1 316 ? -12.016 -26.125 5.91 1 97.88 316 GLU A C 1
ATOM 2328 O O . GLU A 1 316 ? -11.078 -26.922 5.98 1 97.88 316 GLU A O 1
ATOM 2333 N N . ALA A 1 317 ? -12.422 -25.656 4.797 1 97.5 317 ALA A N 1
ATOM 2334 C CA . ALA A 1 317 ? -11.805 -26.016 3.523 1 97.5 317 ALA A CA 1
ATOM 2335 C C . ALA A 1 317 ? -10.352 -25.562 3.473 1 97.5 317 ALA A C 1
ATOM 2337 O O . ALA A 1 317 ? -9.484 -26.297 2.994 1 97.5 317 ALA A O 1
ATOM 2338 N N . ALA A 1 318 ? -10.117 -24.344 3.924 1 98.25 318 ALA A N 1
ATOM 2339 C CA . ALA A 1 318 ? -8.758 -23.812 3.938 1 98.25 318 ALA A CA 1
ATOM 2340 C C . ALA A 1 318 ? -7.852 -24.672 4.828 1 98.25 318 ALA A C 1
ATOM 2342 O O . ALA A 1 318 ? -6.75 -25.047 4.426 1 98.25 318 ALA A O 1
ATOM 2343 N N . THR A 1 319 ? -8.336 -24.984 6.008 1 98.31 319 THR A N 1
ATOM 2344 C CA . THR A 1 319 ? -7.578 -25.766 6.973 1 98.31 319 THR A CA 1
ATOM 2345 C C . THR A 1 319 ? -7.297 -27.172 6.434 1 98.31 319 THR A C 1
ATOM 2347 O O . THR A 1 319 ? -6.164 -27.641 6.5 1 98.31 319 THR A O 1
ATOM 2350 N N . MET A 1 320 ? -8.336 -27.75 5.887 1 97.81 320 MET A N 1
ATOM 2351 C CA . MET A 1 320 ? -8.195 -29.078 5.316 1 97.81 320 MET A CA 1
ATOM 2352 C C . MET A 1 320 ? -7.164 -29.094 4.191 1 97.81 320 MET A C 1
ATOM 2354 O O . MET A 1 320 ? -6.34 -30 4.105 1 97.81 320 MET A O 1
ATOM 2358 N N . THR A 1 321 ? -7.18 -28.141 3.393 1 98.69 321 THR A N 1
ATOM 2359 C CA . THR A 1 321 ? -6.285 -28.031 2.244 1 98.69 321 THR A CA 1
ATOM 2360 C C . THR A 1 321 ? -4.836 -27.891 2.701 1 98.69 321 THR A C 1
ATOM 2362 O O . THR A 1 321 ? -3.947 -28.578 2.199 1 98.69 321 THR A O 1
ATOM 2365 N N . LEU A 1 322 ? -4.594 -26.984 3.633 1 98.75 322 LEU A N 1
ATOM 2366 C CA . LEU A 1 322 ? -3.238 -26.75 4.121 1 98.75 322 LEU A CA 1
ATOM 2367 C C . LEU A 1 322 ? -2.695 -28 4.824 1 98.75 322 LEU A C 1
ATOM 2369 O O . LEU A 1 322 ? -1.518 -28.328 4.676 1 98.75 322 LEU A O 1
ATOM 2373 N N . LYS A 1 323 ? -3.523 -28.672 5.543 1 98.19 323 LYS A N 1
ATOM 2374 C CA . LYS A 1 323 ? -3.094 -29.906 6.203 1 98.19 323 LYS A CA 1
ATOM 2375 C C . LYS A 1 323 ? -2.748 -30.984 5.18 1 98.19 323 LYS A C 1
ATOM 2377 O O . LYS A 1 323 ? -1.73 -31.672 5.309 1 98.19 323 LYS A O 1
ATOM 2382 N N . ALA A 1 324 ? -3.609 -31.125 4.215 1 98.44 324 ALA A N 1
ATOM 2383 C CA . ALA A 1 324 ? -3.355 -32.125 3.172 1 98.44 324 ALA A CA 1
ATOM 2384 C C . ALA A 1 324 ? -2.027 -31.844 2.469 1 98.44 324 ALA A C 1
ATOM 2386 O O . ALA A 1 324 ? -1.223 -32.75 2.279 1 98.44 324 ALA A O 1
ATOM 2387 N N . ALA A 1 325 ? -1.808 -30.609 2.115 1 98.56 325 ALA A N 1
ATOM 2388 C CA . ALA A 1 325 ? -0.599 -30.234 1.389 1 98.56 325 ALA A CA 1
ATOM 2389 C C . ALA A 1 325 ? 0.645 -30.438 2.248 1 98.56 325 ALA A C 1
ATOM 2391 O O . ALA A 1 325 ? 1.725 -30.734 1.73 1 98.56 325 ALA A O 1
ATOM 2392 N N . SER A 1 326 ? 0.485 -30.297 3.584 1 98 326 SER A N 1
ATOM 2393 C CA . SER A 1 326 ? 1.631 -30.375 4.48 1 98 326 SER A CA 1
ATOM 2394 C C . SER A 1 326 ? 2.26 -31.766 4.445 1 98 326 SER A C 1
ATOM 2396 O O . SER A 1 326 ? 3.443 -31.922 4.754 1 98 326 SER A O 1
ATOM 2398 N N . ALA A 1 327 ? 1.514 -32.781 4 1 96.56 327 ALA A N 1
ATOM 2399 C CA . ALA A 1 327 ? 2 -34.156 3.912 1 96.56 327 ALA A CA 1
ATOM 2400 C C . ALA A 1 327 ? 3.023 -34.312 2.791 1 96.56 327 ALA A C 1
ATOM 2402 O O . ALA A 1 327 ? 3.744 -35.312 2.729 1 96.56 327 ALA A O 1
ATOM 2403 N N . ALA A 1 328 ? 3.084 -33.312 1.949 1 94.62 328 ALA A N 1
ATOM 2404 C CA . ALA A 1 328 ? 4.078 -33.344 0.879 1 94.62 328 ALA A CA 1
ATOM 2405 C C . ALA A 1 328 ? 5.492 -33.281 1.444 1 94.62 328 ALA A C 1
ATOM 2407 O O . ALA A 1 328 ? 6.461 -33.562 0.743 1 94.62 328 ALA A O 1
ATOM 2408 N N . LEU A 1 329 ? 5.723 -32.781 2.686 1 92.56 329 LEU A N 1
ATOM 2409 C CA . LEU A 1 329 ? 7.023 -32.625 3.328 1 92.56 329 LEU A CA 1
ATOM 2410 C C . LEU A 1 329 ? 7.504 -33.969 3.914 1 92.56 329 LEU A C 1
ATOM 2412 O O . LEU A 1 329 ? 8.664 -34.094 4.312 1 92.56 329 LEU A O 1
ATOM 2416 N N . ASP A 1 330 ? 6.609 -34.875 4.113 1 85.56 330 ASP A N 1
ATOM 2417 C CA . ASP A 1 330 ? 6.965 -36.188 4.684 1 85.56 330 ASP A CA 1
ATOM 2418 C C . ASP A 1 330 ? 7.703 -37.062 3.668 1 85.56 330 ASP A C 1
ATOM 2420 O O . ASP A 1 330 ? 8.641 -37.781 4.023 1 85.56 330 ASP A O 1
ATOM 2424 N N . MET B 1 1 ? -18.922 19.016 21.5 1 48.88 1 MET B N 1
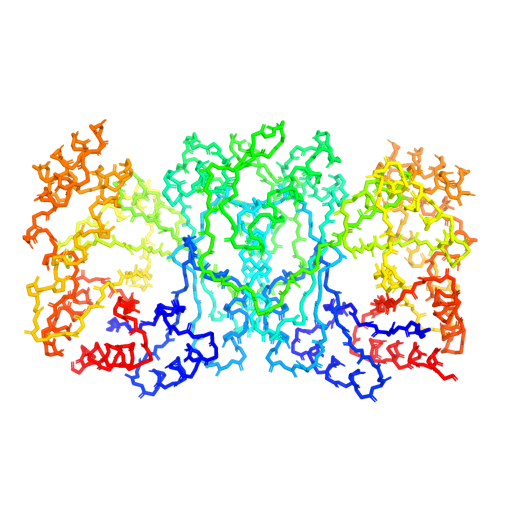ATOM 2425 C CA . MET B 1 1 ? -18.391 17.656 21.531 1 48.88 1 MET B CA 1
ATOM 2426 C C . MET B 1 1 ? -16.875 17.688 21.375 1 48.88 1 MET B C 1
ATOM 2428 O O . MET B 1 1 ? -16.344 18.281 20.438 1 48.88 1 MET B O 1
ATOM 2432 N N . GLY B 1 2 ? -16.078 17.734 22.422 1 73.31 2 GLY B N 1
ATOM 2433 C CA . GLY B 1 2 ? -14.719 18.25 22.516 1 73.31 2 GLY B CA 1
ATOM 2434 C C . GLY B 1 2 ? -13.727 17.484 21.672 1 73.31 2 GLY B C 1
ATOM 2435 O O . GLY B 1 2 ? -14 16.359 21.234 1 73.31 2 GLY B O 1
ATOM 2436 N N . GLY B 1 3 ? -12.711 18.141 20.922 1 92.56 3 GLY B N 1
ATOM 2437 C CA . GLY B 1 3 ? -11.625 17.641 20.109 1 92.56 3 GLY B CA 1
ATOM 2438 C C . GLY B 1 3 ? -10.891 16.469 20.75 1 92.56 3 GLY B C 1
ATOM 2439 O O . GLY B 1 3 ? -11.023 16.234 21.953 1 92.56 3 GLY B O 1
ATOM 2440 N N . THR B 1 4 ? -10.469 15.555 20.031 1 97.88 4 THR B N 1
ATOM 2441 C CA . THR B 1 4 ? -9.703 14.398 20.484 1 97.88 4 THR B CA 1
ATOM 2442 C C . THR B 1 4 ? -8.25 14.516 20.047 1 97.88 4 THR B C 1
ATOM 2444 O O . THR B 1 4 ? -7.898 15.383 19.25 1 97.88 4 THR B O 1
ATOM 2447 N N . LEU B 1 5 ? -7.398 13.734 20.703 1 98.56 5 LEU B N 1
ATOM 2448 C CA . LEU B 1 5 ? -5.984 13.688 20.344 1 98.56 5 LEU B CA 1
ATOM 2449 C C . LEU B 1 5 ? -5.652 12.398 19.609 1 98.56 5 LEU B C 1
ATOM 2451 O O . LEU B 1 5 ? -6.25 11.352 19.859 1 98.56 5 LEU B O 1
ATOM 2455 N N . ALA B 1 6 ? -4.766 12.539 18.734 1 98.81 6 ALA B N 1
ATOM 2456 C CA . ALA B 1 6 ? -4.238 11.414 17.953 1 98.81 6 ALA B CA 1
ATOM 2457 C C . ALA B 1 6 ? -2.713 11.461 17.906 1 98.81 6 ALA B C 1
ATOM 2459 O O . ALA B 1 6 ? -2.107 12.516 18.094 1 98.81 6 ALA B O 1
ATOM 2460 N N . ILE B 1 7 ? -2.135 10.344 17.672 1 98.44 7 ILE B N 1
ATOM 2461 C CA . ILE B 1 7 ? -0.696 10.312 17.422 1 98.44 7 ILE B CA 1
ATOM 2462 C C . ILE B 1 7 ? -0.43 10.273 15.922 1 98.44 7 ILE B C 1
ATOM 2464 O O . ILE B 1 7 ? -1.253 9.773 15.156 1 98.44 7 ILE B O 1
ATOM 2468 N N . SER B 1 8 ? 0.574 10.852 15.453 1 97.81 8 SER B N 1
ATOM 2469 C CA . SER B 1 8 ? 1.16 10.625 14.141 1 97.81 8 SER B CA 1
ATOM 2470 C C . SER B 1 8 ? 2.322 9.641 14.211 1 97.81 8 SER B C 1
ATOM 2472 O O . SER B 1 8 ? 3.459 10.031 14.484 1 97.81 8 SER B O 1
ATOM 2474 N N . PRO B 1 9 ? 2 8.43 13.844 1 94.69 9 PRO B N 1
ATOM 2475 C CA . PRO B 1 9 ? 2.996 7.391 14.109 1 94.69 9 PRO B CA 1
ATOM 2476 C C . PRO B 1 9 ? 4.195 7.465 13.172 1 94.69 9 PRO B C 1
ATOM 2478 O O . PRO B 1 9 ? 4.184 8.234 12.211 1 94.69 9 PRO B O 1
ATOM 2481 N N . ALA B 1 10 ? 5.234 6.641 13.422 1 88.75 10 ALA B N 1
ATOM 2482 C CA . ALA B 1 10 ? 6.547 6.645 12.781 1 88.75 10 ALA B CA 1
ATOM 2483 C C . ALA B 1 10 ? 7.41 7.793 13.297 1 88.75 10 ALA B C 1
ATOM 2485 O O . ALA B 1 10 ? 7.816 8.664 12.531 1 88.75 10 ALA B O 1
ATOM 2486 N N . PHE B 1 11 ? 7.691 7.773 14.578 1 92.88 11 PHE B N 1
ATOM 2487 C CA . PHE B 1 11 ? 8.477 8.797 15.258 1 92.88 11 PHE B CA 1
ATOM 2488 C C . PHE B 1 11 ? 9.93 8.758 14.805 1 92.88 11 PHE B C 1
ATOM 2490 O O . PHE B 1 11 ? 10.539 7.688 14.766 1 92.88 11 PHE B O 1
ATOM 2497 N N . GLY B 1 12 ? 10.43 9.953 14.492 1 92.19 12 GLY B N 1
ATOM 2498 C CA . GLY B 1 12 ? 11.836 10.008 14.125 1 92.19 12 GLY B CA 1
ATOM 2499 C C . GLY B 1 12 ? 12.742 9.383 15.164 1 92.19 12 GLY B C 1
ATOM 2500 O O . GLY B 1 12 ? 12.578 9.617 16.359 1 92.19 12 GLY B O 1
ATOM 2501 N N . GLY B 1 13 ? 13.625 8.555 14.703 1 92.81 13 GLY B N 1
ATOM 2502 C CA . GLY B 1 13 ? 14.586 7.957 15.617 1 92.81 13 GLY B CA 1
ATOM 2503 C C . GLY B 1 13 ? 14.023 6.766 16.375 1 92.81 13 GLY B C 1
ATOM 2504 O O . GLY B 1 13 ? 14.68 6.23 17.266 1 92.81 13 GLY B O 1
ATOM 2505 N N . CYS B 1 14 ? 12.852 6.348 16.078 1 95.38 14 CYS B N 1
ATOM 2506 C CA . CYS B 1 14 ? 12.227 5.195 16.719 1 95.38 14 CYS B CA 1
ATOM 2507 C C . CYS B 1 14 ? 12.008 4.066 15.711 1 95.38 14 CYS B C 1
ATOM 2509 O O . CYS B 1 14 ? 11.656 4.312 14.562 1 95.38 14 CYS B O 1
ATOM 2511 N N . SER B 1 15 ? 12.273 2.85 16.156 1 94.81 15 SER B N 1
ATOM 2512 C CA . SER B 1 15 ? 11.82 1.695 15.383 1 94.81 15 SER B CA 1
ATOM 2513 C C . SER B 1 15 ? 10.297 1.596 15.375 1 94.81 15 SER B C 1
ATOM 2515 O O . SER B 1 15 ? 9.625 2.258 16.172 1 94.81 15 SER B O 1
ATOM 2517 N N . LEU B 1 16 ? 9.742 0.817 14.531 1 96.19 16 LEU B N 1
ATOM 2518 C CA . LEU B 1 16 ? 8.305 0.591 14.531 1 96.19 16 LEU B CA 1
ATOM 2519 C C . LEU B 1 16 ? 7.855 -0.089 15.82 1 96.19 16 LEU B C 1
ATOM 2521 O O . LEU B 1 16 ? 6.785 0.214 16.344 1 96.19 16 LEU B O 1
ATOM 2525 N N . ALA B 1 17 ? 8.664 -1.011 16.297 1 96.31 17 ALA B N 1
ATOM 2526 C CA . ALA B 1 17 ? 8.352 -1.651 17.578 1 96.31 17 ALA B CA 1
ATOM 2527 C C . ALA B 1 17 ? 8.219 -0.619 18.688 1 96.31 17 ALA B C 1
ATOM 2529 O O . ALA B 1 17 ? 7.277 -0.666 19.484 1 96.31 17 ALA B O 1
ATOM 2530 N N . GLU B 1 18 ? 9.195 0.312 18.719 1 97.44 18 GLU B N 1
ATOM 2531 C CA . GLU B 1 18 ? 9.156 1.394 19.688 1 97.44 18 GLU B CA 1
ATOM 2532 C C . GLU B 1 18 ? 7.938 2.289 19.469 1 97.44 18 GLU B C 1
ATOM 2534 O O . GLU B 1 18 ? 7.301 2.721 20.438 1 97.44 18 GLU B O 1
ATOM 2539 N N . THR B 1 19 ? 7.676 2.543 18.234 1 97.19 19 THR B N 1
ATOM 2540 C CA . THR B 1 19 ? 6.516 3.352 17.891 1 97.19 19 THR B CA 1
ATOM 2541 C C . THR B 1 19 ? 5.23 2.709 18.406 1 97.19 19 THR B C 1
ATOM 2543 O O . THR B 1 19 ? 4.359 3.396 18.938 1 97.19 19 THR B O 1
ATOM 2546 N N . PHE B 1 20 ? 5.082 1.411 18.297 1 97.75 20 PHE B N 1
ATOM 2547 C CA . PHE B 1 20 ? 3.896 0.691 18.734 1 97.75 20 PHE B CA 1
ATOM 2548 C C . PHE B 1 20 ? 3.801 0.698 20.266 1 97.75 20 PHE B C 1
ATOM 2550 O O . PHE B 1 20 ? 2.711 0.828 20.812 1 97.75 20 PHE B O 1
ATOM 2557 N N . ASP B 1 21 ? 4.961 0.583 20.938 1 97.94 21 ASP B N 1
ATOM 2558 C CA . ASP B 1 21 ? 4.992 0.689 22.391 1 97.94 21 ASP B CA 1
ATOM 2559 C C . ASP B 1 21 ? 4.469 2.047 22.844 1 97.94 21 ASP B C 1
ATOM 2561 O O . ASP B 1 21 ? 3.686 2.127 23.797 1 97.94 21 ASP B O 1
ATOM 2565 N N . ILE B 1 22 ? 4.91 3.051 22.156 1 98.12 22 ILE B N 1
ATOM 2566 C CA . ILE B 1 22 ? 4.5 4.41 22.484 1 98.12 22 ILE B CA 1
ATOM 2567 C C . ILE B 1 22 ? 3.01 4.578 22.219 1 98.12 22 ILE B C 1
ATOM 2569 O O . ILE B 1 22 ? 2.297 5.219 22.984 1 98.12 22 ILE B O 1
ATOM 2573 N N . ALA B 1 23 ? 2.547 4.035 21.109 1 98 23 ALA B N 1
ATOM 2574 C CA . ALA B 1 23 ? 1.131 4.117 20.766 1 98 23 ALA B CA 1
ATOM 2575 C C . ALA B 1 23 ? 0.268 3.447 21.828 1 98 23 ALA B C 1
ATOM 2577 O O . ALA B 1 23 ? -0.786 3.969 22.203 1 98 23 ALA B O 1
ATOM 2578 N N . ARG B 1 24 ? 0.697 2.316 22.328 1 97.25 24 ARG B N 1
ATOM 2579 C CA . ARG B 1 24 ? -0.011 1.623 23.391 1 97.25 24 ARG B CA 1
ATOM 2580 C C . ARG B 1 24 ? -0.08 2.484 24.656 1 97.25 24 ARG B C 1
ATOM 2582 O O . ARG B 1 24 ? -1.132 2.582 25.281 1 97.25 24 ARG B O 1
ATOM 2589 N N . ALA B 1 25 ? 1.032 3.068 24.953 1 97.38 25 ALA B N 1
ATOM 2590 C CA . ALA B 1 25 ? 1.081 3.932 26.125 1 97.38 25 ALA B CA 1
ATOM 2591 C C . ALA B 1 25 ? 0.17 5.145 25.953 1 97.38 25 ALA B C 1
ATOM 2593 O O . ALA B 1 25 ? -0.51 5.555 26.906 1 97.38 25 ALA B O 1
ATOM 2594 N N . ALA B 1 26 ? 0.169 5.707 24.766 1 97.62 26 ALA B N 1
ATOM 2595 C CA . ALA B 1 26 ? -0.583 6.922 24.469 1 97.62 26 ALA B CA 1
ATOM 2596 C C . ALA B 1 26 ? -2.082 6.695 24.641 1 97.62 26 ALA B C 1
ATOM 2598 O O . ALA B 1 26 ? -2.816 7.613 25.016 1 97.62 26 ALA B O 1
ATOM 2599 N N . ALA B 1 27 ? -2.502 5.473 24.375 1 95.38 27 ALA B N 1
ATOM 2600 C CA . ALA B 1 27 ? -3.902 5.137 24.625 1 95.38 27 ALA B CA 1
ATOM 2601 C C . ALA B 1 27 ? -4.289 5.398 26.078 1 95.38 27 ALA B C 1
ATOM 2603 O O . ALA B 1 27 ? -5.402 5.844 26.359 1 95.38 27 ALA B O 1
ATOM 2604 N N . GLY B 1 28 ? -3.383 5.191 26.938 1 95.44 28 GLY B N 1
ATOM 2605 C CA . GLY B 1 28 ? -3.607 5.422 28.359 1 95.44 28 GLY B CA 1
ATOM 2606 C C . GLY B 1 28 ? -3.6 6.895 28.719 1 95.44 28 GLY B C 1
ATOM 2607 O O . GLY B 1 28 ? -4.039 7.266 29.812 1 95.44 28 GLY B O 1
ATOM 2608 N N . TRP B 1 29 ? -3.051 7.727 27.828 1 97.06 29 TRP B N 1
ATOM 2609 C CA . TRP B 1 29 ? -2.973 9.164 28.094 1 97.06 29 TRP B CA 1
ATOM 2610 C C . TRP B 1 29 ? -4.152 9.891 27.453 1 97.06 29 TRP B C 1
ATOM 2612 O O . TRP B 1 29 ? -4.188 11.125 27.438 1 97.06 29 TRP B O 1
ATOM 2622 N N . GLY B 1 30 ? -5.141 9.172 26.906 1 96.56 30 GLY B N 1
ATOM 2623 C CA . GLY B 1 30 ? -6.352 9.781 26.375 1 96.56 30 GLY B CA 1
ATOM 2624 C C . GLY B 1 30 ? -6.363 9.875 24.859 1 96.56 30 GLY B C 1
ATOM 2625 O O . GLY B 1 30 ? -7.332 10.359 24.266 1 96.56 30 GLY B O 1
ATOM 2626 N N . TYR B 1 31 ? -5.332 9.461 24.219 1 98.5 31 TYR B N 1
ATOM 2627 C CA . TYR B 1 31 ? -5.324 9.43 22.766 1 98.5 31 TYR B CA 1
ATOM 2628 C C . TYR B 1 31 ? -6.301 8.383 22.234 1 98.5 31 TYR B C 1
ATOM 2630 O O . TYR B 1 31 ? -6.398 7.285 22.781 1 98.5 31 TYR B O 1
ATOM 2638 N N . THR B 1 32 ? -7.023 8.758 21.109 1 98.25 32 THR B N 1
ATOM 2639 C CA . THR B 1 32 ? -8.109 7.883 20.672 1 98.25 32 THR B CA 1
ATOM 2640 C C . THR B 1 32 ? -7.883 7.402 19.25 1 98.25 32 THR B C 1
ATOM 2642 O O . THR B 1 32 ? -8.625 6.555 18.75 1 98.25 32 THR B O 1
ATOM 2645 N N . SER B 1 33 ? -6.832 7.891 18.578 1 98.75 33 SER B N 1
ATOM 2646 C CA . SER B 1 33 ? -6.598 7.492 17.203 1 98.75 33 SER B CA 1
ATOM 2647 C C . SER B 1 33 ? -5.137 7.688 16.797 1 98.75 33 SER B C 1
ATOM 2649 O O . SER B 1 33 ? -4.348 8.242 17.578 1 98.75 33 SER B O 1
ATOM 2651 N N . ALA B 1 34 ? -4.734 7.137 15.734 1 98.81 34 ALA B N 1
ATOM 2652 C CA . ALA B 1 34 ? -3.434 7.305 15.086 1 98.81 34 ALA B CA 1
ATOM 2653 C C . ALA B 1 34 ? -3.596 7.617 13.602 1 98.81 34 ALA B C 1
ATOM 2655 O O . ALA B 1 34 ? -4.355 6.941 12.898 1 98.81 34 ALA B O 1
ATOM 2656 N N . TRP B 1 35 ? -2.941 8.656 13.164 1 98.75 35 TRP B N 1
ATOM 2657 C CA . TRP B 1 35 ? -3.047 9.102 11.773 1 98.75 35 TRP B CA 1
ATOM 2658 C C . TRP B 1 35 ? -1.679 9.117 11.102 1 98.75 35 TRP B C 1
ATOM 2660 O O . TRP B 1 35 ? -0.813 9.922 11.469 1 98.75 35 TRP B O 1
ATOM 2670 N N . ALA B 1 36 ? -1.513 8.227 10.125 1 98 36 ALA B N 1
ATOM 2671 C CA . ALA B 1 36 ? -0.261 8.141 9.375 1 98 36 ALA B CA 1
ATOM 2672 C C . ALA B 1 36 ? -0.302 9.039 8.141 1 98 36 ALA B C 1
ATOM 2674 O O . ALA B 1 36 ? -1.377 9.453 7.707 1 98 36 ALA B O 1
ATOM 2675 N N . ASP B 1 37 ? 0.84 9.359 7.668 1 94.25 37 ASP B N 1
ATOM 2676 C CA . ASP B 1 37 ? 0.981 10.117 6.43 1 94.25 37 ASP B CA 1
ATOM 2677 C C . ASP B 1 37 ? 1.903 9.398 5.445 1 94.25 37 ASP B C 1
ATOM 2679 O O . ASP B 1 37 ? 2.502 8.375 5.781 1 94.25 37 ASP B O 1
ATOM 2683 N N . GLU B 1 38 ? 1.909 9.891 4.242 1 89.81 38 GLU B N 1
ATOM 2684 C CA . GLU B 1 38 ? 2.85 9.391 3.246 1 89.81 38 GLU B CA 1
ATOM 2685 C C . GLU B 1 38 ? 3.742 10.508 2.713 1 89.81 38 GLU B C 1
ATOM 2687 O O . GLU B 1 38 ? 3.326 11.281 1.853 1 89.81 38 GLU B O 1
ATOM 2692 N N . VAL B 1 39 ? 4.871 10.617 3.205 1 84.12 39 VAL B N 1
ATOM 2693 C CA . VAL B 1 39 ? 5.914 11.516 2.723 1 84.12 39 VAL B CA 1
ATOM 2694 C C . VAL B 1 39 ? 7.211 10.734 2.518 1 84.12 39 VAL B C 1
ATOM 2696 O O . VAL B 1 39 ? 7.309 9.898 1.618 1 84.12 39 VAL B O 1
ATOM 2699 N N . VAL B 1 40 ? 8.125 10.719 3.535 1 75.38 40 VAL B N 1
ATOM 2700 C CA . VAL B 1 40 ? 9.375 9.977 3.346 1 75.38 40 VAL B CA 1
ATOM 2701 C C . VAL B 1 40 ? 9.492 8.883 4.406 1 75.38 40 VAL B C 1
ATOM 2703 O O . VAL B 1 40 ? 10.461 8.125 4.418 1 75.38 40 VAL B O 1
ATOM 2706 N N . GLY B 1 41 ? 8.602 8.648 5.191 1 86.62 41 GLY B N 1
ATOM 2707 C CA . GLY B 1 41 ? 8.672 7.652 6.246 1 86.62 41 GLY B CA 1
ATOM 2708 C C . GLY B 1 41 ? 8.07 6.316 5.844 1 86.62 41 GLY B C 1
ATOM 2709 O O . GLY B 1 41 ? 8.125 5.938 4.672 1 86.62 41 GLY B O 1
ATOM 2710 N N . HIS B 1 42 ? 7.68 5.586 6.777 1 94.62 42 HIS B N 1
ATOM 2711 C CA . HIS B 1 42 ? 7.117 4.25 6.594 1 94.62 42 HIS B CA 1
ATOM 2712 C C . HIS B 1 42 ? 5.871 4.297 5.719 1 94.62 42 HIS B C 1
ATOM 2714 O O . HIS B 1 42 ? 5.184 5.32 5.656 1 94.62 42 HIS B O 1
ATOM 2720 N N . ASP B 1 43 ? 5.672 3.174 5 1 96.25 43 ASP B N 1
ATOM 2721 C CA . ASP B 1 43 ? 4.402 2.994 4.301 1 96.25 43 ASP B CA 1
ATOM 2722 C C . ASP B 1 43 ? 3.229 3.037 5.277 1 96.25 43 ASP B C 1
ATOM 2724 O O . ASP B 1 43 ? 3.195 2.281 6.25 1 96.25 43 ASP B O 1
ATOM 2728 N N . CYS B 1 44 ? 2.299 3.863 4.988 1 97.5 44 CYS B N 1
ATOM 2729 C CA . CYS B 1 44 ? 1.232 4.102 5.953 1 97.5 44 CYS B CA 1
ATOM 2730 C C . CYS B 1 44 ? 0.321 2.885 6.07 1 97.5 44 CYS B C 1
ATOM 2732 O O . CYS B 1 44 ? -0.128 2.541 7.164 1 97.5 44 CYS B O 1
ATOM 2734 N N . PHE B 1 45 ? 0.081 2.145 4.961 1 98.44 45 PHE B N 1
ATOM 2735 C CA . PHE B 1 45 ? -0.899 1.064 5 1 98.44 45 PHE B CA 1
ATOM 2736 C C . PHE B 1 45 ? -0.318 -0.169 5.684 1 98.44 45 PHE B C 1
ATOM 2738 O O . PHE B 1 45 ? -0.972 -0.786 6.527 1 98.44 45 PHE B O 1
ATOM 2745 N N . ALA B 1 46 ? 0.912 -0.527 5.348 1 98.44 46 ALA B N 1
ATOM 2746 C CA . ALA B 1 46 ? 1.577 -1.641 6.02 1 98.44 46 ALA B CA 1
ATOM 2747 C C . ALA B 1 46 ? 1.73 -1.369 7.512 1 98.44 46 ALA B C 1
ATOM 2749 O O . ALA B 1 46 ? 1.462 -2.244 8.336 1 98.44 46 ALA B O 1
ATOM 2750 N N . MET B 1 47 ? 2.154 -0.175 7.828 1 98.25 47 MET B N 1
ATOM 2751 C CA . MET B 1 47 ? 2.363 0.196 9.227 1 98.25 47 MET B CA 1
ATOM 2752 C C . MET B 1 47 ? 1.05 0.168 10 1 98.25 47 MET B C 1
ATOM 2754 O O . MET B 1 47 ? 0.99 -0.357 11.109 1 98.25 47 MET B O 1
ATOM 2758 N N . LEU B 1 48 ? -0.001 0.758 9.406 1 98.75 48 LEU B N 1
ATOM 2759 C CA . LEU B 1 48 ? -1.291 0.787 10.086 1 98.75 48 LEU B CA 1
ATOM 2760 C C . LEU B 1 48 ? -1.879 -0.616 10.195 1 98.75 48 LEU B C 1
ATOM 2762 O O . LEU B 1 48 ? -2.561 -0.934 11.172 1 98.75 48 LEU B O 1
ATOM 2766 N N . GLY B 1 49 ? -1.638 -1.486 9.164 1 98.75 49 GLY B N 1
ATOM 2767 C CA . GLY B 1 49 ? -2.002 -2.887 9.32 1 98.75 49 GLY B CA 1
ATOM 2768 C C . GLY B 1 49 ? -1.401 -3.527 10.555 1 98.75 49 GLY B C 1
ATOM 2769 O O . GLY B 1 49 ? -2.117 -4.133 11.359 1 98.75 49 GLY B O 1
ATOM 2770 N N . ALA B 1 50 ? -0.13 -3.346 10.742 1 98.75 50 ALA B N 1
ATOM 2771 C CA . ALA B 1 50 ? 0.563 -3.885 11.906 1 98.75 50 ALA B CA 1
ATOM 2772 C C . ALA B 1 50 ? 0.027 -3.268 13.195 1 98.75 50 ALA B C 1
ATOM 2774 O O . ALA B 1 50 ? -0.26 -3.982 14.164 1 98.75 50 ALA B O 1
ATOM 2775 N N . LEU B 1 51 ? -0.131 -1.93 13.141 1 98.56 51 LEU B N 1
ATOM 2776 C CA . LEU B 1 51 ? -0.563 -1.2 14.328 1 98.56 51 LEU B CA 1
ATOM 2777 C C . LEU B 1 51 ? -1.954 -1.646 14.758 1 98.56 51 LEU B C 1
ATOM 2779 O O . LEU B 1 51 ? -2.254 -1.684 15.961 1 98.56 51 LEU B O 1
ATOM 2783 N N . SER B 1 52 ? -2.805 -2.018 13.812 1 98.44 52 SER B N 1
ATOM 2784 C CA . SER B 1 52 ? -4.172 -2.438 14.102 1 98.44 52 SER B CA 1
ATOM 2785 C C . SER B 1 52 ? -4.191 -3.674 14.992 1 98.44 52 SER B C 1
ATOM 2787 O O . SER B 1 52 ? -5.184 -3.938 15.68 1 98.44 52 SER B O 1
ATOM 2789 N N . GLN B 1 53 ? -3.113 -4.457 14.992 1 97.69 53 GLN B N 1
ATOM 2790 C CA . GLN B 1 53 ? -3.037 -5.668 15.797 1 97.69 53 GLN B CA 1
ATOM 2791 C C . GLN B 1 53 ? -2.48 -5.371 17.188 1 97.69 53 GLN B C 1
ATOM 2793 O O . GLN B 1 53 ? -2.482 -6.238 18.062 1 97.69 53 GLN B O 1
ATOM 2798 N N . GLU B 1 54 ? -2.045 -4.113 17.391 1 96.25 54 GLU B N 1
ATOM 2799 C CA . GLU B 1 54 ? -1.289 -3.781 18.594 1 96.25 54 GLU B CA 1
ATOM 2800 C C . GLU B 1 54 ? -2.1 -2.883 19.531 1 96.25 54 GLU B C 1
ATOM 2802 O O . GLU B 1 54 ? -1.842 -2.834 20.734 1 96.25 54 GLU B O 1
ATOM 2807 N N . VAL B 1 55 ? -3.053 -2.104 18.938 1 95.94 55 VAL B N 1
ATOM 2808 C CA . VAL B 1 55 ? -3.77 -1.117 19.75 1 95.94 55 VAL B CA 1
ATOM 2809 C C . VAL B 1 55 ? -5.238 -1.08 19.328 1 95.94 55 VAL B C 1
ATOM 2811 O O . VAL B 1 55 ? -5.582 -1.476 18.203 1 95.94 55 VAL B O 1
ATOM 2814 N N . ASP B 1 56 ? -6.074 -0.621 20.297 1 96.19 56 ASP B N 1
ATOM 2815 C CA . ASP B 1 56 ? -7.484 -0.375 19.984 1 96.19 56 ASP B CA 1
ATOM 2816 C C . ASP B 1 56 ? -7.738 1.107 19.734 1 96.19 56 ASP B C 1
ATOM 2818 O O . ASP B 1 56 ? -8.508 1.747 20.453 1 96.19 56 ASP B O 1
ATOM 2822 N N . LEU B 1 57 ? -7.059 1.745 18.844 1 98.06 57 LEU B N 1
ATOM 2823 C CA . LEU B 1 57 ? -7.211 3.123 18.391 1 98.06 57 LEU B CA 1
ATOM 2824 C C . LEU B 1 57 ? -7.895 3.174 17.031 1 98.06 57 LEU B C 1
ATOM 2826 O O . LEU B 1 57 ? -7.781 2.236 16.234 1 98.06 57 LEU B O 1
ATOM 2830 N N . ASP B 1 58 ? -8.688 4.215 16.812 1 98.5 58 ASP B N 1
ATOM 2831 C CA . ASP B 1 58 ? -9.055 4.484 15.43 1 98.5 58 ASP B CA 1
ATOM 2832 C C . ASP B 1 58 ? -7.824 4.793 14.586 1 98.5 58 ASP B C 1
ATOM 2834 O O . ASP B 1 58 ? -6.844 5.352 15.086 1 98.5 58 ASP B O 1
ATOM 2838 N N . LEU B 1 59 ? -7.844 4.355 13.391 1 98.81 59 LEU B N 1
ATOM 2839 C CA . LEU B 1 59 ? -6.703 4.57 12.508 1 98.81 59 LEU B CA 1
ATOM 2840 C C . LEU B 1 59 ? -7.102 5.418 11.305 1 98.81 59 LEU B C 1
ATOM 2842 O O . LEU B 1 59 ? -8.25 5.371 10.859 1 98.81 59 LEU B O 1
ATOM 2846 N N . GLY B 1 60 ? -6.191 6.176 10.781 1 98.75 60 GLY B N 1
ATOM 2847 C CA . GLY B 1 60 ? -6.445 6.957 9.586 1 98.75 60 GLY B CA 1
ATOM 2848 C C . GLY B 1 60 ? -5.176 7.324 8.836 1 98.75 60 GLY B C 1
ATOM 2849 O O . GLY B 1 60 ? -4.07 7.105 9.328 1 98.75 60 GLY B O 1
ATOM 2850 N N . VAL B 1 61 ? -5.352 7.746 7.652 1 98.62 61 VAL B N 1
ATOM 2851 C CA . VAL B 1 61 ? -4.293 8.305 6.812 1 98.62 61 VAL B CA 1
ATOM 2852 C C . VAL B 1 61 ? -4.566 9.781 6.555 1 98.62 61 VAL B C 1
ATOM 2854 O O . VAL B 1 61 ? -5.691 10.164 6.219 1 98.62 61 VAL B O 1
ATOM 2857 N N . ALA B 1 62 ? -3.543 10.648 6.746 1 98.06 62 ALA B N 1
ATOM 2858 C CA . ALA B 1 62 ? -3.686 12.086 6.547 1 98.06 62 ALA B CA 1
ATOM 2859 C C . ALA B 1 62 ? -2.416 12.688 5.953 1 98.06 62 ALA B C 1
ATOM 2861 O O . ALA B 1 62 ? -1.594 13.258 6.676 1 98.06 62 ALA B O 1
ATOM 2862 N N . VAL B 1 63 ? -2.131 12.438 4.715 1 97.5 63 VAL B N 1
ATOM 2863 C CA . VAL B 1 63 ? -2.949 11.836 3.666 1 97.5 63 VAL B CA 1
ATOM 2864 C C . VAL B 1 63 ? -2.078 10.969 2.762 1 97.5 63 VAL B C 1
ATOM 2866 O O . VAL B 1 63 ? -0.848 11.023 2.836 1 97.5 63 VAL B O 1
ATOM 2869 N N . ALA B 1 64 ? -2.67 10.164 1.909 1 97.62 64 ALA B N 1
ATOM 2870 C CA . ALA B 1 64 ? -2.018 9.469 0.803 1 97.62 64 ALA B CA 1
ATOM 2871 C C . ALA B 1 64 ? -2.164 10.25 -0.5 1 97.62 64 ALA B C 1
ATOM 2873 O O . ALA B 1 64 ? -3.266 10.672 -0.859 1 97.62 64 ALA B O 1
ATOM 2874 N N . PRO B 1 65 ? -1.033 10.508 -1.206 1 96.88 65 PRO B N 1
ATOM 2875 C CA . PRO B 1 65 ? -1.135 11.203 -2.494 1 96.88 65 PRO B CA 1
ATOM 2876 C C . PRO B 1 65 ? -1.888 10.391 -3.543 1 96.88 65 PRO B C 1
ATOM 2878 O O . PRO B 1 65 ? -1.58 9.211 -3.756 1 96.88 65 PRO B O 1
ATOM 2881 N N . VAL B 1 66 ? -2.75 10.992 -4.305 1 97.12 66 VAL B N 1
ATOM 2882 C CA . VAL B 1 66 ? -3.658 10.289 -5.203 1 97.12 66 VAL B CA 1
ATOM 2883 C C . VAL B 1 66 ? -2.918 9.891 -6.477 1 97.12 66 VAL B C 1
ATOM 2885 O O . VAL B 1 66 ? -3.379 9.023 -7.223 1 97.12 66 VAL B O 1
ATOM 2888 N N . GLN B 1 67 ? -1.761 10.5 -6.711 1 96.19 67 GLN B N 1
ATOM 2889 C CA . GLN B 1 67 ? -1.074 10.25 -7.973 1 96.19 67 GLN B CA 1
ATOM 2890 C C . GLN B 1 67 ? -0.181 9.016 -7.879 1 96.19 67 GLN B C 1
ATOM 2892 O O . GLN B 1 67 ? 0.222 8.461 -8.898 1 96.19 67 GLN B O 1
ATOM 2897 N N . THR B 1 68 ? 0.104 8.625 -6.66 1 96.12 68 THR B N 1
ATOM 2898 C CA . THR B 1 68 ? 1.191 7.668 -6.488 1 96.12 68 THR B CA 1
ATOM 2899 C C . THR B 1 68 ? 0.672 6.238 -6.582 1 96.12 68 THR B C 1
ATOM 2901 O O . THR B 1 68 ? 1.458 5.289 -6.633 1 96.12 68 THR B O 1
ATOM 2904 N N . ARG B 1 69 ? -0.616 5.992 -6.629 1 96.5 69 ARG B N 1
ATOM 2905 C CA . ARG B 1 69 ? -1.278 4.699 -6.77 1 96.5 69 ARG B CA 1
ATOM 2906 C C . ARG B 1 69 ? -2.637 4.852 -7.445 1 96.5 69 ARG B C 1
ATOM 2908 O O . ARG B 1 69 ? -3.223 5.934 -7.438 1 96.5 69 ARG B O 1
ATOM 2915 N N . SER B 1 70 ? -3.158 3.758 -7.992 1 96.62 70 SER B N 1
ATOM 2916 C CA . SER B 1 70 ? -4.488 3.777 -8.594 1 96.62 70 SER B CA 1
ATOM 2917 C C . SER B 1 70 ? -5.578 3.795 -7.531 1 96.62 70 SER B C 1
ATOM 2919 O O . SER B 1 70 ? -5.34 3.402 -6.387 1 96.62 70 SER B O 1
ATOM 2921 N N . ALA B 1 71 ? -6.762 4.266 -7.938 1 96.69 71 ALA B N 1
ATOM 2922 C CA . ALA B 1 71 ? -7.922 4.227 -7.051 1 96.69 71 ALA B CA 1
ATOM 2923 C C . ALA B 1 71 ? -8.234 2.799 -6.617 1 96.69 71 ALA B C 1
ATOM 2925 O O . ALA B 1 71 ? -8.68 2.57 -5.492 1 96.69 71 ALA B O 1
ATOM 2926 N N . PHE B 1 72 ? -7.898 1.875 -7.504 1 95.25 72 PHE B N 1
ATOM 2927 C CA . PHE B 1 72 ? -8.078 0.454 -7.227 1 95.25 72 PHE B CA 1
ATOM 2928 C C . PHE B 1 72 ? -7.246 0.028 -6.023 1 95.25 72 PHE B C 1
ATOM 2930 O O . PHE B 1 72 ? -7.766 -0.596 -5.094 1 95.25 72 PHE B O 1
ATOM 2937 N N . VAL B 1 73 ? -6.02 0.452 -5.977 1 96.44 73 VAL B N 1
ATOM 2938 C CA . VAL B 1 73 ? -5.078 0.1 -4.918 1 96.44 73 VAL B CA 1
ATOM 2939 C C . VAL B 1 73 ? -5.453 0.824 -3.627 1 96.44 73 VAL B C 1
ATOM 2941 O O . VAL B 1 73 ? -5.469 0.221 -2.551 1 96.44 73 VAL B O 1
ATOM 2944 N N . LEU B 1 74 ? -5.816 2.061 -3.73 1 97.12 74 LEU B N 1
ATOM 2945 C CA . LEU B 1 74 ? -6.207 2.848 -2.566 1 97.12 74 LEU B CA 1
ATOM 2946 C C . LEU B 1 74 ? -7.457 2.266 -1.911 1 97.12 74 LEU B C 1
ATOM 2948 O O . LEU B 1 74 ? -7.523 2.15 -0.685 1 97.12 74 LEU B O 1
ATOM 2952 N N . GLY B 1 75 ? -8.43 1.94 -2.742 1 96.25 75 GLY B N 1
ATOM 2953 C CA . GLY B 1 75 ? -9.664 1.367 -2.234 1 96.25 75 GLY B CA 1
ATOM 2954 C C . GLY B 1 75 ? -9.461 0.052 -1.507 1 96.25 75 GLY B C 1
ATOM 2955 O O . GLY B 1 75 ? -10.016 -0.161 -0.428 1 96.25 75 GLY B O 1
ATOM 2956 N N . ARG B 1 76 ? -8.617 -0.776 -2.061 1 95.38 76 ARG B N 1
ATOM 2957 C CA . ARG B 1 76 ? -8.32 -2.066 -1.447 1 95.38 76 ARG B CA 1
ATOM 2958 C C . ARG B 1 76 ? -7.629 -1.889 -0.101 1 95.38 76 ARG B C 1
ATOM 2960 O O . ARG B 1 76 ? -7.938 -2.596 0.861 1 95.38 76 ARG B O 1
ATOM 2967 N N . ALA B 1 77 ? -6.699 -0.967 -0.068 1 96.94 77 ALA B N 1
ATOM 2968 C CA . ALA B 1 77 ? -5.996 -0.698 1.185 1 96.94 77 ALA B CA 1
ATOM 2969 C C . ALA B 1 77 ? -6.965 -0.215 2.262 1 96.94 77 ALA B C 1
ATOM 2971 O O . ALA B 1 77 ? -6.914 -0.68 3.402 1 96.94 77 ALA B O 1
ATOM 2972 N N . ALA B 1 78 ? -7.848 0.644 1.869 1 97.56 78 ALA B N 1
ATOM 2973 C CA . ALA B 1 78 ? -8.82 1.199 2.809 1 97.56 78 ALA B CA 1
ATOM 2974 C C . ALA B 1 78 ? -9.75 0.115 3.336 1 97.56 78 ALA B C 1
ATOM 2976 O O . ALA B 1 78 ? -9.992 0.028 4.543 1 97.56 78 ALA B O 1
ATOM 2977 N N . LEU B 1 79 ? -10.25 -0.678 2.447 1 96.62 79 LEU B N 1
ATOM 2978 C CA . LEU B 1 79 ? -11.188 -1.722 2.84 1 96.62 79 LEU B CA 1
ATOM 2979 C C . LEU B 1 79 ? -10.508 -2.771 3.709 1 96.62 79 LEU B C 1
ATOM 2981 O O . LEU B 1 79 ? -11.117 -3.301 4.641 1 96.62 79 LEU B O 1
ATOM 2985 N N . THR B 1 80 ? -9.281 -3.105 3.381 1 97 80 THR B N 1
ATOM 2986 C CA . THR B 1 80 ? -8.516 -4.039 4.199 1 97 80 THR B CA 1
ATOM 2987 C C . THR B 1 80 ? -8.336 -3.496 5.613 1 97 80 THR B C 1
ATOM 2989 O O . THR B 1 80 ? -8.578 -4.207 6.594 1 97 80 THR B O 1
ATOM 2992 N N . LEU B 1 81 ? -7.965 -2.24 5.742 1 98.19 81 LEU B N 1
ATOM 2993 C CA . LEU B 1 81 ? -7.766 -1.64 7.055 1 98.19 81 LEU B CA 1
ATOM 2994 C C . LEU B 1 81 ? -9.094 -1.478 7.789 1 98.19 81 LEU B C 1
ATOM 2996 O O . LEU B 1 81 ? -9.148 -1.592 9.016 1 98.19 81 LEU B O 1
ATOM 3000 N N . ALA B 1 82 ? -10.141 -1.177 7.07 1 97.69 82 ALA B N 1
ATOM 3001 C CA . ALA B 1 82 ? -11.469 -1.138 7.684 1 97.69 82 ALA B CA 1
ATOM 3002 C C . ALA B 1 82 ? -11.812 -2.479 8.32 1 97.69 82 ALA B C 1
ATOM 3004 O O . ALA B 1 82 ? -12.328 -2.523 9.445 1 97.69 82 ALA B O 1
ATOM 3005 N N . GLU B 1 83 ? -11.516 -3.529 7.602 1 96.69 83 GLU B N 1
ATOM 3006 C CA . GLU B 1 83 ? -11.773 -4.852 8.164 1 96.69 83 GLU B CA 1
ATOM 3007 C C . GLU B 1 83 ? -10.898 -5.121 9.383 1 96.69 83 GLU B C 1
ATOM 3009 O O . GLU B 1 83 ? -11.391 -5.57 10.422 1 96.69 83 GLU B O 1
ATOM 3014 N N . LEU B 1 84 ? -9.625 -4.805 9.289 1 97.44 84 LEU B N 1
ATOM 3015 C CA . LEU B 1 84 ? -8.656 -5.09 10.344 1 97.44 84 LEU B CA 1
ATOM 3016 C C . LEU B 1 84 ? -9.023 -4.34 11.625 1 97.44 84 LEU B C 1
ATOM 3018 O O . LEU B 1 84 ? -8.711 -4.801 12.727 1 97.44 84 LEU B O 1
ATOM 3022 N N . THR B 1 85 ? -9.719 -3.215 11.508 1 97.62 85 THR B N 1
ATOM 3023 C CA . THR B 1 85 ? -10 -2.367 12.656 1 97.62 85 THR B CA 1
ATOM 3024 C C . THR B 1 85 ? -11.461 -2.518 13.094 1 97.62 85 THR B C 1
ATOM 3026 O O . THR B 1 85 ? -11.898 -1.857 14.031 1 97.62 85 THR B O 1
ATOM 3029 N N . GLY B 1 86 ? -12.203 -3.332 12.398 1 95.94 86 GLY B N 1
ATOM 3030 C CA . GLY B 1 86 ? -13.625 -3.461 12.688 1 95.94 86 GLY B CA 1
ATOM 3031 C C . GLY B 1 86 ? -14.422 -2.219 12.336 1 95.94 8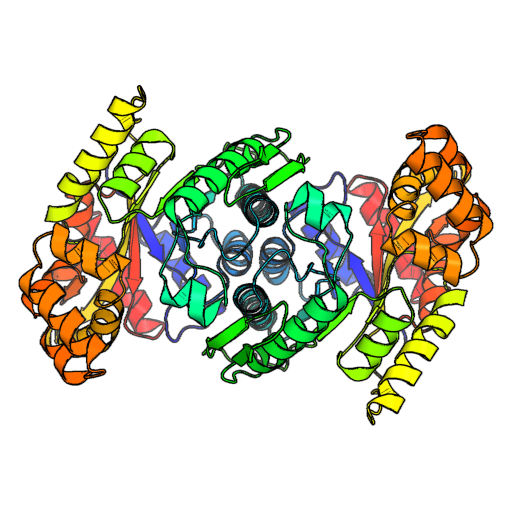6 GLY B C 1
ATOM 3032 O O . GLY B 1 86 ? -15.414 -1.903 12.992 1 95.94 86 GLY B O 1
ATOM 3033 N N . GLY B 1 87 ? -13.906 -1.462 11.359 1 96.75 87 GLY B N 1
ATOM 3034 C CA . GLY B 1 87 ? -14.641 -0.305 10.875 1 96.75 87 GLY B CA 1
ATOM 3035 C C . GLY B 1 87 ? -14.102 1.01 11.406 1 96.75 87 GLY B C 1
ATOM 3036 O O . GLY B 1 87 ? -14.656 2.074 11.125 1 96.75 87 GLY B O 1
ATOM 3037 N N . ARG B 1 88 ? -13.023 1.007 12.148 1 97.56 88 ARG B N 1
ATOM 3038 C CA . ARG B 1 88 ? -12.469 2.199 12.773 1 97.56 88 ARG B CA 1
ATOM 3039 C C . ARG B 1 88 ? -11.328 2.773 11.938 1 97.56 88 ARG B C 1
ATOM 3041 O O . ARG B 1 88 ? -10.258 3.078 12.469 1 97.56 88 ARG B O 1
ATOM 3048 N N . PHE B 1 89 ? -11.562 2.854 10.664 1 98.44 89 PHE B N 1
ATOM 3049 C CA . PHE B 1 89 ? -10.547 3.375 9.758 1 98.44 89 PHE B CA 1
ATOM 3050 C C . PHE B 1 89 ? -11.117 4.496 8.891 1 98.44 89 PHE B C 1
ATOM 3052 O O . PHE B 1 89 ? -12.258 4.422 8.445 1 98.44 89 PHE B O 1
ATOM 3059 N N . SER B 1 90 ? -10.297 5.594 8.672 1 98.75 90 SER B N 1
ATOM 3060 C CA . SER B 1 90 ? -10.602 6.684 7.75 1 98.75 90 SER B CA 1
ATOM 3061 C C . SER B 1 90 ? -9.477 6.898 6.742 1 98.75 90 SER B C 1
ATOM 3063 O O . SER B 1 90 ? -8.305 6.809 7.09 1 98.75 90 SER B O 1
ATOM 3065 N N . LEU B 1 91 ? -9.859 7.145 5.52 1 98.81 91 LEU B N 1
ATOM 3066 C CA . LEU B 1 91 ? -8.867 7.379 4.477 1 98.81 91 LEU B CA 1
ATOM 3067 C C . LEU B 1 91 ? -8.828 8.852 4.082 1 98.81 91 LEU B C 1
ATOM 3069 O O . LEU B 1 91 ? -9.828 9.398 3.613 1 98.81 91 LEU B O 1
ATOM 3073 N N . GLY B 1 92 ? -7.715 9.461 4.336 1 98.81 92 GLY B N 1
ATOM 3074 C CA . GLY B 1 92 ? -7.457 10.781 3.766 1 98.81 92 GLY B CA 1
ATOM 3075 C C . GLY B 1 92 ? -6.582 10.734 2.527 1 98.81 92 GLY B C 1
ATOM 3076 O O . GLY B 1 92 ? -5.551 10.055 2.516 1 98.81 92 GLY B O 1
ATOM 3077 N N . ILE B 1 93 ? -6.996 11.406 1.489 1 98.69 93 ILE B N 1
ATOM 3078 C CA . ILE B 1 93 ? -6.223 11.5 0.254 1 98.69 93 ILE B CA 1
ATOM 3079 C C . ILE B 1 93 ? -5.996 12.961 -0.107 1 98.69 93 ILE B C 1
ATOM 3081 O O . ILE B 1 93 ? -6.656 13.852 0.434 1 98.69 93 ILE B O 1
ATOM 3085 N N . GLY B 1 94 ? -5.059 13.219 -0.916 1 97.44 94 GLY B N 1
ATOM 3086 C CA . GLY B 1 94 ? -4.781 14.57 -1.386 1 97.44 94 GLY B CA 1
ATOM 3087 C C . GLY B 1 94 ? -3.734 14.617 -2.482 1 97.44 94 GLY B C 1
ATOM 3088 O O . GLY B 1 94 ? -3.197 13.578 -2.879 1 97.44 94 GLY B O 1
ATOM 3089 N N . ALA B 1 95 ? -3.461 15.75 -3.016 1 93.44 95 ALA B N 1
ATOM 3090 C CA . ALA B 1 95 ? -2.48 15.953 -4.078 1 93.44 95 ALA B CA 1
ATOM 3091 C C . ALA B 1 95 ? -1.057 15.852 -3.539 1 93.44 95 ALA B C 1
ATOM 3093 O O . ALA B 1 95 ? -0.126 15.531 -4.281 1 93.44 95 ALA B O 1
ATOM 3094 N N . SER B 1 96 ? -0.953 16.047 -2.275 1 89.31 96 SER B N 1
ATOM 3095 C CA . SER B 1 96 ? 0.363 16.094 -1.645 1 89.31 96 SER B CA 1
ATOM 3096 C C . SER B 1 96 ? 1.215 17.219 -2.213 1 89.31 96 SER B C 1
ATOM 3098 O O . SER B 1 96 ? 0.708 18.312 -2.482 1 89.31 96 SER B O 1
ATOM 3100 N N . SER B 1 97 ? 2.566 17.047 -2.268 1 87.06 97 SER B N 1
ATOM 3101 C CA . SER B 1 97 ? 3.455 18.094 -2.752 1 87.06 97 SER B CA 1
ATOM 3102 C C . SER B 1 97 ? 4.012 17.766 -4.129 1 87.06 97 SER B C 1
ATOM 3104 O O . SER B 1 97 ? 4.195 16.594 -4.461 1 87.06 97 SER B O 1
ATOM 3106 N N . GLU B 1 98 ? 4.273 18.812 -4.836 1 88.81 98 GLU B N 1
ATOM 3107 C CA . GLU B 1 98 ? 4.824 18.656 -6.18 1 88.81 98 GLU B CA 1
ATOM 3108 C C . GLU B 1 98 ? 6.145 17.891 -6.152 1 88.81 98 GLU B C 1
ATOM 3110 O O . GLU B 1 98 ? 6.41 17.078 -7.031 1 88.81 98 GLU B O 1
ATOM 3115 N N . VAL B 1 99 ? 6.934 18.156 -5.164 1 86.75 99 VAL B N 1
ATOM 3116 C CA . VAL B 1 99 ? 8.242 17.516 -5.062 1 86.75 99 VAL B CA 1
ATOM 3117 C C . VAL B 1 99 ? 8.078 16.016 -4.887 1 86.75 99 VAL B C 1
ATOM 3119 O O . VAL B 1 99 ? 8.758 15.227 -5.559 1 86.75 99 VAL B O 1
ATOM 3122 N N . LEU B 1 100 ? 7.215 15.594 -3.982 1 89.5 100 LEU B N 1
ATOM 3123 C CA . LEU B 1 100 ? 6.984 14.172 -3.74 1 89.5 100 LEU B CA 1
ATOM 3124 C C . LEU B 1 100 ? 6.48 13.477 -5.004 1 89.5 100 LEU B C 1
ATOM 3126 O O . LEU B 1 100 ? 6.984 12.422 -5.379 1 89.5 100 LEU B O 1
ATOM 3130 N N . VAL B 1 101 ? 5.578 14.102 -5.723 1 93.5 101 VAL B N 1
ATOM 3131 C CA . VAL B 1 101 ? 4.91 13.484 -6.863 1 93.5 101 VAL B CA 1
ATOM 3132 C C . VAL B 1 101 ? 5.859 13.453 -8.062 1 93.5 101 VAL B C 1
ATOM 3134 O O . VAL B 1 101 ? 6 12.414 -8.719 1 93.5 101 VAL B O 1
ATOM 3137 N N . THR B 1 102 ? 6.582 14.547 -8.32 1 93.12 102 THR B N 1
ATOM 3138 C CA . THR B 1 102 ? 7.387 14.633 -9.531 1 93.12 102 THR B CA 1
ATOM 3139 C C . THR B 1 102 ? 8.773 14.031 -9.305 1 93.12 102 THR B C 1
ATOM 3141 O O . THR B 1 102 ? 9.25 13.234 -10.109 1 93.12 102 THR B O 1
ATOM 3144 N N . ARG B 1 103 ? 9.352 14.344 -8.172 1 91.44 103 ARG B N 1
ATOM 3145 C CA . ARG B 1 103 ? 10.734 13.93 -7.969 1 91.44 103 ARG B CA 1
ATOM 3146 C C . ARG B 1 103 ? 10.805 12.539 -7.352 1 91.44 103 ARG B C 1
ATOM 3148 O O . ARG B 1 103 ? 11.5 11.656 -7.867 1 91.44 103 ARG B O 1
ATOM 3155 N N . PHE B 1 104 ? 10.055 12.281 -6.301 1 91.69 104 PHE B N 1
ATOM 3156 C CA . PHE B 1 104 ? 10.148 11 -5.609 1 91.69 104 PHE B CA 1
ATOM 3157 C C . PHE B 1 104 ? 9.383 9.922 -6.363 1 91.69 104 PHE B C 1
ATOM 3159 O O . PHE B 1 104 ? 9.898 8.82 -6.578 1 91.69 104 PHE B O 1
ATOM 3166 N N . ALA B 1 105 ? 8.195 10.266 -6.836 1 93.62 105 ALA B N 1
ATOM 3167 C CA . ALA B 1 105 ? 7.348 9.258 -7.465 1 93.62 105 ALA B CA 1
ATOM 3168 C C . ALA B 1 105 ? 7.516 9.273 -8.977 1 93.62 105 ALA B C 1
ATOM 3170 O O . ALA B 1 105 ? 7.105 8.328 -9.664 1 93.62 105 ALA B O 1
ATOM 3171 N N . GLY B 1 106 ? 8.133 10.359 -9.57 1 94.19 106 GLY B N 1
ATOM 3172 C CA . GLY B 1 106 ? 8.398 10.43 -11 1 94.19 106 GLY B CA 1
ATOM 3173 C C . GLY B 1 106 ? 7.145 10.578 -11.836 1 94.19 106 GLY B C 1
ATOM 3174 O O . GLY B 1 106 ? 7.066 10.055 -12.945 1 94.19 106 GLY B O 1
ATOM 3175 N N . LEU B 1 107 ? 6.129 11.203 -11.242 1 94.88 107 LEU B N 1
ATOM 3176 C CA . LEU B 1 107 ? 4.832 11.305 -11.914 1 94.88 107 LEU B CA 1
ATOM 3177 C C . LEU B 1 107 ? 4.551 12.75 -12.328 1 94.88 107 LEU B C 1
ATOM 3179 O O . LEU B 1 107 ? 5.242 13.672 -11.891 1 94.88 107 LEU B O 1
ATOM 3183 N N . ASP B 1 108 ? 3.547 12.891 -13.125 1 91.12 108 ASP B N 1
ATOM 3184 C CA . ASP B 1 108 ? 3.176 14.227 -13.602 1 91.12 108 ASP B CA 1
ATOM 3185 C C . ASP B 1 108 ? 2.365 14.969 -12.547 1 91.12 108 ASP B C 1
ATOM 3187 O O . ASP B 1 108 ? 1.548 14.375 -11.844 1 91.12 108 ASP B O 1
ATOM 3191 N N . TRP B 1 109 ? 2.629 16.266 -12.438 1 90.56 109 TRP B N 1
ATOM 3192 C CA . TRP B 1 109 ? 1.891 17.141 -11.539 1 90.56 109 TRP B CA 1
ATOM 3193 C C . TRP B 1 109 ? 0.908 18.016 -12.32 1 90.56 109 TRP B C 1
ATOM 3195 O O . TRP B 1 109 ? 0.609 19.141 -11.914 1 90.56 109 TRP B O 1
ATOM 3205 N N . ASP B 1 110 ? 0.19 17.5 -13.227 1 90.81 110 ASP B N 1
ATOM 3206 C CA . ASP B 1 110 ? -0.767 18.266 -14.031 1 90.81 110 ASP B CA 1
ATOM 3207 C C . ASP B 1 110 ? -2.186 18.094 -13.492 1 90.81 110 ASP B C 1
ATOM 3209 O O . ASP B 1 110 ? -2.688 16.984 -13.383 1 90.81 110 ASP B O 1
ATOM 3213 N N . LYS B 1 111 ? -2.922 19.219 -13.18 1 95.19 111 LYS B N 1
ATOM 3214 C CA . LYS B 1 111 ? -4.301 19.281 -12.703 1 95.19 111 LYS B CA 1
ATOM 3215 C C . LYS B 1 111 ? -4.5 18.406 -11.477 1 95.19 111 LYS B C 1
ATOM 3217 O O . LYS B 1 111 ? -5.395 17.562 -11.453 1 95.19 111 LYS B O 1
ATOM 3222 N N . PRO B 1 112 ? -3.74 18.688 -10.375 1 95.12 112 PRO B N 1
ATOM 3223 C CA . PRO B 1 112 ? -3.787 17.828 -9.195 1 95.12 112 PRO B CA 1
ATOM 3224 C C . PRO B 1 112 ? -5.172 17.781 -8.547 1 95.12 112 PRO B C 1
ATOM 3226 O O . PRO B 1 112 ? -5.586 16.734 -8.039 1 95.12 112 PRO B O 1
ATOM 3229 N N . LEU B 1 113 ? -5.941 18.875 -8.57 1 96.62 113 LEU B N 1
ATOM 3230 C CA . LEU B 1 113 ? -7.258 18.875 -7.941 1 96.62 113 LEU B CA 1
ATOM 3231 C C . LEU B 1 113 ? -8.25 18.031 -8.742 1 96.62 113 LEU B C 1
ATOM 3233 O O . LEU B 1 113 ? -9.141 17.422 -8.172 1 96.62 113 LEU B O 1
ATOM 3237 N N . THR B 1 114 ? -8.086 18.062 -10.086 1 98 114 THR B N 1
ATOM 3238 C CA . THR B 1 114 ? -8.891 17.172 -10.922 1 98 114 THR B CA 1
ATOM 3239 C C . THR B 1 114 ? -8.625 15.719 -10.57 1 98 114 THR B C 1
ATOM 3241 O O . THR B 1 114 ? -9.555 14.906 -10.492 1 98 114 THR B O 1
ATOM 3244 N N . HIS B 1 115 ? -7.359 15.422 -10.352 1 97.81 115 HIS B N 1
ATOM 3245 C CA . HIS B 1 115 ? -6.977 14.062 -9.977 1 97.81 115 HIS B CA 1
ATOM 3246 C C . HIS B 1 115 ? -7.613 13.656 -8.648 1 97.81 115 HIS B C 1
ATOM 3248 O O . HIS B 1 115 ? -8.109 12.539 -8.508 1 97.81 115 HIS B O 1
ATOM 3254 N N . VAL B 1 116 ? -7.609 14.555 -7.695 1 98.44 116 VAL B N 1
ATOM 3255 C CA . VAL B 1 116 ? -8.195 14.289 -6.391 1 98.44 116 VAL B CA 1
ATOM 3256 C C . VAL B 1 116 ? -9.695 14.055 -6.539 1 98.44 116 VAL B C 1
ATOM 3258 O O . VAL B 1 116 ? -10.234 13.086 -6 1 98.44 116 VAL B O 1
ATOM 3261 N N . ARG B 1 117 ? -10.352 14.898 -7.254 1 98.5 117 ARG B N 1
ATOM 3262 C CA . ARG B 1 117 ? -11.797 14.805 -7.434 1 98.5 117 ARG B CA 1
ATOM 3263 C C . ARG B 1 117 ? -12.188 13.477 -8.078 1 98.5 117 ARG B C 1
ATOM 3265 O O . ARG B 1 117 ? -13.094 12.789 -7.609 1 98.5 117 ARG B O 1
ATOM 3272 N N . GLU B 1 118 ? -11.508 13.148 -9.156 1 98.5 118 GLU B N 1
ATOM 3273 C CA . GLU B 1 118 ? -11.852 11.938 -9.906 1 98.5 118 GLU B CA 1
ATOM 3274 C C . GLU B 1 118 ? -11.492 10.68 -9.117 1 98.5 118 GLU B C 1
ATOM 3276 O O . GLU B 1 118 ? -12.195 9.672 -9.195 1 98.5 118 GLU B O 1
ATOM 3281 N N . THR B 1 119 ? -10.375 10.727 -8.344 1 98.44 119 THR B N 1
ATOM 3282 C CA . THR B 1 119 ? -10.047 9.617 -7.453 1 98.44 119 THR B CA 1
ATOM 3283 C C . THR B 1 119 ? -11.125 9.453 -6.387 1 98.44 119 THR B C 1
ATOM 3285 O O . THR B 1 119 ? -11.508 8.328 -6.055 1 98.44 119 THR B O 1
ATOM 3288 N N . THR B 1 120 ? -11.594 10.57 -5.844 1 98.62 120 THR B N 1
ATOM 3289 C CA . THR B 1 120 ? -12.656 10.531 -4.84 1 98.62 120 THR B CA 1
ATOM 3290 C C . THR B 1 120 ? -13.906 9.875 -5.402 1 98.62 120 THR B C 1
ATOM 3292 O O . THR B 1 120 ? -14.539 9.055 -4.73 1 98.62 120 THR B O 1
ATOM 3295 N N . GLU B 1 121 ? -14.234 10.227 -6.598 1 97.88 121 GLU B N 1
ATOM 3296 C CA . GLU B 1 121 ? -15.383 9.625 -7.262 1 97.88 121 GLU B CA 1
ATOM 3297 C C . GLU B 1 121 ? -15.234 8.109 -7.363 1 97.88 121 GLU B C 1
ATOM 3299 O O . GLU B 1 121 ? -16.156 7.363 -7.031 1 97.88 121 GLU B O 1
ATOM 3304 N N . ALA B 1 122 ? -14.117 7.664 -7.828 1 97.31 122 ALA B N 1
ATOM 3305 C CA . ALA B 1 122 ? -13.852 6.234 -7.957 1 97.31 122 ALA B CA 1
ATOM 3306 C C . ALA B 1 122 ? -13.906 5.543 -6.598 1 97.31 122 ALA B C 1
ATOM 3308 O O . ALA B 1 122 ? -14.531 4.488 -6.453 1 97.31 122 ALA B O 1
ATOM 3309 N N . LEU B 1 123 ? -13.297 6.141 -5.594 1 97.44 123 LEU B N 1
ATOM 3310 C CA . LEU B 1 123 ? -13.203 5.547 -4.266 1 97.44 123 LEU B CA 1
ATOM 3311 C C . LEU B 1 123 ? -14.578 5.441 -3.617 1 97.44 123 LEU B C 1
ATOM 3313 O O . LEU B 1 123 ? -14.859 4.484 -2.893 1 97.44 123 LEU B O 1
ATOM 3317 N N . ARG B 1 124 ? -15.414 6.422 -3.818 1 96.31 124 ARG B N 1
ATOM 3318 C CA . ARG B 1 124 ? -16.766 6.367 -3.258 1 96.31 124 ARG B CA 1
ATOM 3319 C C . ARG B 1 124 ? -17.484 5.102 -3.699 1 96.31 124 ARG B C 1
ATOM 3321 O O . ARG B 1 124 ? -18.094 4.41 -2.879 1 96.31 124 ARG B O 1
ATOM 3328 N N . ALA B 1 125 ? -17.391 4.816 -4.953 1 94.81 125 ALA B N 1
ATOM 3329 C CA . ALA B 1 125 ? -18.031 3.621 -5.484 1 94.81 125 ALA B CA 1
ATOM 3330 C C . ALA B 1 125 ? -17.375 2.355 -4.945 1 94.81 125 ALA B C 1
ATOM 3332 O O . ALA B 1 125 ? -18.062 1.438 -4.488 1 94.81 125 ALA B O 1
ATOM 3333 N N . ILE B 1 126 ? -16.062 2.314 -4.93 1 94.69 126 ILE B N 1
ATOM 3334 C CA . ILE B 1 126 ? -15.297 1.149 -4.492 1 94.69 126 ILE B CA 1
ATOM 3335 C C . ILE B 1 126 ? -15.602 0.857 -3.025 1 94.69 126 ILE B C 1
ATOM 3337 O O . ILE B 1 126 ? -15.906 -0.281 -2.662 1 94.69 126 ILE B O 1
ATOM 3341 N N . LEU B 1 127 ? -15.578 1.881 -2.197 1 95.38 127 LEU B N 1
ATOM 3342 C CA . LEU B 1 127 ? -15.742 1.723 -0.756 1 95.38 127 LEU B CA 1
ATOM 3343 C C . LEU B 1 127 ? -17.172 1.352 -0.404 1 95.38 127 LEU B C 1
ATOM 3345 O O . LEU B 1 127 ? -17.422 0.728 0.63 1 95.38 127 LEU B O 1
ATOM 3349 N N . ALA B 1 128 ? -18.094 1.673 -1.257 1 93 128 ALA B N 1
ATOM 3350 C CA . ALA B 1 128 ? -19.5 1.348 -1.043 1 93 128 ALA B CA 1
ATOM 3351 C C . ALA B 1 128 ? -19.828 -0.048 -1.565 1 93 128 ALA B C 1
ATOM 3353 O O . ALA B 1 128 ? -20.969 -0.51 -1.453 1 93 128 ALA B O 1
ATOM 3354 N N . GLY B 1 129 ? -18.844 -0.709 -2.178 1 90.5 129 GLY B N 1
ATOM 3355 C CA . GLY B 1 129 ? -19.094 -2.035 -2.727 1 90.5 129 GLY B CA 1
ATOM 3356 C C . GLY B 1 129 ? -19.844 -2.01 -4.039 1 90.5 129 GLY B C 1
ATOM 3357 O O . GLY B 1 129 ? -20.5 -2.99 -4.402 1 90.5 129 GLY B O 1
ATOM 3358 N N . GLN B 1 130 ? -19.781 -0.88 -4.68 1 92.31 130 GLN B N 1
ATOM 3359 C CA . GLN B 1 130 ? -20.422 -0.732 -5.98 1 92.31 130 GLN B CA 1
ATOM 3360 C C . GLN B 1 130 ? -19.406 -0.882 -7.113 1 92.31 130 GLN B C 1
ATOM 3362 O O . GLN B 1 130 ? -18.203 -0.729 -6.902 1 92.31 130 GLN B O 1
ATOM 3367 N N . ARG B 1 131 ? -19.891 -1.306 -8.273 1 92.5 131 ARG B N 1
ATOM 3368 C CA . ARG B 1 131 ? -19.047 -1.312 -9.461 1 92.5 131 ARG B CA 1
ATOM 3369 C C . ARG B 1 131 ? -18.562 0.095 -9.797 1 92.5 131 ARG B C 1
ATOM 3371 O O . ARG B 1 131 ? -19.359 1.011 -9.977 1 92.5 131 ARG B O 1
ATOM 3378 N N . ALA B 1 132 ? -17.312 0.319 -9.773 1 93 132 ALA B N 1
ATOM 3379 C CA . ALA B 1 132 ? -16.734 1.639 -10.008 1 93 132 ALA B CA 1
ATOM 3380 C C . ALA B 1 132 ? -16.391 1.839 -11.484 1 93 132 ALA B C 1
ATOM 3382 O O . ALA B 1 132 ? -15.672 1.037 -12.078 1 93 132 ALA B O 1
ATOM 3383 N N . THR B 1 133 ? -16.984 2.844 -12.086 1 95.25 133 THR B N 1
ATOM 3384 C CA . THR B 1 133 ? -16.672 3.264 -13.453 1 95.25 133 THR B CA 1
ATOM 3385 C C . THR B 1 133 ? -16.438 4.77 -13.508 1 95.25 133 THR B C 1
ATOM 3387 O O . THR B 1 133 ? -17.312 5.559 -13.164 1 95.25 133 THR B O 1
ATOM 3390 N N . VAL B 1 134 ? -15.258 5.141 -13.789 1 96.19 134 VAL B N 1
ATOM 3391 C CA . VAL B 1 134 ? -14.859 6.539 -13.938 1 96.19 134 VAL B CA 1
ATOM 3392 C C . VAL B 1 134 ? -14.094 6.727 -15.242 1 96.19 134 VAL B C 1
ATOM 3394 O O . VAL B 1 134 ? -13.141 5.996 -15.523 1 96.19 134 VAL B O 1
ATOM 3397 N N . GLU B 1 135 ? -14.539 7.562 -16.109 1 96.12 135 GLU B N 1
ATOM 3398 C CA . GLU B 1 135 ? -13.844 7.977 -17.328 1 96.12 135 GLU B CA 1
ATOM 3399 C C . GLU B 1 135 ? -13.445 9.445 -17.266 1 96.12 135 GLU B C 1
ATOM 3401 O O . GLU B 1 135 ? -13.945 10.266 -18.047 1 96.12 135 GLU B O 1
ATOM 3406 N N . GLY B 1 136 ? -12.539 9.672 -16.359 1 96.94 136 GLY B N 1
ATOM 3407 C CA . GLY B 1 136 ? -12.141 11.055 -16.125 1 96.94 136 GLY B CA 1
ATOM 3408 C C . GLY B 1 136 ? -10.953 11.477 -16.969 1 96.94 136 GLY B C 1
ATOM 3409 O O . GLY B 1 136 ? -10.477 10.719 -17.812 1 96.94 136 GLY B O 1
ATOM 3410 N N . GLU B 1 137 ? -10.508 12.711 -16.781 1 97.12 137 GLU B N 1
ATOM 3411 C CA . GLU B 1 137 ? -9.328 13.266 -17.453 1 97.12 137 GLU B CA 1
ATOM 3412 C C . GLU B 1 137 ? -8.047 12.648 -16.922 1 97.12 137 GLU B C 1
ATOM 3414 O O . GLU B 1 137 ? -7.117 12.367 -17.672 1 97.12 137 GLU B O 1
ATOM 3419 N N . LYS B 1 138 ? -8.016 12.398 -15.555 1 96.81 138 LYS B N 1
ATOM 3420 C CA . LYS B 1 138 ? -6.797 11.93 -14.906 1 96.81 138 LYS B CA 1
ATOM 3421 C C . LYS B 1 138 ? -6.969 10.516 -14.367 1 96.81 138 LYS B C 1
ATOM 3423 O O . LYS B 1 138 ? -5.984 9.812 -14.133 1 96.81 138 LYS B O 1
ATOM 3428 N N . VAL B 1 139 ? -8.203 10.109 -14.117 1 97.06 139 VAL B N 1
ATOM 3429 C CA . VAL B 1 139 ? -8.484 8.82 -13.5 1 97.06 139 VAL B CA 1
ATOM 3430 C C . VAL B 1 139 ? -9.484 8.047 -14.359 1 97.06 139 VAL B C 1
ATOM 3432 O O . VAL B 1 139 ? -10.508 8.594 -14.781 1 97.06 139 VAL B O 1
ATOM 3435 N N . ARG B 1 140 ? -9.117 6.789 -14.664 1 96.62 140 ARG B N 1
ATOM 3436 C CA . ARG B 1 140 ? -10.016 5.855 -15.336 1 96.62 140 ARG B CA 1
ATOM 3437 C C . ARG B 1 140 ? -10.195 4.586 -14.5 1 96.62 140 ARG B C 1
ATOM 3439 O O . ARG B 1 140 ? -9.242 4.086 -13.906 1 96.62 140 ARG B O 1
ATOM 3446 N N . VAL B 1 141 ? -11.352 4.074 -14.367 1 95.44 141 VAL B N 1
ATOM 3447 C CA . VAL B 1 141 ? -11.703 2.781 -13.789 1 95.44 141 VAL B CA 1
ATOM 3448 C C . VAL B 1 141 ? -12.797 2.123 -14.633 1 95.44 141 VAL B C 1
ATOM 3450 O O . VAL B 1 141 ? -13.812 2.748 -14.938 1 95.44 141 VAL B O 1
ATOM 3453 N N . GLY B 1 142 ? -12.578 0.875 -15.125 1 91.88 142 GLY B N 1
ATOM 3454 C CA . GLY B 1 142 ? -13.445 0.21 -16.078 1 91.88 142 GLY B CA 1
ATOM 3455 C C . GLY B 1 142 ? -14.32 -0.855 -15.445 1 91.88 142 GLY B C 1
ATOM 3456 O O . GLY B 1 142 ? -14.359 -1.994 -15.914 1 91.88 142 GLY B O 1
ATOM 3457 N N . GLY B 1 143 ? -15.008 -0.567 -14.336 1 86.56 143 GLY B N 1
ATOM 3458 C CA . GLY B 1 143 ? -16 -1.465 -13.758 1 86.56 143 GLY B CA 1
ATOM 3459 C C . GLY B 1 143 ? -15.398 -2.463 -12.781 1 86.56 143 GLY B C 1
ATOM 3460 O O . GLY B 1 143 ? -15.562 -3.672 -12.945 1 86.56 143 GLY B O 1
ATOM 3461 N N . PHE B 1 144 ? -14.914 -2.078 -11.766 1 83.75 144 PHE B N 1
ATOM 3462 C CA . PHE B 1 144 ? -14.352 -2.93 -10.727 1 83.75 144 PHE B CA 1
ATOM 3463 C C . PHE B 1 144 ? -15.25 -2.938 -9.492 1 83.75 144 PHE B C 1
ATOM 3465 O O . PHE B 1 144 ? -15.82 -1.906 -9.125 1 83.75 144 PHE B O 1
ATOM 3472 N N . LYS B 1 145 ? -15.586 -4.145 -9.008 1 85.94 145 LYS B N 1
ATOM 3473 C CA . LYS B 1 145 ? -16.328 -4.273 -7.762 1 85.94 145 LYS B CA 1
ATOM 3474 C C . LYS B 1 145 ? -15.578 -5.156 -6.766 1 85.94 145 LYS B C 1
ATOM 3476 O O . LYS B 1 145 ? -15.242 -6.301 -7.07 1 85.94 145 LYS B O 1
ATOM 3481 N N . TYR B 1 146 ? -15.352 -4.531 -5.648 1 80.56 146 TYR B N 1
ATOM 3482 C CA . TYR B 1 146 ? -14.695 -5.305 -4.598 1 80.56 146 TYR B CA 1
ATOM 3483 C C . TYR B 1 146 ? -15.719 -6.129 -3.816 1 80.56 146 TYR B C 1
ATOM 3485 O O . TYR B 1 146 ? -16.781 -5.621 -3.445 1 80.56 146 TYR B O 1
ATOM 3493 N N . GLY B 1 147 ? -15.43 -7.34 -3.691 1 73.19 147 GLY B N 1
ATOM 3494 C CA . GLY B 1 147 ? -16.375 -8.258 -3.062 1 73.19 147 GLY B CA 1
ATOM 3495 C C . GLY B 1 147 ? -16.344 -8.195 -1.548 1 73.19 147 GLY B C 1
ATOM 3496 O O . GLY B 1 147 ? -17.078 -8.914 -0.876 1 73.19 147 GLY B O 1
ATOM 3497 N N . LEU B 1 148 ? -15.5 -7.449 -0.946 1 73.56 148 LEU B N 1
ATOM 3498 C CA . LEU B 1 148 ? -15.453 -7.391 0.511 1 73.56 148 LEU B CA 1
ATOM 3499 C C . LEU B 1 148 ? -16.109 -6.113 1.024 1 73.56 148 LEU B C 1
ATOM 3501 O O . LEU B 1 148 ? -15.508 -5.039 0.976 1 73.56 148 LEU B O 1
ATOM 3505 N N . PRO B 1 149 ? -17.234 -6.258 1.499 1 75.94 149 PRO B N 1
ATOM 3506 C CA . PRO B 1 149 ? -17.859 -5.051 2.041 1 75.94 149 PRO B CA 1
ATOM 3507 C C . PRO B 1 149 ? -17.203 -4.574 3.336 1 75.94 149 PRO B C 1
ATOM 3509 O O . PRO B 1 149 ? -16.734 -5.395 4.129 1 75.94 149 PRO B O 1
ATOM 3512 N N . ALA B 1 150 ? -17.078 -3.285 3.424 1 83.5 150 ALA B N 1
ATOM 3513 C CA . ALA B 1 150 ? -16.625 -2.73 4.695 1 83.5 150 ALA B CA 1
ATOM 3514 C C . ALA B 1 150 ? -17.688 -2.926 5.785 1 83.5 150 ALA B C 1
ATOM 3516 O O . ALA B 1 150 ? -18.875 -2.84 5.52 1 83.5 150 ALA B O 1
ATOM 3517 N N . PRO B 1 151 ? -17.188 -3.201 7.004 1 86.5 151 PRO B N 1
ATOM 3518 C CA . PRO B 1 151 ? -18.141 -3.32 8.109 1 86.5 151 PRO B CA 1
ATOM 3519 C C . PRO B 1 151 ? -18.984 -2.061 8.305 1 86.5 151 PRO B C 1
ATOM 3521 O O . PRO B 1 151 ? -20.172 -2.148 8.648 1 86.5 151 PRO B O 1
ATOM 3524 N N . THR B 1 152 ? -18.359 -0.89 8.18 1 91.31 152 THR B N 1
ATOM 3525 C CA . THR B 1 152 ? -18.969 0.436 8.188 1 91.31 152 THR B CA 1
ATOM 3526 C C . THR B 1 152 ? -18.438 1.283 7.039 1 91.31 152 THR B C 1
ATOM 3528 O O . THR B 1 152 ? -17.359 1.009 6.512 1 91.31 152 THR B O 1
ATOM 3531 N N . PRO B 1 153 ? -19.25 2.217 6.645 1 94.62 153 PRO B N 1
ATOM 3532 C CA . PRO B 1 153 ? -18.719 3.092 5.594 1 94.62 153 PRO B CA 1
ATOM 3533 C C . PRO B 1 153 ? -17.375 3.713 5.961 1 94.62 153 PRO B C 1
ATOM 3535 O O . PRO B 1 153 ? -17.188 4.16 7.098 1 94.62 153 PRO B O 1
ATOM 3538 N N . VAL B 1 154 ? -16.453 3.695 5.074 1 97.38 154 VAL B N 1
ATOM 3539 C CA . VAL B 1 154 ? -15.133 4.262 5.297 1 97.38 154 VAL B CA 1
ATOM 3540 C C . VAL B 1 154 ? -15.156 5.758 4.996 1 97.38 154 VAL B C 1
ATOM 3542 O O . VAL B 1 154 ? -15.359 6.164 3.848 1 97.38 154 VAL B O 1
ATOM 3545 N N . PRO B 1 155 ? -14.961 6.605 5.996 1 98.19 155 PRO B N 1
ATOM 3546 C CA . PRO B 1 155 ? -14.898 8.039 5.719 1 98.19 155 PRO B CA 1
ATOM 3547 C C . PRO B 1 155 ? -13.734 8.414 4.797 1 98.19 155 PRO B C 1
ATOM 3549 O O . PRO B 1 155 ? -12.633 7.883 4.941 1 98.19 155 PRO B O 1
ATOM 3552 N N . LEU B 1 156 ? -14.062 9.227 3.82 1 98.44 156 LEU B N 1
ATOM 3553 C CA . LEU B 1 156 ? -13.07 9.766 2.891 1 98.44 156 LEU B CA 1
ATOM 3554 C C . LEU B 1 156 ? -12.797 11.234 3.176 1 98.44 156 LEU B C 1
ATOM 3556 O O . LEU B 1 156 ? -13.688 12.078 3.021 1 98.44 156 LEU B O 1
ATOM 3560 N N . LEU B 1 157 ? -11.609 11.531 3.631 1 98.88 157 LEU B N 1
ATOM 3561 C CA . LEU B 1 157 ? -11.203 12.898 3.918 1 98.88 157 LEU B CA 1
ATOM 3562 C C . LEU B 1 157 ? -10.289 13.438 2.822 1 98.88 157 LEU B C 1
ATOM 3564 O O . LEU B 1 157 ? -9.68 12.664 2.08 1 98.88 157 LEU B O 1
ATOM 3568 N N . LEU B 1 158 ? -10.227 14.758 2.715 1 98.81 158 LEU B N 1
ATOM 3569 C CA . LEU B 1 158 ? -9.328 15.391 1.751 1 98.81 158 LEU B CA 1
ATOM 3570 C C . LEU B 1 158 ? -8.312 16.281 2.457 1 98.81 158 LEU B C 1
ATOM 3572 O O . LEU B 1 158 ? -8.664 17.031 3.367 1 98.81 158 LEU B O 1
ATOM 3576 N N . GLY B 1 159 ? -7.027 16.047 2.166 1 98.25 159 GLY B N 1
ATOM 3577 C CA . GLY B 1 159 ? -6.039 17.062 2.508 1 98.25 159 GLY B CA 1
ATOM 3578 C C . GLY B 1 159 ? -6.188 18.344 1.706 1 98.25 159 GLY B C 1
ATOM 3579 O O . GLY B 1 159 ? -6.148 18.312 0.474 1 98.25 159 GLY B O 1
ATOM 3580 N N . SER B 1 160 ? -6.379 19.422 2.373 1 97.19 160 SER B N 1
ATOM 3581 C CA . SER B 1 160 ? -6.633 20.688 1.694 1 97.19 160 SER B CA 1
ATOM 3582 C C . SER B 1 160 ? -6.031 21.859 2.463 1 97.19 160 SER B C 1
ATOM 3584 O O . SER B 1 160 ? -6.121 21.922 3.691 1 97.19 160 SER B O 1
ATOM 3586 N N . LEU B 1 161 ? -5.391 22.797 1.717 1 94.19 161 LEU B N 1
ATOM 3587 C CA . LEU B 1 161 ? -4.785 23.938 2.381 1 94.19 161 LEU B CA 1
ATOM 3588 C C . LEU B 1 161 ? -5.176 25.25 1.683 1 94.19 161 LEU B C 1
ATOM 3590 O O . LEU B 1 161 ? -5.051 26.328 2.26 1 94.19 161 LEU B O 1
ATOM 3594 N N . ASN B 1 162 ? -5.695 25.219 0.435 1 96.12 162 ASN B N 1
ATOM 3595 C CA . ASN B 1 162 ? -6.047 26.406 -0.325 1 96.12 162 ASN B CA 1
ATOM 3596 C C . ASN B 1 162 ? -7.551 26.484 -0.577 1 96.12 162 ASN B C 1
ATOM 3598 O O . ASN B 1 162 ? -8.258 25.484 -0.492 1 96.12 162 ASN B O 1
ATOM 3602 N N . PRO B 1 163 ? -8.039 27.688 -0.913 1 97.81 163 PRO B N 1
ATOM 3603 C CA . PRO B 1 163 ? -9.484 27.891 -1.003 1 97.81 163 PRO B CA 1
ATOM 3604 C C . PRO B 1 163 ? -10.164 26.906 -1.947 1 97.81 163 PRO B C 1
ATOM 3606 O O . PRO B 1 163 ? -11.156 26.281 -1.58 1 97.81 163 PRO B O 1
ATOM 3609 N N . LYS B 1 164 ? -9.625 26.703 -3.115 1 97.38 164 LYS B N 1
ATOM 3610 C CA . LYS B 1 164 ? -10.258 25.812 -4.082 1 97.38 164 LYS B CA 1
ATOM 3611 C C . LYS B 1 164 ? -10.328 24.391 -3.549 1 97.38 164 LYS B C 1
ATOM 3613 O O . LYS B 1 164 ? -11.344 23.703 -3.705 1 97.38 164 LYS B O 1
ATOM 3618 N N . SER B 1 165 ? -9.258 23.906 -2.994 1 97.94 165 SER B N 1
ATOM 3619 C CA . SER B 1 165 ? -9.25 22.547 -2.451 1 97.94 165 SER B CA 1
ATOM 3620 C C . SER B 1 165 ? -10.148 22.438 -1.224 1 97.94 165 SER B C 1
ATOM 3622 O O . SER B 1 165 ? -10.766 21.391 -0.992 1 97.94 165 SER B O 1
ATOM 3624 N N . LEU B 1 166 ? -10.211 23.484 -0.423 1 98.75 166 LEU B N 1
ATOM 3625 C CA . LEU B 1 166 ? -11.094 23.5 0.743 1 98.75 166 LEU B CA 1
ATOM 3626 C C . LEU B 1 166 ? -12.555 23.453 0.32 1 98.75 166 LEU B C 1
ATOM 3628 O O . LEU B 1 166 ? -13.352 22.719 0.901 1 98.75 166 LEU B O 1
ATOM 3632 N N . GLN B 1 167 ? -12.859 24.25 -0.616 1 98.81 167 GLN B N 1
ATOM 3633 C CA . GLN B 1 167 ? -14.227 24.25 -1.135 1 98.81 167 GLN B CA 1
ATOM 3634 C C . GLN B 1 167 ? -14.586 22.891 -1.732 1 98.81 167 GLN B C 1
ATOM 3636 O O . GLN B 1 167 ? -15.703 22.391 -1.554 1 98.81 167 GLN B O 1
ATOM 3641 N N . MET B 1 168 ? -13.633 22.25 -2.391 1 98.62 168 MET B N 1
ATOM 3642 C CA . MET B 1 168 ? -13.852 20.891 -2.893 1 98.62 168 MET B CA 1
ATOM 3643 C C . MET B 1 168 ? -14.109 19.922 -1.744 1 98.62 168 MET B C 1
ATOM 3645 O O . MET B 1 168 ? -15.008 19.078 -1.83 1 98.62 168 MET B O 1
ATOM 3649 N N . ALA B 1 169 ? -13.328 20.016 -0.704 1 98.75 169 ALA B N 1
ATOM 3650 C CA . ALA B 1 169 ? -13.539 19.172 0.463 1 98.75 169 ALA B CA 1
ATOM 3651 C C . ALA B 1 169 ? -14.961 19.328 1.01 1 98.75 169 ALA B C 1
ATOM 3653 O O . ALA B 1 169 ? -15.625 18.328 1.328 1 98.75 169 ALA B O 1
ATOM 3654 N N . GLY B 1 170 ? -15.359 20.562 1.122 1 98.62 170 GLY B N 1
ATOM 3655 C CA . GLY B 1 170 ? -16.719 20.812 1.564 1 98.62 170 GLY B CA 1
ATOM 3656 C C . GLY B 1 170 ? -17.766 20.172 0.674 1 98.62 170 GLY B C 1
ATOM 3657 O O . GLY B 1 170 ? -18.766 19.641 1.164 1 98.62 170 GLY B O 1
ATOM 3658 N N . ALA B 1 171 ? -17.5 20.156 -0.601 1 98.56 171 ALA B N 1
ATOM 3659 C CA . ALA B 1 171 ? -18.469 19.688 -1.591 1 98.56 171 ALA B CA 1
ATOM 3660 C C . ALA B 1 171 ? -18.547 18.172 -1.605 1 98.56 171 ALA B C 1
ATOM 3662 O O . ALA B 1 171 ? -19.609 17.609 -1.852 1 98.56 171 ALA B O 1
ATOM 3663 N N . ILE B 1 172 ? -17.406 17.438 -1.28 1 98.19 172 ILE B N 1
ATOM 3664 C CA . ILE B 1 172 ? -17.469 16.047 -1.691 1 98.19 172 ILE B CA 1
ATOM 3665 C C . ILE B 1 172 ? -16.891 15.156 -0.594 1 98.19 172 ILE B C 1
ATOM 3667 O O . ILE B 1 172 ? -17.031 13.93 -0.637 1 98.19 172 ILE B O 1
ATOM 3671 N N . ALA B 1 173 ? -16.203 15.68 0.405 1 98.5 173 ALA B N 1
ATOM 3672 C CA . ALA B 1 173 ? -15.461 14.852 1.354 1 98.5 173 ALA B CA 1
ATOM 3673 C C . ALA B 1 173 ? -16.266 14.617 2.627 1 98.5 173 ALA B C 1
ATOM 3675 O O . ALA B 1 173 ? -17.266 15.305 2.873 1 98.5 173 ALA B O 1
ATOM 3676 N N . ASP B 1 174 ? -15.852 13.633 3.371 1 98.44 174 ASP B N 1
ATOM 3677 C CA . ASP B 1 174 ? -16.469 13.336 4.66 1 98.44 174 ASP B CA 1
ATOM 3678 C C . ASP B 1 174 ? -15.711 14 5.805 1 98.44 174 ASP B C 1
ATOM 3680 O O . ASP B 1 174 ? -16.141 13.938 6.957 1 98.44 174 ASP B O 1
ATOM 3684 N N . GLY B 1 175 ? -14.617 14.625 5.531 1 98.69 175 GLY B N 1
ATOM 3685 C CA . GLY B 1 175 ? -13.773 15.305 6.504 1 98.69 175 GLY B CA 1
ATOM 3686 C C . GLY B 1 175 ? -12.602 16.031 5.871 1 98.69 175 GLY B C 1
ATOM 3687 O O . GLY B 1 175 ? -12.477 16.078 4.645 1 98.69 175 GLY B O 1
ATOM 3688 N N . LEU B 1 176 ? -11.812 16.625 6.73 1 98.81 176 LEU B N 1
ATOM 3689 C CA . LEU B 1 176 ? -10.742 17.516 6.289 1 98.81 176 LEU B CA 1
ATOM 3690 C C . LEU B 1 176 ? -9.438 17.188 7.008 1 98.81 176 LEU B C 1
ATOM 3692 O O . LEU B 1 176 ? -9.438 16.922 8.211 1 98.81 176 LEU B O 1
ATOM 3696 N N . CYS B 1 177 ? -8.359 17.125 6.254 1 98.75 177 CYS B N 1
ATOM 3697 C CA . CYS B 1 177 ? -7.023 17.047 6.832 1 98.75 177 CYS B CA 1
ATOM 3698 C C . CYS B 1 177 ? -6.262 18.344 6.602 1 98.75 177 CYS B C 1
ATOM 3700 O O . CYS B 1 177 ? -6.121 18.797 5.461 1 98.75 177 CYS B O 1
ATOM 3702 N N . LEU B 1 178 ? -5.777 18.922 7.668 1 98.38 178 LEU B N 1
ATOM 3703 C CA . LEU B 1 178 ? -5.035 20.188 7.629 1 98.38 178 LEU B CA 1
ATOM 3704 C C . LEU B 1 178 ? -3.59 19.969 8.07 1 98.38 178 LEU B C 1
ATOM 3706 O O . LEU B 1 178 ? -3.26 18.938 8.664 1 98.38 178 LEU B O 1
ATOM 3710 N N . ASN B 1 179 ? -2.764 20.906 7.723 1 97.06 179 ASN B N 1
ATOM 3711 C CA . ASN B 1 179 ? -1.342 20.859 8.047 1 97.06 179 ASN B CA 1
ATOM 3712 C C . ASN B 1 179 ? -0.718 22.25 8.055 1 97.06 179 ASN B C 1
ATOM 3714 O O . ASN B 1 179 ? -1.075 23.094 7.234 1 97.06 179 ASN B O 1
ATOM 3718 N N . GLN B 1 180 ? 0.151 22.547 9.016 1 96.75 180 GLN B N 1
ATOM 3719 C CA . GLN B 1 180 ? 1.034 23.703 9.047 1 96.75 180 GLN B CA 1
ATOM 3720 C C . GLN B 1 180 ? 0.235 25.016 9.055 1 96.75 180 GLN B C 1
ATOM 3722 O O . GLN B 1 180 ? 0.475 25.891 8.227 1 96.75 180 GLN B O 1
ATOM 3727 N N . LEU B 1 181 ? -0.677 25.172 9.93 1 98.06 181 LEU B N 1
ATOM 3728 C CA . LEU B 1 181 ? -1.44 26.391 10.133 1 98.06 181 LEU B CA 1
ATOM 3729 C C . LEU B 1 181 ? -1.534 26.734 11.617 1 98.06 181 LEU B C 1
ATOM 3731 O O . LEU B 1 181 ? -1.291 25.875 12.469 1 98.06 181 LEU B O 1
ATOM 3735 N N . ALA B 1 182 ? -1.865 27.953 11.906 1 98.25 182 ALA B N 1
ATOM 3736 C CA . ALA B 1 182 ? -2.088 28.406 13.281 1 98.25 182 ALA B CA 1
ATOM 3737 C C . ALA B 1 182 ? -3.549 28.234 13.68 1 98.25 182 ALA B C 1
ATOM 3739 O O . ALA B 1 182 ? -4.43 28.156 12.82 1 98.25 182 ALA B O 1
ATOM 3740 N N . PRO B 1 183 ? -3.811 28.203 15.016 1 98.38 183 PRO B N 1
ATOM 3741 C CA . PRO B 1 183 ? -5.199 28.078 15.469 1 98.38 183 PRO B CA 1
ATOM 3742 C C . PRO B 1 183 ? -6.109 29.141 14.852 1 98.38 183 PRO B C 1
ATOM 3744 O O . PRO B 1 183 ? -7.238 28.844 14.461 1 98.38 183 PRO B O 1
ATOM 3747 N N . ARG B 1 184 ? -5.621 30.312 14.688 1 98.12 184 ARG B N 1
ATOM 3748 C CA . ARG B 1 184 ? -6.445 31.422 14.203 1 98.12 184 ARG B CA 1
ATOM 3749 C C . ARG B 1 184 ? -6.855 31.203 12.75 1 98.12 184 ARG B C 1
ATOM 3751 O O . ARG B 1 184 ? -7.797 31.828 12.266 1 98.12 184 ARG B O 1
ATOM 3758 N N . HIS B 1 185 ? -6.156 30.375 12.023 1 98.44 185 HIS B N 1
ATOM 3759 C CA . HIS B 1 185 ? -6.445 30.125 10.617 1 98.44 185 HIS B CA 1
ATOM 3760 C C . HIS B 1 185 ? -7.555 29.094 10.453 1 98.44 185 HIS B C 1
ATOM 3762 O O . HIS B 1 185 ? -8.172 29 9.391 1 98.44 185 HIS B O 1
ATOM 3768 N N . VAL B 1 186 ? -7.828 28.266 11.453 1 98.38 186 VAL B N 1
ATOM 3769 C CA . VAL B 1 186 ? -8.727 27.109 11.359 1 98.38 186 VAL B CA 1
ATOM 3770 C C . VAL B 1 186 ? -10.125 27.594 10.977 1 98.38 186 VAL B C 1
ATOM 3772 O O . VAL B 1 186 ? -10.727 27.078 10.023 1 98.38 186 VAL B O 1
ATOM 3775 N N . PRO B 1 187 ? -10.641 28.672 11.617 1 98 187 PRO B N 1
ATOM 3776 C CA . PRO B 1 187 ? -11.977 29.125 11.219 1 98 187 PRO B CA 1
ATOM 3777 C C . PRO B 1 187 ? -12.023 29.609 9.773 1 98 187 PRO B C 1
ATOM 3779 O O . PRO B 1 187 ? -13.055 29.469 9.109 1 98 187 PRO B O 1
ATOM 3782 N N . VAL B 1 188 ? -10.922 30.203 9.32 1 98.06 188 VAL B N 1
ATOM 3783 C CA . VAL B 1 188 ? -10.852 30.672 7.938 1 98.06 188 VAL B CA 1
ATOM 3784 C C . VAL B 1 188 ? -10.977 29.484 6.98 1 98.06 188 VAL B C 1
ATOM 3786 O O . VAL B 1 188 ? -11.703 29.547 5.988 1 98.06 188 VAL B O 1
ATOM 3789 N N . MET B 1 189 ? -10.258 28.375 7.266 1 98.38 189 MET B N 1
ATOM 3790 C CA . MET B 1 189 ? -10.344 27.156 6.465 1 98.38 189 MET B CA 1
ATOM 3791 C C . MET B 1 189 ? -11.758 26.609 6.461 1 98.38 189 MET B C 1
ATOM 3793 O O . MET B 1 189 ? -12.281 26.219 5.414 1 98.38 189 MET B O 1
ATOM 3797 N N . LEU B 1 190 ? -12.352 26.578 7.625 1 98.12 190 LEU B N 1
ATOM 3798 C CA . LEU B 1 190 ? -13.672 25.969 7.777 1 98.12 190 LEU B CA 1
ATOM 3799 C C . LEU B 1 190 ? -14.734 26.781 7.055 1 98.12 190 LEU B C 1
ATOM 3801 O O . LEU B 1 190 ? -15.719 26.234 6.559 1 98.12 190 LEU B O 1
ATOM 3805 N N . GLU B 1 191 ? -14.508 28.078 6.988 1 98.19 191 GLU B N 1
ATOM 3806 C CA . GLU B 1 191 ? -15.422 28.922 6.223 1 98.19 191 GLU B CA 1
ATOM 3807 C C . GLU B 1 191 ? -15.398 28.547 4.742 1 98.19 191 GLU B C 1
ATOM 3809 O O . GLU B 1 191 ? -16.453 28.516 4.094 1 98.19 191 GLU B O 1
ATOM 3814 N N . GLU B 1 192 ? -14.211 28.359 4.172 1 98.69 192 GLU B N 1
ATOM 3815 C CA . GLU B 1 192 ? -14.094 27.938 2.779 1 98.69 192 GLU B CA 1
ATOM 3816 C C . GLU B 1 192 ? -14.75 26.578 2.562 1 98.69 192 GLU B C 1
ATOM 3818 O O . GLU B 1 192 ? -15.375 26.344 1.525 1 98.69 192 GLU B O 1
ATOM 3823 N N . VAL B 1 193 ? -14.594 25.672 3.518 1 98.75 193 VAL B N 1
ATOM 3824 C CA . VAL B 1 193 ? -15.227 24.359 3.447 1 98.75 193 VAL B CA 1
ATOM 3825 C C . VAL B 1 193 ? -16.75 24.516 3.408 1 98.75 193 VAL B C 1
ATOM 3827 O O . VAL B 1 193 ? -17.422 23.891 2.582 1 98.75 193 VAL B O 1
ATOM 3830 N N . ARG B 1 194 ? -17.266 25.344 4.281 1 98.25 194 ARG B N 1
ATOM 3831 C CA . ARG B 1 194 ? -18.703 25.594 4.336 1 98.25 194 ARG B CA 1
ATOM 3832 C C . ARG B 1 194 ? -19.219 26.188 3.021 1 98.25 194 ARG B C 1
ATOM 3834 O O . ARG B 1 194 ? -20.266 25.797 2.527 1 98.25 194 ARG B O 1
ATOM 3841 N N . ARG B 1 195 ? -18.484 27.109 2.482 1 98.31 195 ARG B N 1
ATOM 3842 C CA . ARG B 1 195 ? -18.844 27.703 1.2 1 98.31 195 ARG B CA 1
ATOM 3843 C C . ARG B 1 195 ? -18.938 26.641 0.111 1 98.31 195 ARG B C 1
ATOM 3845 O O . ARG B 1 195 ? -19.891 26.656 -0.682 1 98.31 195 ARG B O 1
ATOM 3852 N N . GLY B 1 196 ? -17.969 25.766 0.095 1 98.62 196 GLY B N 1
ATOM 3853 C CA . GLY B 1 196 ? -18 24.672 -0.872 1 98.62 196 GLY B CA 1
ATOM 3854 C C . GLY B 1 196 ? -19.203 23.75 -0.7 1 98.62 196 GLY B C 1
ATOM 3855 O O . GLY B 1 196 ? -19.812 23.344 -1.684 1 98.62 196 GLY B O 1
ATOM 3856 N N . ALA B 1 197 ? -19.484 23.422 0.519 1 98.62 197 ALA B N 1
ATOM 3857 C CA . ALA B 1 197 ? -20.641 22.578 0.815 1 98.62 197 ALA B CA 1
ATOM 3858 C C . ALA B 1 197 ? -21.938 23.234 0.364 1 98.62 197 ALA B C 1
ATOM 3860 O O . ALA B 1 197 ? -22.781 22.594 -0.271 1 98.62 197 ALA B O 1
ATOM 3861 N N . GLU B 1 198 ? -22.062 24.484 0.67 1 98.12 198 GLU B N 1
ATOM 3862 C CA . GLU B 1 198 ? -23.266 25.25 0.296 1 98.12 198 GLU B CA 1
ATOM 3863 C C . GLU B 1 198 ? -23.438 25.281 -1.22 1 98.12 198 GLU B C 1
ATOM 3865 O O . GLU B 1 198 ? -24.547 25.078 -1.727 1 98.12 198 GLU B O 1
ATOM 3870 N N . GLU B 1 199 ? -22.422 25.578 -1.888 1 98.19 199 GLU B N 1
ATOM 3871 C CA . GLU B 1 199 ? -22.469 25.641 -3.346 1 98.19 199 GLU B CA 1
ATOM 3872 C C . GLU B 1 199 ? -22.875 24.297 -3.949 1 98.19 199 GLU B C 1
ATOM 3874 O O . GLU B 1 199 ? -23.516 24.25 -4.996 1 98.19 199 GLU B O 1
ATOM 3879 N N . ALA B 1 200 ? -22.484 23.266 -3.23 1 97.94 200 ALA B N 1
ATOM 3880 C CA . ALA B 1 200 ? -22.812 21.922 -3.707 1 97.94 200 ALA B CA 1
ATOM 3881 C C . ALA B 1 200 ? -24.188 21.484 -3.217 1 97.94 200 ALA B C 1
ATOM 3883 O O . ALA B 1 200 ? -24.625 20.375 -3.514 1 97.94 200 ALA B O 1
ATOM 3884 N N . GLY B 1 201 ? -24.844 22.234 -2.402 1 97.94 201 GLY B N 1
ATOM 3885 C CA . GLY B 1 201 ? -26.141 21.891 -1.856 1 97.94 201 GLY B CA 1
ATOM 3886 C C . GLY B 1 201 ? -26.078 20.875 -0.74 1 97.94 201 GLY B C 1
ATOM 3887 O O . GLY B 1 201 ? -27 20.094 -0.539 1 97.94 201 GLY B O 1
ATOM 3888 N N . ARG B 1 202 ? -24.984 20.812 -0.149 1 95.69 202 ARG B N 1
ATOM 3889 C CA . ARG B 1 202 ? -24.719 19.844 0.918 1 95.69 202 ARG B CA 1
ATOM 3890 C C . ARG B 1 202 ? -24.703 20.531 2.279 1 95.69 202 ARG B C 1
ATOM 3892 O O . ARG B 1 202 ? -24.219 21.656 2.406 1 95.69 202 ARG B O 1
ATOM 3899 N N . ALA B 1 203 ? -25.25 19.875 3.273 1 94.31 203 ALA B N 1
ATOM 3900 C CA . ALA B 1 203 ? -25.109 20.297 4.664 1 94.31 203 ALA B CA 1
ATOM 3901 C C . ALA B 1 203 ? -24.031 19.484 5.379 1 94.31 203 ALA B C 1
ATOM 3903 O O . ALA B 1 203 ? -24.109 18.25 5.398 1 94.31 203 ALA B O 1
ATOM 3904 N N . LEU B 1 204 ? -23.109 20.125 5.957 1 95.19 204 LEU B N 1
ATOM 3905 C CA . LEU B 1 204 ? -22.078 19.422 6.695 1 95.19 204 LEU B CA 1
ATOM 3906 C C . LEU B 1 204 ? -22.609 18.891 8.016 1 95.19 204 LEU B C 1
ATOM 3908 O O . LEU B 1 204 ? -23.375 19.578 8.703 1 95.19 204 LEU B O 1
ATOM 3912 N N . PRO B 1 205 ? -22.219 17.703 8.297 1 91.69 205 PRO B N 1
ATOM 3913 C CA . PRO B 1 205 ? -22.641 17.219 9.617 1 91.69 205 PRO B CA 1
ATOM 3914 C C . PRO B 1 205 ? -21.969 17.984 10.758 1 91.69 205 PRO B C 1
ATOM 3916 O O . PRO B 1 205 ? -20.891 18.547 10.578 1 91.69 205 PRO B O 1
ATOM 3919 N N . ASP B 1 206 ? -22.578 17.922 11.922 1 89.88 206 ASP B N 1
ATOM 3920 C CA . ASP B 1 206 ? -22.031 18.578 13.109 1 89.88 206 ASP B CA 1
ATOM 3921 C C . ASP B 1 206 ? -20.703 17.969 13.508 1 89.88 206 ASP B C 1
ATOM 3923 O O . ASP B 1 206 ? -19.844 18.641 14.086 1 89.88 206 ASP B O 1
ATOM 3927 N N . ASP B 1 207 ? -20.562 16.734 13.156 1 92.31 207 ASP B N 1
ATOM 3928 C CA . ASP B 1 207 ? -19.359 16.031 13.562 1 92.31 207 ASP B CA 1
ATOM 3929 C C . ASP B 1 207 ? -18.406 15.844 12.375 1 92.31 207 ASP B C 1
ATOM 3931 O O . ASP B 1 207 ? -17.75 14.812 12.258 1 92.31 207 ASP B O 1
ATOM 3935 N N . PHE B 1 208 ? -18.375 16.812 11.477 1 97.12 208 PHE B N 1
ATOM 3936 C CA . PHE B 1 208 ? -17.422 16.797 10.367 1 97.12 208 PHE B CA 1
ATOM 3937 C C . PHE B 1 208 ? -15.992 16.766 10.883 1 97.12 208 PHE B C 1
ATOM 3939 O O . PHE B 1 208 ? -15.523 17.719 11.508 1 97.12 208 PHE B O 1
ATOM 3946 N N . PRO B 1 209 ? -15.328 15.648 10.625 1 98.44 209 PRO B N 1
ATOM 3947 C CA . PRO B 1 209 ? -13.984 15.523 11.195 1 98.44 209 PRO B CA 1
ATOM 3948 C C . PRO B 1 209 ? -12.977 16.469 10.547 1 98.44 209 PRO B C 1
ATOM 3950 O O . PRO B 1 209 ? -12.945 16.594 9.32 1 98.44 209 PRO B O 1
ATOM 3953 N N . VAL B 1 210 ? -12.25 17.156 11.352 1 98.75 210 VAL B N 1
ATOM 3954 C CA . VAL B 1 210 ? -11.141 18.016 10.953 1 98.75 210 VAL B CA 1
ATOM 3955 C C . VAL B 1 210 ? -9.859 17.547 11.648 1 98.75 210 VAL B C 1
ATOM 3957 O O . VAL B 1 210 ? -9.641 17.844 12.828 1 98.75 210 VAL B O 1
ATOM 3960 N N . VAL B 1 211 ? -9.008 16.859 10.891 1 98.81 211 V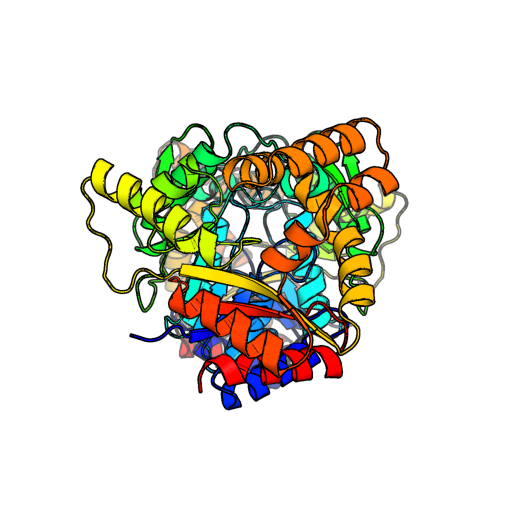AL B N 1
ATOM 3961 C CA . VAL B 1 211 ? -7.727 16.375 11.391 1 98.81 211 VAL B CA 1
ATOM 3962 C C . VAL B 1 211 ? -6.641 17.406 11.109 1 98.81 211 VAL B C 1
ATOM 3964 O O . VAL B 1 211 ? -6.523 17.906 9.992 1 98.81 211 VAL B O 1
ATOM 3967 N N . ALA B 1 212 ? -5.938 17.781 12.109 1 98.62 212 ALA B N 1
ATOM 3968 C CA . ALA B 1 212 ? -4.777 18.641 11.906 1 98.62 212 ALA B CA 1
ATOM 3969 C C . ALA B 1 212 ? -3.51 18 12.469 1 98.62 212 ALA B C 1
ATOM 3971 O O . ALA B 1 212 ? -3.461 17.641 13.641 1 98.62 212 ALA B O 1
ATOM 3972 N N . ARG B 1 213 ? -2.537 17.797 11.617 1 97.75 213 ARG B N 1
ATOM 3973 C CA . ARG B 1 213 ? -1.235 17.328 12.102 1 97.75 213 ARG B CA 1
ATOM 3974 C C . ARG B 1 213 ? -0.454 18.484 12.734 1 97.75 213 ARG B C 1
ATOM 3976 O O . ARG B 1 213 ? -0.216 19.5 12.086 1 97.75 213 ARG B O 1
ATOM 3983 N N . LEU B 1 214 ? -0.122 18.328 13.945 1 98.5 214 LEU B N 1
ATOM 3984 C CA . LEU B 1 214 ? 0.573 19.375 14.695 1 98.5 214 LEU B CA 1
ATOM 3985 C C . LEU B 1 214 ? 2.031 18.984 14.93 1 98.5 214 LEU B C 1
ATOM 3987 O O . LEU B 1 214 ? 2.316 17.953 15.523 1 98.5 214 LEU B O 1
ATOM 3991 N N . MET B 1 215 ? 2.941 19.812 14.484 1 98.06 215 MET B N 1
ATOM 3992 C CA . MET B 1 215 ? 4.379 19.609 14.648 1 98.06 215 MET B CA 1
ATOM 3993 C C . MET B 1 215 ? 4.848 20.141 16 1 98.06 215 MET B C 1
ATOM 3995 O O . MET B 1 215 ? 4.863 21.344 16.234 1 98.06 215 MET B O 1
ATOM 3999 N N . VAL B 1 216 ? 5.32 19.25 16.812 1 98.62 216 VAL B N 1
ATOM 4000 C CA . VAL B 1 216 ? 5.477 19.641 18.203 1 98.62 216 VAL B CA 1
ATOM 4001 C C . VAL B 1 216 ? 6.902 19.359 18.672 1 98.62 216 VAL B C 1
ATOM 4003 O O . VAL B 1 216 ? 7.461 18.297 18.375 1 98.62 216 VAL B O 1
ATOM 4006 N N . VAL B 1 217 ? 7.496 20.266 19.344 1 98.31 217 VAL B N 1
ATOM 4007 C CA . VAL B 1 217 ? 8.734 20.062 20.094 1 98.31 217 VAL B CA 1
ATOM 4008 C C . VAL B 1 217 ? 8.562 20.578 21.531 1 98.31 217 VAL B C 1
ATOM 4010 O O . VAL B 1 217 ? 8.242 21.75 21.734 1 98.31 217 VAL B O 1
ATOM 4013 N N . VAL B 1 218 ? 8.75 19.719 22.438 1 98.56 218 VAL B N 1
ATOM 4014 C CA . VAL B 1 218 ? 8.766 20.109 23.844 1 98.56 218 VAL B CA 1
ATOM 4015 C C . VAL B 1 218 ? 10.195 20.406 24.281 1 98.56 218 VAL B C 1
ATOM 4017 O O . VAL B 1 218 ? 11.062 19.531 24.234 1 98.56 218 VAL B O 1
ATOM 4020 N N . THR B 1 219 ? 10.414 21.625 24.672 1 98.06 219 THR B N 1
ATOM 4021 C CA . THR B 1 219 ? 11.758 22.047 25.047 1 98.06 219 THR B CA 1
ATOM 4022 C C . THR B 1 219 ? 11.703 23.312 25.891 1 98.06 219 THR B C 1
ATOM 4024 O O . THR B 1 219 ? 10.711 24.047 25.875 1 98.06 219 THR B O 1
ATOM 4027 N N . ASP B 1 220 ? 12.789 23.531 26.672 1 97.12 220 ASP B N 1
ATOM 4028 C CA . ASP B 1 220 ? 12.945 24.781 27.406 1 97.12 220 ASP B CA 1
ATOM 4029 C C . ASP B 1 220 ? 13.766 25.781 26.594 1 97.12 220 ASP B C 1
ATOM 4031 O O . ASP B 1 220 ? 13.875 26.953 26.969 1 97.12 220 ASP B O 1
ATOM 4035 N N . ASP B 1 221 ? 14.242 25.375 25.531 1 97.44 221 ASP B N 1
ATOM 4036 C CA . ASP B 1 221 ? 14.992 26.234 24.625 1 97.44 221 ASP B CA 1
ATOM 4037 C C . ASP B 1 221 ? 14.266 26.391 23.281 1 97.44 221 ASP B C 1
ATOM 4039 O O . ASP B 1 221 ? 14.75 25.938 22.25 1 97.44 221 ASP B O 1
ATOM 4043 N N . ALA B 1 222 ? 13.25 27.141 23.328 1 96.75 222 ALA B N 1
ATOM 4044 C CA . ALA B 1 222 ? 12.391 27.312 22.172 1 96.75 222 ALA B CA 1
ATOM 4045 C C . ALA B 1 222 ? 13.148 27.953 21.016 1 96.75 222 ALA B C 1
ATOM 4047 O O . ALA B 1 222 ? 12.891 27.641 19.844 1 96.75 222 ALA B O 1
ATOM 4048 N N . SER B 1 223 ? 14.055 28.828 21.344 1 96.94 223 SER B N 1
ATOM 4049 C CA . SER B 1 223 ? 14.812 29.531 20.312 1 96.94 223 SER B CA 1
ATOM 4050 C C . SER B 1 223 ? 15.656 28.578 19.484 1 96.94 223 SER B C 1
ATOM 4052 O O . SER B 1 223 ? 15.648 28.641 18.266 1 96.94 223 SER B O 1
ATOM 4054 N N . ALA B 1 224 ? 16.328 27.688 20.172 1 96.94 224 ALA B N 1
ATOM 4055 C CA . ALA B 1 224 ? 17.172 26.719 19.469 1 96.94 224 ALA B CA 1
ATOM 4056 C C . ALA B 1 224 ? 16.328 25.766 18.609 1 96.94 224 ALA B C 1
ATOM 4058 O O . ALA B 1 224 ? 16.703 25.453 17.484 1 96.94 224 ALA B O 1
ATOM 4059 N N . ALA B 1 225 ? 15.242 25.328 19.141 1 97.06 225 ALA B N 1
ATOM 4060 C CA . ALA B 1 225 ? 14.352 24.422 18.406 1 97.06 225 ALA B CA 1
ATOM 4061 C C . ALA B 1 225 ? 13.781 25.109 17.172 1 97.06 225 ALA B C 1
ATOM 4063 O O . ALA B 1 225 ? 13.727 24.5 16.094 1 97.06 225 ALA B O 1
ATOM 4064 N N . ARG B 1 226 ? 13.375 26.328 17.344 1 97.19 226 ARG B N 1
ATOM 4065 C CA . ARG B 1 226 ? 12.82 27.094 16.234 1 97.19 226 ARG B CA 1
ATOM 4066 C C . ARG B 1 226 ? 13.82 27.203 15.086 1 97.19 226 ARG B C 1
ATOM 4068 O O . ARG B 1 226 ? 13.469 27 13.922 1 97.19 226 ARG B O 1
ATOM 4075 N N . GLN B 1 227 ? 15.008 27.516 15.469 1 95.81 227 GLN B N 1
ATOM 4076 C CA . GLN B 1 227 ? 16.047 27.672 14.445 1 95.81 227 GLN B CA 1
ATOM 4077 C C . GLN B 1 227 ? 16.266 26.359 13.68 1 95.81 227 GLN B C 1
ATOM 4079 O O . GLN B 1 227 ? 16.391 26.375 12.453 1 95.81 227 GLN B O 1
ATOM 4084 N N . MET B 1 228 ? 16.281 25.344 14.391 1 95.31 228 MET B N 1
ATOM 4085 C CA . MET B 1 228 ? 16.453 24.031 13.758 1 95.31 228 MET B CA 1
ATOM 4086 C C . MET B 1 228 ? 15.281 23.734 12.828 1 95.31 228 MET B C 1
ATOM 4088 O O . MET B 1 228 ? 15.477 23.281 11.695 1 95.31 228 MET B O 1
ATOM 4092 N N . LEU B 1 229 ? 14.117 23.984 13.234 1 96.62 229 LEU B N 1
ATOM 4093 C CA . LEU B 1 229 ? 12.914 23.609 12.5 1 96.62 229 LEU B CA 1
ATOM 4094 C C . LEU B 1 229 ? 12.719 24.516 11.281 1 96.62 229 LEU B C 1
ATOM 4096 O O . LEU B 1 229 ? 12.125 24.094 10.281 1 96.62 229 LEU B O 1
ATOM 4100 N N . LYS B 1 230 ? 13.195 25.75 11.367 1 97.56 230 LYS B N 1
ATOM 4101 C CA . LYS B 1 230 ? 13.172 26.594 10.188 1 97.56 230 LYS B CA 1
ATOM 4102 C C . LYS B 1 230 ? 13.953 25.969 9.039 1 97.56 230 LYS B C 1
ATOM 4104 O O . LYS B 1 230 ? 13.586 26.141 7.871 1 97.56 230 LYS B O 1
ATOM 4109 N N . GLY B 1 231 ? 15 25.234 9.383 1 95.81 231 GLY B N 1
ATOM 4110 C CA . GLY B 1 231 ? 15.766 24.516 8.375 1 95.81 231 GLY B CA 1
ATOM 4111 C C . GLY B 1 231 ? 14.961 23.422 7.688 1 95.81 231 GLY B C 1
ATOM 4112 O O . GLY B 1 231 ? 15.211 23.094 6.523 1 95.81 231 GLY B O 1
ATOM 4113 N N . VAL B 1 232 ? 14.039 22.922 8.352 1 93.31 232 VAL B N 1
ATOM 4114 C CA . VAL B 1 232 ? 13.211 21.828 7.84 1 93.31 232 VAL B CA 1
ATOM 4115 C C . VAL B 1 232 ? 12.016 22.406 7.086 1 93.31 232 VAL B C 1
ATOM 4117 O O . VAL B 1 232 ? 11.68 21.938 5.996 1 93.31 232 VAL B O 1
ATOM 4120 N N . PHE B 1 233 ? 11.414 23.406 7.539 1 96.44 233 PHE B N 1
ATOM 4121 C CA . PHE B 1 233 ? 10.094 23.797 7.07 1 96.44 233 PHE B CA 1
ATOM 4122 C C . PHE B 1 233 ? 10.188 24.922 6.043 1 96.44 233 PHE B C 1
ATOM 4124 O O . PHE B 1 233 ? 9.258 25.141 5.27 1 96.44 233 PHE B O 1
ATOM 4131 N N . ALA B 1 234 ? 11.328 25.609 6.012 1 97.06 234 ALA B N 1
ATOM 4132 C CA . ALA B 1 234 ? 11.492 26.641 4.996 1 97.06 234 ALA B CA 1
ATOM 4133 C C . ALA B 1 234 ? 11.453 26.047 3.592 1 97.06 234 ALA B C 1
ATOM 4135 O O . ALA B 1 234 ? 10.727 26.531 2.723 1 97.06 234 ALA B O 1
ATOM 4136 N N . PRO B 1 235 ? 12.188 24.969 3.4 1 92.81 235 PRO B N 1
ATOM 4137 C CA . PRO B 1 235 ? 12.07 24.344 2.084 1 92.81 235 PRO B CA 1
ATOM 4138 C C . PRO B 1 235 ? 10.656 23.844 1.79 1 92.81 235 PRO B C 1
ATOM 4140 O O . PRO B 1 235 ? 10.219 23.875 0.64 1 92.81 235 PRO B O 1
ATOM 4143 N N . TYR B 1 236 ? 10.031 23.391 2.785 1 91.31 236 TYR B N 1
ATOM 4144 C CA . TYR B 1 236 ? 8.648 22.953 2.645 1 91.31 236 TYR B CA 1
ATOM 4145 C C . TYR B 1 236 ? 7.75 24.109 2.219 1 91.31 236 TYR B C 1
ATOM 4147 O O . TYR B 1 236 ? 6.906 23.953 1.333 1 91.31 236 TYR B O 1
ATOM 4155 N N . ALA B 1 237 ? 7.953 25.219 2.768 1 95.69 237 ALA B N 1
ATOM 4156 C CA . ALA B 1 237 ? 7.168 26.422 2.488 1 95.69 237 ALA B CA 1
ATOM 4157 C C . ALA B 1 237 ? 7.453 26.953 1.086 1 95.69 237 ALA B C 1
ATOM 4159 O O . ALA B 1 237 ? 6.695 27.766 0.556 1 95.69 237 ALA B O 1
ATOM 4160 N N . ALA B 1 238 ? 8.539 26.484 0.476 1 94.5 238 ALA B N 1
ATOM 4161 C CA . ALA B 1 238 ? 8.93 26.953 -0.849 1 94.5 238 ALA B CA 1
ATOM 4162 C C . ALA B 1 238 ? 8.164 26.219 -1.944 1 94.5 238 ALA B C 1
ATOM 4164 O O . ALA B 1 238 ? 8.125 26.672 -3.092 1 94.5 238 ALA B O 1
ATOM 4165 N N . THR B 1 239 ? 7.617 25.031 -1.574 1 91.25 239 THR B N 1
ATOM 4166 C CA . THR B 1 239 ? 6.871 24.297 -2.584 1 91.25 239 THR B CA 1
ATOM 4167 C C . THR B 1 239 ? 5.656 25.078 -3.053 1 91.25 239 THR B C 1
ATOM 4169 O O . THR B 1 239 ? 5.09 25.875 -2.291 1 91.25 239 THR B O 1
ATOM 4172 N N . THR B 1 240 ? 5.246 24.859 -4.281 1 89.31 240 THR B N 1
ATOM 4173 C CA . THR B 1 240 ? 4.242 25.688 -4.934 1 89.31 240 THR B CA 1
ATOM 4174 C C . THR B 1 240 ? 2.963 25.734 -4.102 1 89.31 240 THR B C 1
ATOM 4176 O O . THR B 1 240 ? 2.455 26.828 -3.805 1 89.31 240 THR B O 1
ATOM 4179 N N . GLY B 1 241 ? 2.445 24.625 -3.711 1 91.38 241 GLY B N 1
ATOM 4180 C CA . GLY B 1 241 ? 1.201 24.562 -2.961 1 91.38 241 GLY B CA 1
ATOM 4181 C C . GLY B 1 241 ? 1.286 25.219 -1.601 1 91.38 241 GLY B C 1
ATOM 4182 O O . GLY B 1 241 ? 0.404 26 -1.227 1 91.38 241 GLY B O 1
ATOM 4183 N N . TYR B 1 242 ? 2.373 25.047 -0.911 1 94.94 242 TYR B N 1
ATOM 4184 C CA . TYR B 1 242 ? 2.531 25.609 0.426 1 94.94 242 TYR B CA 1
ATOM 4185 C C . TYR B 1 242 ? 2.852 27.094 0.358 1 94.94 242 TYR B C 1
ATOM 4187 O O . TYR B 1 242 ? 2.43 27.859 1.222 1 94.94 242 TYR B O 1
ATOM 4195 N N . ASN B 1 243 ? 3.611 27.438 -0.688 1 96.69 243 ASN B N 1
ATOM 4196 C CA . ASN B 1 243 ? 3.912 28.859 -0.817 1 96.69 243 ASN B CA 1
ATOM 4197 C C . ASN B 1 243 ? 2.646 29.672 -1.044 1 96.69 243 ASN B C 1
ATOM 4199 O O . ASN B 1 243 ? 2.453 30.719 -0.407 1 96.69 243 ASN B O 1
ATOM 4203 N N . ARG B 1 244 ? 1.803 29.203 -1.914 1 95.69 244 ARG B N 1
ATOM 4204 C CA . ARG B 1 244 ? 0.519 29.844 -2.158 1 95.69 244 ARG B CA 1
ATOM 4205 C C . ARG B 1 244 ? -0.334 29.859 -0.895 1 95.69 244 ARG B C 1
ATOM 4207 O O . ARG B 1 244 ? -1.037 30.844 -0.629 1 95.69 244 ARG B O 1
ATOM 4214 N N . PHE B 1 245 ? -0.297 28.844 -0.206 1 97.06 245 PHE B N 1
ATOM 4215 C CA . PHE B 1 245 ? -1.047 28.719 1.038 1 97.06 245 PHE B CA 1
ATOM 4216 C C . PHE B 1 245 ? -0.611 29.766 2.047 1 97.06 245 PHE B C 1
ATOM 4218 O O . PHE B 1 245 ? -1.443 30.5 2.586 1 97.06 245 PHE B O 1
ATOM 4225 N N . PHE B 1 246 ? 0.687 29.891 2.266 1 98 246 PHE B N 1
ATOM 4226 C CA . PHE B 1 246 ? 1.207 30.828 3.246 1 98 246 PHE B CA 1
ATOM 4227 C C . PHE B 1 246 ? 0.942 32.281 2.809 1 98 246 PHE B C 1
ATOM 4229 O O . PHE B 1 246 ? 0.66 33.125 3.639 1 98 246 PHE B O 1
ATOM 4236 N N . ARG B 1 247 ? 0.967 32.5 1.509 1 97.69 247 ARG B N 1
ATOM 4237 C CA . ARG B 1 247 ? 0.58 33.812 1.001 1 97.69 247 ARG B CA 1
ATOM 4238 C C . ARG B 1 247 ? -0.868 34.125 1.356 1 97.69 247 ARG B C 1
ATOM 4240 O O . ARG B 1 247 ? -1.176 35.25 1.787 1 97.69 247 ARG B O 1
ATOM 4247 N N . TRP B 1 248 ? -1.667 33.188 1.239 1 97.81 248 TRP B N 1
ATOM 4248 C CA . TRP B 1 248 ? -3.104 33.344 1.429 1 97.81 248 TRP B CA 1
ATOM 4249 C C . TRP B 1 248 ? -3.434 33.594 2.896 1 97.81 248 TRP B C 1
ATOM 4251 O O . TRP B 1 248 ? -4.297 34.406 3.219 1 97.81 248 TRP B O 1
ATOM 4261 N N . ILE B 1 249 ? -2.686 32.938 3.797 1 97.19 249 ILE B N 1
ATOM 4262 C CA . ILE B 1 249 ? -3.135 32.938 5.184 1 97.19 249 ILE B CA 1
ATOM 4263 C C . ILE B 1 249 ? -2.383 34.031 5.961 1 97.19 249 ILE B C 1
ATOM 4265 O O . ILE B 1 249 ? -2.307 33.969 7.191 1 97.19 249 ILE B O 1
ATOM 4269 N N . GLY B 1 250 ? -1.698 34.938 5.277 1 97 250 GLY B N 1
ATOM 4270 C CA . GLY B 1 250 ? -1.255 36.156 5.938 1 97 250 GLY B CA 1
ATOM 4271 C C . GLY B 1 250 ? 0.254 36.25 6.062 1 97 250 GLY B C 1
ATOM 4272 O O . GLY B 1 250 ? 0.77 37.125 6.754 1 97 250 GLY B O 1
ATOM 4273 N N . TYR B 1 251 ? 0.99 35.344 5.391 1 98.25 251 TYR B N 1
ATOM 4274 C CA . TYR B 1 251 ? 2.447 35.375 5.422 1 98.25 251 TYR B CA 1
ATOM 4275 C C . TYR B 1 251 ? 3.012 35.75 4.051 1 98.25 251 TYR B C 1
ATOM 4277 O O . TYR B 1 251 ? 3.955 35.094 3.576 1 98.25 251 TYR B O 1
ATOM 4285 N N . GLU B 1 252 ? 2.445 36.719 3.451 1 98 252 GLU B N 1
ATOM 4286 C CA . GLU B 1 252 ? 2.783 37.094 2.076 1 98 252 GLU B CA 1
ATOM 4287 C C . GLU B 1 252 ? 4.254 37.469 1.954 1 98 252 GLU B C 1
ATOM 4289 O O . GLU B 1 252 ? 4.93 37.062 1.004 1 98 252 GLU B O 1
ATOM 4294 N N . GLU B 1 253 ? 4.762 38.312 2.875 1 98.25 253 GLU B N 1
ATOM 4295 C CA . GLU B 1 253 ? 6.152 38.75 2.826 1 98.25 253 GLU B CA 1
ATOM 4296 C C . GLU B 1 253 ? 7.109 37.562 2.967 1 98.25 253 GLU B C 1
ATOM 4298 O O . GLU B 1 253 ? 8.062 37.438 2.199 1 98.25 253 GLU B O 1
ATOM 4303 N N . GLU B 1 254 ? 6.852 36.719 3.941 1 98.5 254 GLU B N 1
ATOM 4304 C CA . GLU B 1 254 ? 7.672 35.531 4.133 1 98.5 254 GLU B CA 1
ATOM 4305 C C . GLU B 1 254 ? 7.641 34.625 2.898 1 98.5 254 GLU B C 1
ATOM 4307 O O . GLU B 1 254 ? 8.688 34.219 2.404 1 98.5 254 GLU B O 1
ATOM 4312 N N . ALA B 1 255 ? 6.434 34.312 2.402 1 98.44 255 ALA B N 1
ATOM 4313 C CA . ALA B 1 255 ? 6.262 33.438 1.26 1 98.44 255 ALA B CA 1
ATOM 4314 C C . ALA B 1 255 ? 7.012 33.969 0.038 1 98.44 255 ALA B C 1
ATOM 4316 O O . ALA B 1 255 ? 7.645 33.188 -0.689 1 98.44 255 ALA B O 1
ATOM 4317 N N . THR B 1 256 ? 6.938 35.281 -0.182 1 98.44 256 THR B N 1
ATOM 4318 C CA . THR B 1 256 ? 7.625 35.906 -1.309 1 98.44 256 THR B CA 1
ATOM 4319 C C . THR B 1 256 ? 9.141 35.75 -1.175 1 98.44 256 THR B C 1
ATOM 4321 O O . THR B 1 256 ? 9.812 35.344 -2.121 1 98.44 256 THR B O 1
ATOM 4324 N N . ALA B 1 257 ? 9.633 36.031 -0.015 1 98.62 257 ALA B N 1
ATOM 4325 C CA . ALA B 1 257 ? 11.07 35.938 0.234 1 98.62 257 ALA B CA 1
ATOM 4326 C C . ALA B 1 257 ? 11.555 34.5 0.106 1 98.62 257 ALA B C 1
ATOM 4328 O O . ALA B 1 257 ? 12.641 34.25 -0.421 1 98.62 257 ALA B O 1
ATOM 4329 N N . ILE B 1 258 ? 10.812 33.562 0.611 1 98.44 258 ILE B N 1
ATOM 4330 C CA . ILE B 1 258 ? 11.148 32.125 0.541 1 98.44 258 ILE B CA 1
ATOM 4331 C C . ILE B 1 258 ? 11.203 31.688 -0.918 1 98.44 258 ILE B C 1
ATOM 4333 O O . ILE B 1 258 ? 12.141 31.016 -1.336 1 98.44 258 ILE B O 1
ATOM 4337 N N . ALA B 1 259 ? 10.203 32.062 -1.696 1 97.88 259 ALA B N 1
ATOM 4338 C CA . ALA B 1 259 ? 10.156 31.703 -3.109 1 97.88 259 ALA B CA 1
ATOM 4339 C C . ALA B 1 259 ? 11.367 32.25 -3.859 1 97.88 259 ALA B C 1
ATOM 4341 O O . ALA B 1 259 ? 11.969 31.547 -4.68 1 97.88 259 ALA B O 1
ATOM 4342 N N . GLU B 1 260 ? 11.727 33.469 -3.625 1 98.06 260 GLU B N 1
ATOM 4343 C CA . GLU B 1 260 ? 12.867 34.094 -4.277 1 98.06 260 GLU B CA 1
ATOM 4344 C C . GLU B 1 260 ? 14.172 33.406 -3.908 1 98.06 260 GLU B C 1
ATOM 4346 O O . GLU B 1 260 ? 15.031 33.188 -4.77 1 98.06 260 GLU B O 1
ATOM 4351 N N . ALA B 1 261 ? 14.305 33.125 -2.637 1 98.31 261 ALA B N 1
ATOM 4352 C CA . ALA B 1 261 ? 15.5 32.406 -2.174 1 98.31 261 ALA B CA 1
ATOM 4353 C C . ALA B 1 261 ? 15.602 31.031 -2.812 1 98.31 261 ALA B C 1
ATOM 4355 O O . ALA B 1 261 ? 16.688 30.578 -3.17 1 98.31 261 ALA B O 1
ATOM 4356 N N . ALA B 1 262 ? 14.461 30.344 -2.855 1 96.25 262 ALA B N 1
ATOM 4357 C CA . ALA B 1 262 ? 14.43 29.016 -3.457 1 96.25 262 ALA B CA 1
ATOM 4358 C C . ALA B 1 262 ? 14.844 29.062 -4.926 1 96.25 262 ALA B C 1
ATOM 4360 O O . ALA B 1 262 ? 15.562 28.188 -5.406 1 96.25 262 ALA B O 1
ATOM 4361 N N . GLU B 1 263 ? 14.406 30.031 -5.703 1 95.88 263 GLU B N 1
ATOM 4362 C CA . GLU B 1 263 ? 14.75 30.203 -7.109 1 95.88 263 GLU B CA 1
ATOM 4363 C C . GLU B 1 263 ? 16.266 30.359 -7.293 1 95.88 263 GLU B C 1
ATOM 4365 O O . GLU B 1 263 ? 16.812 29.891 -8.297 1 95.88 263 GLU B O 1
ATOM 4370 N N . ARG B 1 264 ? 16.891 30.969 -6.312 1 96.56 264 ARG B N 1
ATOM 4371 C CA . ARG B 1 264 ? 18.344 31.203 -6.359 1 96.56 264 ARG B CA 1
ATOM 4372 C C . ARG B 1 264 ? 19.109 30.016 -5.781 1 96.56 264 ARG B C 1
ATOM 4374 O O . ARG B 1 264 ? 20.328 29.984 -5.816 1 96.56 264 ARG B O 1
ATOM 4381 N N . GLY B 1 265 ? 18.375 29.094 -5.203 1 95.12 265 GLY B N 1
ATOM 4382 C CA . GLY B 1 265 ? 19.016 27.969 -4.547 1 95.12 265 GLY B CA 1
ATOM 4383 C C . GLY B 1 265 ? 19.734 28.344 -3.262 1 95.12 265 GLY B C 1
ATOM 4384 O O . GLY B 1 265 ? 20.703 27.719 -2.875 1 95.12 265 GLY B O 1
ATOM 4385 N N . ASP B 1 266 ? 19.312 29.453 -2.703 1 97.06 266 ASP B N 1
ATOM 4386 C CA . ASP B 1 266 ? 19.938 29.984 -1.495 1 97.06 266 ASP B CA 1
ATOM 4387 C C . ASP B 1 266 ? 19.234 29.469 -0.242 1 97.06 266 ASP B C 1
ATOM 4389 O O . ASP B 1 266 ? 18.359 30.125 0.305 1 97.06 266 ASP B O 1
ATOM 4393 N N . ARG B 1 267 ? 19.688 28.438 0.279 1 95.12 267 ARG B N 1
ATOM 4394 C CA . ARG B 1 267 ? 19.062 27.766 1.412 1 95.12 267 ARG B CA 1
ATOM 4395 C C . ARG B 1 267 ? 19.094 28.641 2.658 1 95.12 267 ARG B C 1
ATOM 4397 O O . ARG B 1 267 ? 18.125 28.688 3.412 1 95.12 267 ARG B O 1
ATOM 4404 N N . ALA B 1 268 ? 20.203 29.312 2.898 1 97.31 268 ALA B N 1
ATOM 4405 C CA . ALA B 1 268 ? 20.344 30.172 4.074 1 97.31 268 ALA B CA 1
ATOM 4406 C C . ALA B 1 268 ? 19.312 31.297 4.059 1 97.31 268 ALA B C 1
ATOM 4408 O O . ALA B 1 268 ? 18.703 31.609 5.086 1 97.31 268 ALA B O 1
ATOM 4409 N N . ALA B 1 269 ? 19.156 31.828 2.912 1 97.88 269 ALA B N 1
ATOM 4410 C CA . ALA B 1 269 ? 18.188 32.906 2.766 1 97.88 269 ALA B CA 1
ATOM 4411 C C . ALA B 1 269 ? 16.766 32.375 2.959 1 97.88 269 ALA B C 1
ATOM 4413 O O . ALA B 1 269 ? 15.906 33.094 3.486 1 97.88 269 ALA B O 1
ATOM 4414 N N . MET B 1 270 ? 16.453 31.203 2.506 1 97.75 270 MET B N 1
ATOM 4415 C CA . MET B 1 270 ? 15.141 30.594 2.691 1 97.75 270 MET B CA 1
ATOM 4416 C C . MET B 1 270 ? 14.82 30.438 4.172 1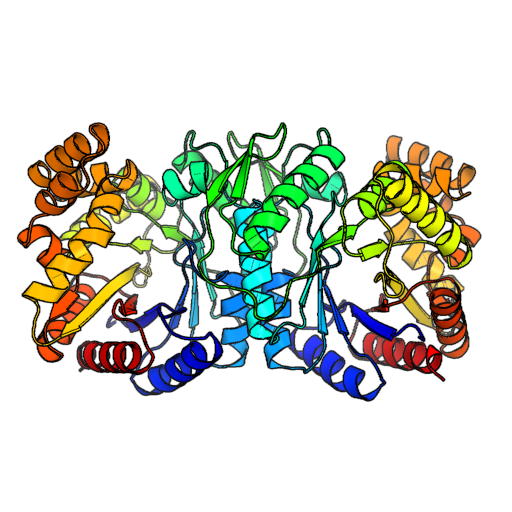 97.75 270 MET B C 1
ATOM 4418 O O . MET B 1 270 ? 13.711 30.766 4.605 1 97.75 270 MET B O 1
ATOM 4422 N N . ILE B 1 271 ? 15.82 29.969 4.871 1 97.94 271 ILE B N 1
ATOM 4423 C CA . ILE B 1 271 ? 15.648 29.75 6.301 1 97.94 271 ILE B CA 1
ATOM 4424 C C . ILE B 1 271 ? 15.414 31.078 7.012 1 97.94 271 ILE B C 1
ATOM 4426 O O . ILE B 1 271 ? 14.539 31.188 7.875 1 97.94 271 ILE B O 1
ATOM 4430 N N . GLU B 1 272 ? 16.156 32.031 6.621 1 97.56 272 GLU B N 1
ATOM 4431 C CA . GLU B 1 272 ? 16.016 33.375 7.215 1 97.56 272 GLU B CA 1
ATOM 4432 C C . GLU B 1 272 ? 14.656 33.969 6.906 1 97.56 272 GLU B C 1
ATOM 4434 O O . GLU B 1 272 ? 14.102 34.719 7.719 1 97.56 272 GLU B O 1
ATOM 4439 N N . ALA B 1 273 ? 14.156 33.656 5.754 1 98.31 273 ALA B N 1
ATOM 4440 C CA . ALA B 1 273 ? 12.883 34.219 5.301 1 98.31 273 ALA B CA 1
ATOM 4441 C C . ALA B 1 273 ? 11.711 33.594 6.055 1 98.31 273 ALA B C 1
ATOM 4443 O O . ALA B 1 273 ? 10.648 34.219 6.164 1 98.31 273 ALA B O 1
ATOM 4444 N N . TYR B 1 274 ? 11.852 32.406 6.492 1 98.44 274 TYR B N 1
ATOM 4445 C CA . TYR B 1 274 ? 10.867 31.812 7.383 1 98.44 274 TYR B CA 1
ATOM 4446 C C . TYR B 1 274 ? 10.93 32.438 8.766 1 98.44 274 TYR B C 1
ATOM 4448 O O . TYR B 1 274 ? 11.664 31.969 9.641 1 98.44 274 TYR B O 1
ATOM 4456 N N . SER B 1 275 ? 10.141 33.469 9.008 1 97.94 275 SER B N 1
ATOM 4457 C CA . SER B 1 275 ? 10.281 34.375 10.172 1 97.94 275 SER B CA 1
ATOM 4458 C C . SER B 1 275 ? 9.992 33.625 11.469 1 97.94 275 SER B C 1
ATOM 4460 O O . SER B 1 275 ? 9.312 32.594 11.461 1 97.94 275 SER B O 1
ATOM 4462 N N . ASP B 1 276 ? 10.484 34.125 12.562 1 97.38 276 ASP B N 1
ATOM 4463 C CA . ASP B 1 276 ? 10.188 33.594 13.883 1 97.38 276 ASP B CA 1
ATOM 4464 C C . ASP B 1 276 ? 8.695 33.625 14.18 1 97.38 276 ASP B C 1
ATOM 4466 O O . ASP B 1 276 ? 8.148 32.719 14.812 1 97.38 276 ASP B O 1
ATOM 4470 N N . GLU B 1 277 ? 8.109 34.688 13.781 1 96 277 GLU B N 1
ATOM 4471 C CA . GLU B 1 277 ? 6.668 34.812 13.977 1 96 277 GLU B CA 1
ATOM 4472 C C . GLU B 1 277 ? 5.898 33.719 13.266 1 96 277 GLU B C 1
ATOM 4474 O O . GLU B 1 277 ? 5.016 33.094 13.852 1 96 277 GLU B O 1
ATOM 4479 N N . MET B 1 278 ? 6.242 33.469 12.023 1 97.31 278 MET B N 1
ATOM 4480 C CA . MET B 1 278 ? 5.613 32.406 11.25 1 97.31 278 MET B CA 1
ATOM 4481 C C . MET B 1 278 ? 5.855 31.047 11.898 1 97.31 278 MET B C 1
ATOM 4483 O O . MET B 1 278 ? 4.918 30.266 12.07 1 97.31 278 MET B O 1
ATOM 4487 N N . ALA B 1 279 ? 7.082 30.781 12.273 1 97.81 279 ALA B N 1
ATOM 4488 C CA . ALA B 1 279 ? 7.441 29.531 12.922 1 97.81 279 ALA B CA 1
ATOM 4489 C C . ALA B 1 279 ? 6.66 29.328 14.219 1 97.81 279 ALA B C 1
ATOM 4491 O O . ALA B 1 279 ? 6.113 28.25 14.461 1 97.81 279 ALA B O 1
ATOM 4492 N N . ASN B 1 280 ? 6.566 30.375 15.008 1 96.31 280 ASN B N 1
ATOM 4493 C CA . ASN B 1 280 ? 5.875 30.312 16.297 1 96.31 280 ASN B CA 1
ATOM 4494 C C . ASN B 1 280 ? 4.371 30.109 16.109 1 96.31 280 ASN B C 1
ATOM 4496 O O . ASN B 1 280 ? 3.713 29.516 16.953 1 96.31 280 ASN B O 1
ATOM 4500 N N . ASP B 1 281 ? 3.904 30.594 15.023 1 96.56 281 ASP B N 1
ATOM 4501 C CA . ASP B 1 281 ? 2.471 30.5 14.758 1 96.56 281 ASP B CA 1
ATOM 4502 C C . ASP B 1 281 ? 2.09 29.078 14.312 1 96.56 281 ASP B C 1
ATOM 4504 O O . ASP B 1 281 ? 1.127 28.5 14.82 1 96.56 281 ASP B O 1
ATOM 4508 N N . VAL B 1 282 ? 2.895 28.547 13.43 1 96.38 282 VAL B N 1
ATOM 4509 C CA . VAL B 1 282 ? 2.422 27.359 12.727 1 96.38 282 VAL B CA 1
ATOM 4510 C C . VAL B 1 282 ? 2.961 26.109 13.414 1 96.38 282 VAL B C 1
ATOM 4512 O O . VAL B 1 282 ? 2.398 25.016 13.266 1 96.38 282 VAL B O 1
ATOM 4515 N N . LEU B 1 283 ? 4.102 26.219 14.133 1 98 283 LEU B N 1
ATOM 4516 C CA . LEU B 1 283 ? 4.676 25.109 14.883 1 98 283 LEU B CA 1
ATOM 4517 C C . LEU B 1 283 ? 4.309 25.188 16.359 1 98 283 LEU B C 1
ATOM 4519 O O . LEU B 1 283 ? 3.967 26.266 16.859 1 98 283 LEU B O 1
ATOM 4523 N N . VAL B 1 284 ? 4.285 24.062 17.016 1 98.62 284 VAL B N 1
ATOM 4524 C CA . VAL B 1 284 ? 4.004 24 18.438 1 98.62 284 VAL B CA 1
ATOM 4525 C C . VAL B 1 284 ? 5.301 23.766 19.219 1 98.62 284 VAL B C 1
ATOM 4527 O O . VAL B 1 284 ? 5.676 22.609 19.469 1 98.62 284 VAL B O 1
ATOM 4530 N N . ILE B 1 285 ? 5.969 24.859 19.625 1 98.31 285 ILE B N 1
ATOM 4531 C CA . ILE B 1 285 ? 7.266 24.797 20.281 1 98.31 285 ILE B CA 1
ATOM 4532 C C . ILE B 1 285 ? 7.172 25.422 21.672 1 98.31 285 ILE B C 1
ATOM 4534 O O . ILE B 1 285 ? 6.68 26.547 21.812 1 98.31 285 ILE B O 1
ATOM 4538 N N . GLY B 1 286 ? 7.68 24.75 22.688 1 98.25 286 GLY B N 1
ATOM 4539 C CA . GLY B 1 286 ? 7.727 25.328 24.031 1 98.25 286 GLY B CA 1
ATOM 4540 C C . GLY B 1 286 ? 7.793 24.266 25.125 1 98.25 286 GLY B C 1
ATOM 4541 O O . GLY B 1 286 ? 8.016 23.094 24.844 1 98.25 286 GLY B O 1
ATOM 4542 N N . ASN B 1 287 ? 7.723 24.719 26.328 1 98.06 287 ASN B N 1
ATOM 4543 C CA . ASN B 1 287 ? 7.648 23.766 27.422 1 98.06 287 ASN B CA 1
ATOM 4544 C C . ASN B 1 287 ? 6.309 23.047 27.453 1 98.06 287 ASN B C 1
ATOM 4546 O O . ASN B 1 287 ? 5.438 23.312 26.609 1 98.06 287 ASN B O 1
ATOM 4550 N N . ALA B 1 288 ? 6.156 22.109 28.375 1 98.19 288 ALA B N 1
ATOM 4551 C CA . ALA B 1 288 ? 4.996 21.219 28.406 1 98.19 288 ALA B CA 1
ATOM 4552 C C . ALA B 1 288 ? 3.699 22.016 28.516 1 98.19 288 ALA B C 1
ATOM 4554 O O . ALA B 1 288 ? 2.727 21.734 27.812 1 98.19 288 ALA B O 1
ATOM 4555 N N . ASP B 1 289 ? 3.697 23.031 29.344 1 98.06 289 ASP B N 1
ATOM 4556 C CA . ASP B 1 289 ? 2.494 23.828 29.547 1 98.06 289 ASP B CA 1
ATOM 4557 C C . ASP B 1 289 ? 2.137 24.625 28.297 1 98.06 289 ASP B C 1
ATOM 4559 O O . ASP B 1 289 ? 0.962 24.75 27.953 1 98.06 289 ASP B O 1
ATOM 4563 N N . GLU B 1 290 ? 3.109 25.188 27.688 1 98.12 290 GLU B N 1
ATOM 4564 C CA . GLU B 1 290 ? 2.902 25.953 26.453 1 98.12 290 GLU B CA 1
ATOM 4565 C C . GLU B 1 290 ? 2.369 25.078 25.328 1 98.12 290 GLU B C 1
ATOM 4567 O O . GLU B 1 290 ? 1.494 25.484 24.578 1 98.12 290 GLU B O 1
ATOM 4572 N N . VAL B 1 291 ? 2.914 23.891 25.25 1 98.62 291 VAL B N 1
ATOM 4573 C CA . VAL B 1 291 ? 2.477 22.938 24.234 1 98.62 291 VAL B CA 1
ATOM 4574 C C . VAL B 1 291 ? 1.014 22.578 24.469 1 98.62 291 VAL B C 1
ATOM 4576 O O . VAL B 1 291 ? 0.197 22.641 23.547 1 98.62 291 VAL B O 1
ATOM 4579 N N . ALA B 1 292 ? 0.674 22.234 25.656 1 98.62 292 ALA B N 1
ATOM 4580 C CA . ALA B 1 292 ? -0.703 21.875 25.969 1 98.62 292 ALA B CA 1
ATOM 4581 C C . ALA B 1 292 ? -1.662 23.016 25.656 1 98.62 292 ALA B C 1
ATOM 4583 O O . ALA B 1 292 ? -2.738 22.797 25.094 1 98.62 292 ALA B O 1
ATOM 4584 N N . THR B 1 293 ? -1.269 24.219 26.031 1 98.44 293 THR B N 1
ATOM 4585 C CA . THR B 1 293 ? -2.09 25.391 25.812 1 98.44 293 THR B CA 1
ATOM 4586 C C . THR B 1 293 ? -2.336 25.609 24.312 1 98.44 293 THR B C 1
ATOM 4588 O O . THR B 1 293 ? -3.463 25.875 23.891 1 98.44 293 THR B O 1
ATOM 4591 N N . LYS B 1 294 ? -1.331 25.469 23.547 1 98.62 294 LYS B N 1
ATOM 4592 C CA . LYS B 1 294 ? -1.47 25.703 22.109 1 98.62 294 LYS B CA 1
ATOM 4593 C C . LYS B 1 294 ? -2.275 24.594 21.453 1 98.62 294 LYS B C 1
ATOM 4595 O O . LYS B 1 294 ? -3.066 24.844 20.531 1 98.62 294 LYS B O 1
ATOM 4600 N N . VAL B 1 295 ? -2.051 23.344 21.828 1 98.75 295 VAL B N 1
ATOM 4601 C CA . VAL B 1 295 ? -2.854 22.234 21.312 1 98.75 295 VAL B CA 1
ATOM 4602 C C . VAL B 1 295 ? -4.328 22.484 21.625 1 98.75 295 VAL B C 1
ATOM 4604 O O . VAL B 1 295 ? -5.191 22.281 20.766 1 98.75 295 VAL B O 1
ATOM 4607 N N . ARG B 1 296 ? -4.629 22.938 22.828 1 98.38 296 ARG B N 1
ATOM 4608 C CA . ARG B 1 296 ? -5.996 23.266 23.203 1 98.38 296 ARG B CA 1
ATOM 4609 C C . ARG B 1 296 ? -6.562 24.359 22.297 1 98.38 296 ARG B C 1
ATOM 4611 O O . ARG B 1 296 ? -7.738 24.312 21.938 1 98.38 296 ARG B O 1
ATOM 4618 N N . ALA B 1 297 ? -5.754 25.312 21.953 1 98.5 297 ALA B N 1
ATOM 4619 C CA . ALA B 1 297 ? -6.195 26.391 21.094 1 98.5 297 ALA B CA 1
ATOM 4620 C C . ALA B 1 297 ? -6.652 25.859 19.734 1 98.5 297 ALA B C 1
ATOM 4622 O O . ALA B 1 297 ? -7.598 26.391 19.141 1 98.5 297 ALA B O 1
ATOM 4623 N N . TYR B 1 298 ? -5.957 24.828 19.188 1 98.56 298 TYR B N 1
ATOM 4624 C CA . TYR B 1 298 ? -6.387 24.219 17.938 1 98.56 298 TYR B CA 1
ATOM 4625 C C . TYR B 1 298 ? -7.75 23.547 18.094 1 98.56 298 TYR B C 1
ATOM 4627 O O . TYR B 1 298 ? -8.617 23.688 17.234 1 98.56 298 TYR B O 1
ATOM 4635 N N . LEU B 1 299 ? -7.91 22.844 19.203 1 98.12 299 LEU B N 1
ATOM 4636 C CA . LEU B 1 299 ? -9.18 22.172 19.469 1 98.12 299 LEU B CA 1
ATOM 4637 C C . LEU B 1 299 ? -10.312 23.188 19.594 1 98.12 299 LEU B C 1
ATOM 4639 O O . LEU B 1 299 ? -11.375 23 19 1 98.12 299 LEU B O 1
ATOM 4643 N N . ASP B 1 300 ? -10.039 24.25 20.281 1 97.69 300 ASP B N 1
ATOM 4644 C CA . ASP B 1 300 ? -11.039 25.297 20.484 1 97.69 300 ASP B CA 1
ATOM 4645 C C . ASP B 1 300 ? -11.383 25.984 19.172 1 97.69 300 ASP B C 1
ATOM 4647 O O . ASP B 1 300 ? -12.484 26.5 19 1 97.69 300 ASP B O 1
ATOM 4651 N N . ALA B 1 301 ? -10.43 25.984 18.266 1 97.81 301 ALA B N 1
ATOM 4652 C CA . ALA B 1 301 ? -10.594 26.719 17 1 97.81 301 ALA B CA 1
ATOM 4653 C C . ALA B 1 301 ? -11.391 25.891 15.992 1 97.81 301 ALA B C 1
ATOM 4655 O O . ALA B 1 301 ? -11.82 26.422 14.969 1 97.81 301 ALA B O 1
ATOM 4656 N N . GLY B 1 302 ? -11.555 24.578 16.25 1 97.12 302 GLY B N 1
ATOM 4657 C CA . GLY B 1 302 ? -12.398 23.797 15.359 1 97.12 302 GLY B CA 1
ATOM 4658 C C . GLY B 1 302 ? -11.75 22.516 14.898 1 97.12 302 GLY B C 1
ATOM 4659 O O . GLY B 1 302 ? -12.375 21.703 14.211 1 97.12 302 GLY B O 1
ATOM 4660 N N . VAL B 1 303 ? -10.508 22.281 15.281 1 98.31 303 VAL B N 1
ATOM 4661 C CA . VAL B 1 303 ? -9.891 20.984 15.039 1 98.31 303 VAL B CA 1
ATOM 4662 C C . VAL B 1 303 ? -10.562 19.922 15.898 1 98.31 303 VAL B C 1
ATOM 4664 O O . VAL B 1 303 ? -10.648 20.062 17.125 1 98.31 303 VAL B O 1
ATOM 4667 N N . THR B 1 304 ? -11.07 18.875 15.242 1 98.31 304 THR B N 1
ATOM 4668 C CA . THR B 1 304 ? -11.766 17.844 16.016 1 98.31 304 THR B CA 1
ATOM 4669 C C . THR B 1 304 ? -10.805 16.719 16.391 1 98.31 304 THR B C 1
ATOM 4671 O O . THR B 1 304 ? -11.062 15.977 17.344 1 98.31 304 THR B O 1
ATOM 4674 N N . ILE B 1 305 ? -9.727 16.5 15.641 1 98.69 305 ILE B N 1
ATOM 4675 C CA . ILE B 1 305 ? -8.695 15.5 15.898 1 98.69 305 ILE B CA 1
ATOM 4676 C C . ILE B 1 305 ? -7.312 16.141 15.766 1 98.69 305 ILE B C 1
ATOM 4678 O O . ILE B 1 305 ? -6.844 16.406 14.648 1 98.69 305 ILE B O 1
ATOM 4682 N N . ALA B 1 306 ? -6.656 16.406 16.844 1 98.81 306 ALA B N 1
ATOM 4683 C CA . ALA B 1 306 ? -5.293 16.922 16.844 1 98.81 306 ALA B CA 1
ATOM 4684 C C . ALA B 1 306 ? -4.27 15.789 16.797 1 98.81 306 ALA B C 1
ATOM 4686 O O . ALA B 1 306 ? -4.074 15.094 17.797 1 98.81 306 ALA B O 1
ATOM 4687 N N . ALA B 1 307 ? -3.66 15.57 15.672 1 98.75 307 ALA B N 1
ATOM 4688 C CA . ALA B 1 307 ? -2.666 14.516 15.492 1 98.75 307 ALA B CA 1
ATOM 4689 C C . ALA B 1 307 ? -1.266 15.023 15.836 1 98.75 307 ALA B C 1
ATOM 4691 O O . ALA B 1 307 ? -0.673 15.781 15.07 1 98.75 307 ALA B O 1
ATOM 4692 N N . ILE B 1 308 ? -0.741 14.531 16.891 1 98.81 308 ILE B N 1
ATOM 4693 C CA . ILE B 1 308 ? 0.506 15.055 17.453 1 98.81 308 ILE B CA 1
ATOM 4694 C C . ILE B 1 308 ? 1.693 14.391 16.75 1 98.81 308 ILE B C 1
ATOM 4696 O O . ILE B 1 308 ? 1.804 13.164 16.75 1 98.81 308 ILE B O 1
ATOM 4700 N N . GLU B 1 309 ? 2.52 15.148 16.188 1 97.88 309 GLU B N 1
ATOM 4701 C CA . GLU B 1 309 ? 3.76 14.719 15.547 1 97.88 309 GLU B CA 1
ATOM 4702 C C . GLU B 1 309 ? 4.98 15.219 16.312 1 97.88 309 GLU B C 1
ATOM 4704 O O . GLU B 1 309 ? 5.422 16.359 16.125 1 97.88 309 GLU B O 1
ATOM 4709 N N . PRO B 1 310 ? 5.566 14.383 17.141 1 97.94 310 PRO B N 1
ATOM 4710 C CA . PRO B 1 310 ? 6.836 14.773 17.766 1 97.94 310 PRO B CA 1
ATOM 4711 C C . PRO B 1 310 ? 7.961 14.953 16.75 1 97.94 310 PRO B C 1
ATOM 4713 O O . PRO B 1 310 ? 8.227 14.047 15.945 1 97.94 310 PRO B O 1
ATOM 4716 N N . LEU B 1 311 ? 8.617 16.062 16.828 1 96.81 311 LEU B N 1
ATOM 4717 C CA . LEU B 1 311 ? 9.648 16.328 15.828 1 96.81 311 LEU B CA 1
ATOM 4718 C C . LEU B 1 311 ? 11.031 16.016 16.375 1 96.81 311 LEU B C 1
ATOM 4720 O O . LEU B 1 311 ? 11.977 15.82 15.617 1 96.81 311 LEU B O 1
ATOM 4724 N N . ALA B 1 312 ? 11.195 16.078 17.703 1 95.12 312 ALA B N 1
ATOM 4725 C CA . ALA B 1 312 ? 12.453 15.617 18.281 1 95.12 312 ALA B CA 1
ATOM 4726 C C . ALA B 1 312 ? 12.539 14.094 18.25 1 95.12 312 ALA B C 1
ATOM 4728 O O . ALA B 1 312 ? 11.57 13.406 18.562 1 95.12 312 ALA B O 1
ATOM 4729 N N . PRO B 1 313 ? 13.742 13.617 17.891 1 95.12 313 PRO B N 1
ATOM 4730 C CA . PRO B 1 313 ? 13.859 12.172 17.703 1 95.12 313 PRO B CA 1
ATOM 4731 C C . PRO B 1 313 ? 13.992 11.414 19.016 1 95.12 313 PRO B C 1
ATOM 4733 O O . PRO B 1 313 ? 14.492 11.961 20.016 1 95.12 313 PRO B O 1
ATOM 4736 N N . GLY B 1 314 ? 13.516 10.141 18.922 1 96.81 314 GLY B N 1
ATOM 4737 C CA . GLY B 1 314 ? 13.781 9.219 20.016 1 96.81 314 GLY B CA 1
ATOM 4738 C C . GLY B 1 314 ? 12.555 8.945 20.875 1 96.81 314 GLY B C 1
ATOM 4739 O O . GLY B 1 314 ? 11.625 9.75 20.922 1 96.81 314 GLY B O 1
ATOM 4740 N N . VAL B 1 315 ? 12.641 7.871 21.516 1 98 315 VAL B N 1
ATOM 4741 C CA . VAL B 1 315 ? 11.539 7.367 22.328 1 98 315 VAL B CA 1
ATOM 4742 C C . VAL B 1 315 ? 11.195 8.375 23.422 1 98 315 VAL B C 1
ATOM 4744 O O . VAL B 1 315 ? 10.023 8.688 23.641 1 98 315 VAL B O 1
ATOM 4747 N N . GLU B 1 316 ? 12.234 8.867 24.062 1 97.81 316 GLU B N 1
ATOM 4748 C CA . GLU B 1 316 ? 12.023 9.789 25.172 1 97.81 316 GLU B CA 1
ATOM 4749 C C . GLU B 1 316 ? 11.336 11.07 24.703 1 97.81 316 GLU B C 1
ATOM 4751 O O . GLU B 1 316 ? 10.375 11.531 25.328 1 97.81 316 GLU B O 1
ATOM 4756 N N . ALA B 1 317 ? 11.805 11.633 23.656 1 97.5 317 ALA B N 1
ATOM 4757 C CA . ALA B 1 317 ? 11.234 12.875 23.125 1 97.5 317 ALA B CA 1
ATOM 4758 C C . ALA B 1 317 ? 9.797 12.664 22.672 1 97.5 317 ALA B C 1
ATOM 4760 O O . ALA B 1 317 ? 8.938 13.516 22.922 1 97.5 317 ALA B O 1
ATOM 4761 N N . ALA B 1 318 ? 9.578 11.562 21.984 1 98.25 318 ALA B N 1
ATOM 4762 C CA . ALA B 1 318 ? 8.227 11.258 21.516 1 98.25 318 ALA B CA 1
ATOM 4763 C C . ALA B 1 318 ? 7.262 11.102 22.703 1 98.25 318 ALA B C 1
ATOM 4765 O O . ALA B 1 318 ? 6.172 11.68 22.688 1 98.25 318 ALA B O 1
ATOM 4766 N N . THR B 1 319 ? 7.688 10.367 23.688 1 98.31 319 THR B N 1
ATOM 4767 C CA . THR B 1 319 ? 6.867 10.117 24.875 1 98.31 319 THR B CA 1
ATOM 4768 C C . THR B 1 319 ? 6.578 11.414 25.609 1 98.31 319 THR B C 1
ATOM 4770 O O . THR B 1 319 ? 5.434 11.68 25.984 1 98.31 319 THR B O 1
ATOM 4773 N N . MET B 1 320 ? 7.625 12.18 25.781 1 97.81 320 MET B N 1
ATOM 4774 C CA . MET B 1 320 ? 7.48 13.453 26.469 1 97.81 320 MET B CA 1
ATOM 4775 C C . MET B 1 320 ? 6.508 14.367 25.734 1 97.81 320 MET B C 1
ATOM 4777 O O . MET B 1 320 ? 5.668 15.016 26.359 1 97.81 320 MET B O 1
ATOM 4781 N N . THR B 1 321 ? 6.586 14.398 24.484 1 98.69 321 THR B N 1
ATOM 4782 C CA . THR B 1 321 ? 5.75 15.266 23.656 1 98.69 321 THR B CA 1
ATOM 4783 C C . THR B 1 321 ? 4.285 14.844 23.766 1 98.69 321 THR B C 1
ATOM 4785 O O . THR B 1 321 ? 3.404 15.688 23.953 1 98.69 321 THR B O 1
ATOM 4788 N N . LEU B 1 322 ? 4.016 13.562 23.625 1 98.75 322 LEU B N 1
ATOM 4789 C CA . LEU B 1 322 ? 2.643 13.07 23.672 1 98.75 322 LEU B CA 1
ATOM 4790 C C . LEU B 1 322 ? 2.037 13.289 25.062 1 98.75 322 LEU B C 1
ATOM 4792 O O . LEU B 1 322 ? 0.862 13.648 25.172 1 98.75 322 LEU B O 1
ATOM 4796 N N . LYS B 1 323 ? 2.809 13.125 26.078 1 98.19 323 LYS B N 1
ATOM 4797 C CA . LYS B 1 323 ? 2.32 13.383 27.422 1 98.19 323 LYS B CA 1
ATOM 4798 C C . LYS B 1 323 ? 1.997 14.859 27.625 1 98.19 323 LYS B C 1
ATOM 4800 O O . LYS B 1 323 ? 0.96 15.203 28.203 1 98.19 323 LYS B O 1
ATOM 4805 N N . ALA B 1 324 ? 2.904 15.68 27.188 1 98.44 324 ALA B N 1
ATOM 4806 C CA . ALA B 1 324 ? 2.676 17.125 27.312 1 98.44 324 ALA B CA 1
ATOM 4807 C C . ALA B 1 324 ? 1.389 17.531 26.594 1 98.44 324 ALA B C 1
ATOM 4809 O O . ALA B 1 324 ? 0.572 18.266 27.156 1 98.44 324 ALA B O 1
ATOM 4810 N N . ALA B 1 325 ? 1.216 17.062 25.391 1 98.62 325 ALA B N 1
ATOM 4811 C CA . ALA B 1 325 ? 0.051 17.422 24.594 1 98.62 325 ALA B CA 1
ATOM 4812 C C . ALA B 1 325 ? -1.235 16.891 25.219 1 98.62 325 ALA B C 1
ATOM 4814 O O . ALA B 1 325 ? -2.297 17.516 25.094 1 98.62 325 ALA B O 1
ATOM 4815 N N . SER B 1 326 ? -1.13 15.758 25.938 1 98 326 SER B N 1
ATOM 4816 C CA . SER B 1 326 ? -2.318 15.133 26.516 1 98 326 SER B CA 1
ATOM 4817 C C . SER B 1 326 ? -2.977 16.031 27.547 1 98 326 SER B C 1
ATOM 4819 O O . SER B 1 326 ? -4.176 15.914 27.812 1 98 326 SER B O 1
ATOM 4821 N N . ALA B 1 327 ? -2.236 17 28.109 1 96.62 327 ALA B N 1
ATOM 4822 C CA . ALA B 1 327 ? -2.752 17.922 29.109 1 96.62 327 ALA B CA 1
ATOM 4823 C C . ALA B 1 327 ? -3.723 18.922 28.5 1 96.62 327 ALA B C 1
ATOM 4825 O O . ALA B 1 327 ? -4.465 19.594 29.203 1 96.62 327 ALA B O 1
ATOM 4826 N N . ALA B 1 328 ? -3.717 18.969 27.203 1 94.56 328 ALA B N 1
ATOM 4827 C CA . ALA B 1 328 ? -4.656 19.844 26.5 1 94.56 328 ALA B CA 1
ATOM 4828 C C . ALA B 1 328 ? -6.098 19.391 26.734 1 94.56 328 ALA B C 1
ATOM 4830 O O . ALA B 1 328 ? -7.039 20.156 26.484 1 94.56 328 ALA B O 1
ATOM 4831 N N . LEU B 1 329 ? -6.375 18.125 27.109 1 92.56 329 LEU B N 1
ATOM 4832 C CA . LEU B 1 329 ? -7.703 17.547 27.328 1 92.56 329 LEU B CA 1
ATOM 4833 C C . LEU B 1 329 ? -8.242 17.922 28.703 1 92.56 329 LEU B C 1
ATOM 4835 O O . LEU B 1 329 ? -9.422 17.703 28.984 1 92.56 329 LEU B O 1
ATOM 4839 N N . ASP B 1 330 ? -7.387 18.328 29.594 1 85.5 330 ASP B N 1
ATOM 4840 C CA . ASP B 1 330 ? -7.801 18.688 30.953 1 85.5 330 ASP B CA 1
ATOM 4841 C C . ASP B 1 330 ? -8.516 20.031 30.969 1 85.5 330 ASP B C 1
ATOM 4843 O O . ASP B 1 330 ? -8.773 20.625 29.906 1 85.5 330 ASP B O 1
#

pLDDT: mean 95.94, std 4.81, range [48.88, 98.88]

Nearest PDB structures (foldseek):
  8qpm-assembly2_D  TM=8.281E-01  e=4.417E-25  Methanocaldococcus jannaschii
  1z69-assembly1_C  TM=8.399E-01  e=2.941E-24  Methanosarcina barkeri
  8qq8-assembly1_A-2  TM=8.171E-01  e=1.444E-24  Methanocaldococcus jannaschii
  8qpl-assembly1_B  TM=8.122E-01  e=2.633E-23  Methanocaldococcus jannaschii
  2b81-assembly2_C  TM=7.640E-01  e=4.068E-13  Bacillus cereus

InterPro domains:
  IPR011251 Luciferase-like domain [PF00296] (15-304)
  IPR036661 Luciferase-like domain superfamily [G3DSA:3.20.20.30] (10-324)
  IPR036661 Luciferase-like domain superfamily [SSF51679] (12-310)
  IPR050564 F420-dependent glucose-6-phosphate dehydrogenase/mer [PTHR43244] (17-316)

Secondary structure (DSSP, 8-state):
---EEEE--S-TT--HHHHHHHHHHHHTTT--EEEE--SSSS-HHHHHHHHHTT---EEEEEEEETTSB-HHHHHHHHHHHHHHTTS-EEEEEE---HIIIIIIS----SSHHHHHHHHHHHHHHHHTTPPEEEE-SS-EEEEE--S---SS---EEEE--SHHHHHHHHHH-SEEEEES--GGGHHHHHHHHHHHHHHTT-PPPTT--EEEEEEEEE-S-HHHHHHHHHHHHHHHHHSHHHHHHHHHTT-HHHHHHHHHHHHTT-HHHHHHHS-HHHHHHHSEEESHHHHHHHHHHHHHHT-SEEEEEE-S-SHHHHHHHHHHHHGGG-/---EEEE--S-TT--HHHHHHHHHHHHTTT--EEEE--SSSS-HHHHHHHHHTT---EEEEEEEETTSB-HHHHHHHHHHHHHHTTS-EEEEEE---HIIIIIIS----SSHHHHHHHHHHHHHHHHTTPPEEEE-SS-EEEEE--S---SS---EEEE--SHHHHHHHHHH-SEEEEES--GGGHHHHHHHHHHHHHHTT-PPPTT--EEEEEEEEE-S-HHHHHHHHHHHHHHHHHSHHHHHHHHHTT-HHHHHHHHHHHHTT-HHHHHHHS-HHHHHHHSEEESHHHHHHHHHHHHHHT-SEEEEEE-S-SHHHHHHHHHHHHGGG-

Sequence (660 aa):
MGGTLAISPAFGGCSLAETFDIARAAAGWGYTSAWADEVVGHDCFAMLGALSQEVDLDLGVAVAPVQTRSAFVLGRAALTLAELTGGRFSLGIGASSEVLVTRFAGLDWDKPLTHVRETTEALRAILAGQRATVEGEKVRVGGFKYGLPAPTPVPLLLGSLNPKSLQMAGAIADGLCLNQLAPRHVPVMLEEVRRGAEEAGRALPDDFPVVARLMVVVTDDASAARQMLKGVFAPYAATTGYNRFFRWIGYEEEATAIAEAAERGDRAAMIEAYSDEMANDVLVIGNADEVATKVRAYLDAGVTIAAIEPLAPGVEAATMTLKAASAALDMGGTLAISPAFGGCSLAETFDIARAAAGWGYTSAWADEVVGHDCFAMLGALSQEVDLDLGVAVAPVQTRSAFVLGRAALTLAELTGGRFSLGIGASSEVLVTRFAGLDWDKPLTHVRETTEALRAILAGQRATVEGEKVRVGGFKYGLPAPTPVPLLLGSLNPKSLQMAGAIADGLCLNQLAPRHVPVMLEEVRRGAEEAGRALPDDFPVVARLMVVVTDDASAARQMLKGVFAPYAATTGYNRFFRWIGYEEEATAIAEAAERGDRAAMIEAYSDEMANDVLVIGNADEVATKVRAYLDAGVTIAAIEPLAPGVEAATMTLKAASAALD